Protein AF-A0A9E3WJN6-F1 (afdb_monomer_lite)

Structure (mmCIF, N/CA/C/O backbone):
data_AF-A0A9E3WJN6-F1
#
_entry.id   AF-A0A9E3WJN6-F1
#
loop_
_atom_site.group_PDB
_atom_site.id
_atom_site.type_symbol
_atom_site.label_atom_id
_atom_site.label_alt_id
_atom_site.label_comp_id
_atom_site.label_asym_id
_atom_site.label_entity_id
_atom_site.label_seq_id
_atom_site.pdbx_PDB_ins_code
_atom_site.Cartn_x
_atom_site.Cartn_y
_atom_site.Cartn_z
_atom_site.occupancy
_atom_site.B_iso_or_equiv
_atom_site.auth_seq_id
_atom_site.auth_comp_id
_atom_site.auth_asym_id
_atom_site.auth_atom_id
_atom_site.pdbx_PDB_model_num
ATOM 1 N N . MET A 1 1 ? -8.262 32.267 9.238 1.00 28.83 1 MET A N 1
ATOM 2 C CA . MET A 1 1 ? -9.270 32.144 8.159 1.00 28.83 1 MET A CA 1
ATOM 3 C C . MET A 1 1 ? -8.498 32.088 6.840 1.00 28.83 1 MET A C 1
ATOM 5 O O . MET A 1 1 ? -7.814 33.064 6.604 1.00 28.83 1 MET A O 1
ATOM 9 N N . ARG A 1 2 ? -8.548 30.940 6.118 1.00 27.88 2 ARG A N 1
ATOM 10 C CA . ARG A 1 2 ? -8.256 30.623 4.676 1.00 27.88 2 ARG A CA 1
ATOM 11 C C . ARG A 1 2 ? -7.231 31.483 3.900 1.00 27.88 2 ARG A C 1
ATOM 13 O O . ARG A 1 2 ? -7.319 32.692 3.986 1.00 27.88 2 ARG A O 1
ATOM 20 N N . ARG A 1 3 ? -6.364 31.012 2.993 1.00 27.50 3 ARG A N 1
ATOM 21 C CA . ARG A 1 3 ? -5.976 29.773 2.252 1.00 27.50 3 ARG A CA 1
ATOM 22 C C . ARG A 1 3 ? -4.571 30.118 1.661 1.00 27.50 3 ARG A C 1
ATOM 24 O O . ARG A 1 3 ? -4.234 31.295 1.659 1.00 27.50 3 ARG A O 1
ATOM 31 N N . GLU A 1 4 ? -3.673 29.205 1.295 1.00 25.97 4 GLU A N 1
ATOM 32 C CA . GLU A 1 4 ? -3.506 28.494 -0.004 1.00 25.97 4 GLU A CA 1
ATOM 33 C C . GLU A 1 4 ? -2.203 27.662 0.172 1.00 25.97 4 GLU A C 1
ATOM 35 O O . GLU A 1 4 ? -1.247 28.183 0.737 1.00 25.97 4 GLU A O 1
ATOM 40 N N . GLU A 1 5 ? -2.146 26.331 0.037 1.00 29.36 5 GLU A N 1
ATOM 41 C CA . GLU A 1 5 ? -2.110 25.483 -1.180 1.00 29.36 5 GLU A CA 1
ATOM 42 C C . GLU A 1 5 ? -1.014 25.829 -2.211 1.00 29.36 5 GLU A C 1
ATOM 44 O O . GLU A 1 5 ? -1.098 26.836 -2.905 1.00 29.36 5 GLU A O 1
ATOM 49 N N . SER A 1 6 ? -0.001 24.954 -2.305 1.00 26.31 6 SER A N 1
ATOM 50 C CA . SER A 1 6 ? 0.774 24.528 -3.498 1.00 26.31 6 SER A CA 1
ATOM 51 C C . SER A 1 6 ? 2.067 23.841 -3.016 1.00 26.31 6 SER A C 1
ATOM 53 O O . SER A 1 6 ? 2.641 24.239 -2.011 1.00 26.31 6 SER A O 1
ATOM 55 N N . ASP A 1 7 ? 2.629 22.803 -3.619 1.00 24.28 7 ASP A N 1
ATOM 56 C CA . ASP A 1 7 ? 2.143 21.793 -4.549 1.00 24.28 7 ASP A CA 1
ATOM 57 C C . ASP A 1 7 ? 3.153 20.634 -4.449 1.00 24.28 7 ASP A C 1
ATOM 59 O O . ASP A 1 7 ? 4.364 20.858 -4.395 1.00 24.28 7 ASP A O 1
ATOM 63 N N . CYS A 1 8 ? 2.669 19.394 -4.408 1.00 23.11 8 CYS A N 1
ATOM 64 C CA . CYS A 1 8 ? 3.495 18.204 -4.597 1.00 23.11 8 CYS A CA 1
ATOM 65 C C . CYS A 1 8 ? 3.641 17.949 -6.100 1.00 23.11 8 CYS A C 1
ATOM 67 O O . CYS A 1 8 ? 2.632 17.805 -6.784 1.00 23.11 8 CYS A O 1
ATOM 69 N N . SER A 1 9 ? 4.863 17.774 -6.611 1.00 24.94 9 SER A N 1
ATOM 70 C CA . SER A 1 9 ? 5.057 16.985 -7.833 1.00 24.94 9 SER A CA 1
ATOM 71 C C . SER A 1 9 ? 6.445 16.347 -7.918 1.00 24.94 9 SER A C 1
ATOM 73 O O . SER A 1 9 ? 7.459 17.017 -7.756 1.00 24.94 9 SER A O 1
ATOM 75 N N . SER A 1 10 ? 6.427 15.054 -8.269 1.00 27.92 10 SER A N 1
ATOM 76 C CA . SER A 1 10 ? 7.479 14.230 -8.897 1.00 27.92 10 SER A CA 1
ATOM 77 C C . SER A 1 10 ? 8.792 13.994 -8.125 1.00 27.92 10 SER A C 1
ATOM 79 O O . SER A 1 10 ? 9.410 14.918 -7.628 1.00 27.92 10 SER A O 1
ATOM 81 N N . GLY A 1 11 ? 9.335 12.784 -8.028 1.00 26.56 11 GLY A N 1
ATOM 82 C CA . GLY A 1 11 ? 8.965 11.509 -8.626 1.00 26.56 11 GLY A CA 1
ATOM 83 C C . GLY A 1 11 ? 9.883 10.406 -8.096 1.00 26.56 11 GLY A C 1
ATOM 84 O O . GLY A 1 11 ? 11.010 10.664 -7.672 1.00 26.56 11 GLY A O 1
ATOM 85 N N . ASP A 1 12 ? 9.349 9.192 -8.103 1.00 25.70 12 ASP A N 1
ATOM 86 C CA . ASP A 1 12 ? 10.007 7.955 -7.712 1.00 25.70 12 ASP A CA 1
ATOM 87 C C . ASP A 1 12 ? 11.274 7.679 -8.536 1.00 25.70 12 ASP A C 1
ATOM 89 O O . ASP A 1 12 ? 11.251 7.677 -9.767 1.00 25.70 12 ASP A O 1
ATOM 93 N N . PHE A 1 13 ? 12.361 7.361 -7.835 1.00 24.44 13 PHE A N 1
ATOM 94 C CA . PHE A 1 13 ? 13.458 6.540 -8.341 1.00 24.44 13 PHE A CA 1
ATOM 95 C C . PHE A 1 13 ? 13.839 5.554 -7.229 1.00 24.44 13 PHE A C 1
ATOM 97 O O . PHE A 1 13 ? 14.548 5.889 -6.280 1.00 24.44 13 PHE A O 1
ATOM 104 N N . CYS A 1 14 ? 13.300 4.339 -7.330 1.00 23.67 14 CYS A N 1
ATOM 105 C CA . CYS A 1 14 ? 13.815 3.153 -6.655 1.00 23.67 14 CYS A CA 1
ATOM 106 C C . CYS A 1 14 ? 14.997 2.596 -7.458 1.00 23.67 14 CYS A C 1
ATOM 108 O O . CYS A 1 14 ? 14.854 2.410 -8.661 1.00 23.67 14 CYS A O 1
ATOM 110 N N . GLU A 1 15 ? 16.117 2.325 -6.784 1.00 27.17 15 GLU A N 1
ATOM 111 C CA . GLU A 1 15 ? 16.987 1.132 -6.906 1.00 27.17 15 GLU A CA 1
ATOM 112 C C . GLU A 1 15 ? 18.219 1.365 -6.002 1.00 27.17 15 GLU A C 1
ATOM 114 O O . GLU A 1 15 ? 18.926 2.364 -6.108 1.00 27.17 15 GLU A O 1
ATOM 119 N N . ASP A 1 16 ? 18.309 0.636 -4.891 1.00 27.39 16 ASP A N 1
ATOM 120 C CA . ASP A 1 16 ? 19.099 -0.596 -4.739 1.00 27.39 16 ASP A CA 1
ATOM 121 C C . ASP A 1 16 ? 20.621 -0.378 -4.772 1.00 27.39 16 ASP A C 1
ATOM 123 O O . ASP A 1 16 ? 21.283 -0.454 -5.804 1.00 27.39 16 ASP A O 1
ATOM 127 N N . VAL A 1 17 ? 21.203 -0.217 -3.577 1.00 27.16 17 VAL A N 1
ATOM 128 C CA . VAL A 1 17 ? 22.611 -0.548 -3.324 1.00 27.16 17 VAL A CA 1
ATOM 129 C C . VAL A 1 17 ? 22.683 -1.431 -2.083 1.00 27.16 17 VAL A C 1
ATOM 131 O O . VAL A 1 17 ? 22.707 -0.968 -0.944 1.00 27.16 17 VAL A O 1
ATOM 134 N N . ALA A 1 18 ? 22.719 -2.737 -2.337 1.00 27.30 18 ALA A N 1
ATOM 135 C CA . ALA A 1 18 ? 23.106 -3.756 -1.380 1.00 27.30 18 ALA A CA 1
ATOM 136 C C . ALA A 1 18 ? 24.571 -3.550 -0.954 1.00 27.30 18 ALA A C 1
ATOM 138 O O . ALA A 1 18 ? 25.470 -3.521 -1.797 1.00 27.30 18 ALA A O 1
ATOM 139 N N . GLN A 1 19 ? 24.823 -3.458 0.354 1.00 30.39 19 GLN A N 1
ATOM 140 C CA . GLN A 1 19 ? 26.162 -3.608 0.921 1.00 30.39 19 GLN A CA 1
ATOM 141 C C . GLN A 1 19 ? 26.285 -4.943 1.663 1.00 30.39 19 GLN A C 1
ATOM 143 O O . GLN A 1 19 ? 25.544 -5.267 2.587 1.00 30.39 19 GLN A O 1
ATOM 148 N N . LEU A 1 20 ? 27.252 -5.698 1.155 1.00 29.41 20 LEU A N 1
ATOM 149 C CA . LEU A 1 20 ? 27.853 -6.957 1.574 1.00 29.41 20 LEU A CA 1
ATOM 150 C C . LEU A 1 20 ? 28.026 -7.114 3.098 1.00 29.41 20 LEU A C 1
ATOM 152 O O . LEU A 1 20 ? 28.672 -6.294 3.748 1.00 29.41 20 LEU A O 1
ATOM 156 N N . GLY A 1 21 ? 27.527 -8.228 3.644 1.00 26.20 21 GLY A N 1
ATOM 157 C CA . GLY A 1 21 ? 27.877 -8.723 4.981 1.00 26.20 21 GLY A CA 1
ATOM 158 C C . GLY A 1 21 ? 29.082 -9.688 4.963 1.00 26.20 21 GLY A C 1
ATOM 159 O O . GLY A 1 21 ? 29.377 -10.272 3.917 1.00 26.20 21 GLY A O 1
ATOM 160 N N . PRO A 1 22 ? 29.782 -9.883 6.100 1.00 31.00 22 PRO A N 1
ATOM 161 C CA . PRO A 1 22 ? 30.916 -10.805 6.223 1.00 31.00 22 PRO A CA 1
ATOM 162 C C . PRO A 1 22 ? 30.484 -12.243 6.600 1.00 31.00 22 PRO A C 1
ATOM 164 O O . PRO A 1 22 ? 29.351 -12.450 7.044 1.00 31.00 22 PRO A O 1
ATOM 167 N N . PRO A 1 23 ? 31.366 -13.256 6.436 1.00 30.80 23 PRO A N 1
ATOM 168 C CA . PRO A 1 23 ? 30.990 -14.659 6.554 1.00 30.80 23 PRO A CA 1
ATOM 169 C C . PRO A 1 23 ? 30.985 -15.192 7.994 1.00 30.80 23 PRO A C 1
ATOM 171 O O . PRO A 1 23 ? 31.654 -14.707 8.903 1.00 30.80 23 PRO A O 1
ATOM 174 N N . SER A 1 24 ? 30.198 -16.253 8.130 1.00 27.28 24 SER A N 1
ATOM 175 C CA . SER A 1 24 ? 29.776 -17.007 9.306 1.00 27.28 24 SER A CA 1
ATOM 176 C C . SER A 1 24 ? 30.862 -17.796 10.050 1.00 27.28 24 SER A C 1
ATOM 178 O O . SER A 1 24 ? 31.629 -18.533 9.434 1.00 27.28 24 SER A O 1
ATOM 180 N N . SER A 1 25 ? 30.750 -17.832 11.381 1.00 27.17 25 SER A N 1
ATOM 181 C CA . SER A 1 25 ? 31.087 -19.006 12.200 1.00 27.17 25 SER A CA 1
ATOM 182 C C . SER A 1 25 ? 30.158 -19.080 13.421 1.00 27.17 25 SER A C 1
ATOM 184 O O . SER A 1 25 ? 30.129 -18.172 14.249 1.00 27.17 25 SER A O 1
ATOM 186 N N . THR A 1 26 ? 29.372 -20.152 13.499 1.00 31.61 26 THR A N 1
ATOM 187 C CA . THR A 1 26 ? 28.374 -20.479 14.535 1.00 31.61 26 THR A CA 1
ATOM 188 C C . THR A 1 26 ? 28.985 -20.841 15.894 1.00 31.61 26 THR A C 1
ATOM 190 O O . THR A 1 26 ? 29.978 -21.568 15.930 1.00 31.61 26 THR A O 1
ATOM 193 N N . PRO A 1 27 ? 28.308 -20.492 17.004 1.00 26.88 27 PRO A N 1
ATOM 194 C CA . PRO A 1 27 ? 28.081 -21.453 18.092 1.00 26.88 27 PRO A CA 1
ATOM 195 C C . PRO A 1 27 ? 26.625 -21.431 18.634 1.00 26.88 27 PRO A C 1
ATOM 197 O O . PRO A 1 27 ? 25.815 -20.608 18.207 1.00 26.88 27 PRO A O 1
ATOM 200 N N . PRO A 1 28 ? 26.248 -22.372 19.526 1.00 36.66 28 PRO A N 1
ATOM 201 C CA . PRO A 1 28 ? 24.896 -22.927 19.562 1.00 36.66 28 PRO A CA 1
ATOM 202 C C . PRO A 1 28 ? 24.105 -22.525 20.808 1.00 36.66 28 PRO A C 1
ATOM 204 O O . PRO A 1 28 ? 24.537 -22.862 21.897 1.00 36.66 28 PRO A O 1
ATOM 207 N N . TRP A 1 29 ? 22.903 -21.951 20.683 1.00 25.28 29 TRP A N 1
ATOM 208 C CA . TRP A 1 29 ? 21.910 -21.986 21.770 1.00 25.28 29 TRP A CA 1
ATOM 209 C C . TRP A 1 29 ? 20.489 -22.073 21.220 1.00 25.28 29 TRP A C 1
ATOM 211 O O . TRP A 1 29 ? 20.074 -21.311 20.350 1.00 25.28 29 TRP A O 1
ATOM 221 N N . GLY A 1 30 ? 19.743 -23.042 21.748 1.00 25.80 30 GLY A N 1
ATOM 222 C CA . GLY A 1 30 ? 18.312 -23.156 21.555 1.00 25.80 30 GLY A CA 1
ATOM 223 C C . GLY A 1 30 ? 17.522 -22.243 22.493 1.00 25.80 30 GLY A C 1
ATOM 224 O O . GLY A 1 30 ? 17.978 -21.886 23.574 1.00 25.80 30 GLY A O 1
ATOM 225 N N . ARG A 1 31 ? 16.265 -22.046 22.078 1.00 26.50 31 ARG A N 1
ATOM 226 C CA . ARG A 1 31 ? 15.079 -21.541 22.794 1.00 26.50 31 ARG A CA 1
ATOM 227 C C . ARG A 1 31 ? 14.705 -20.061 22.604 1.00 26.50 31 ARG A C 1
ATOM 229 O O . ARG A 1 31 ? 15.232 -19.170 23.244 1.00 26.50 31 ARG A O 1
ATOM 236 N N . ARG A 1 32 ? 13.580 -19.958 21.881 1.00 26.36 32 ARG A N 1
ATOM 237 C CA . ARG A 1 32 ? 12.361 -19.162 22.121 1.00 26.36 32 ARG A CA 1
ATOM 238 C C . ARG A 1 32 ? 12.383 -17.677 21.740 1.00 26.36 32 ARG A C 1
ATOM 240 O O . ARG A 1 32 ? 12.973 -16.830 22.389 1.00 26.36 32 ARG A O 1
ATOM 247 N N . VAL A 1 33 ? 11.604 -17.439 20.687 1.00 26.39 33 VAL A N 1
ATOM 248 C CA . VAL A 1 33 ? 11.114 -16.183 20.121 1.00 26.39 33 VAL A CA 1
ATOM 249 C C . VAL A 1 33 ? 10.415 -15.325 21.182 1.00 26.39 33 VAL A C 1
ATOM 251 O O . VAL A 1 33 ? 9.508 -15.799 21.865 1.00 26.39 33 VAL A O 1
ATOM 254 N N . VAL A 1 34 ? 10.818 -14.056 21.257 1.00 23.72 34 VAL A N 1
ATOM 255 C CA . VAL A 1 34 ? 10.101 -12.948 21.901 1.00 23.72 34 VAL A CA 1
ATOM 256 C C . VAL A 1 34 ? 9.536 -12.077 20.778 1.00 23.72 34 VAL A C 1
ATOM 258 O O . VAL A 1 34 ? 10.293 -11.567 19.957 1.00 23.72 34 VAL A O 1
ATOM 261 N N . THR A 1 35 ? 8.215 -11.923 20.716 1.00 27.69 35 THR A N 1
ATOM 262 C CA . THR A 1 35 ? 7.536 -10.932 19.867 1.00 27.69 35 THR A CA 1
ATOM 263 C C . THR A 1 35 ? 7.154 -9.722 20.713 1.00 27.69 35 THR A C 1
ATOM 265 O O . THR A 1 35 ? 6.430 -9.866 21.697 1.00 27.69 35 THR A O 1
ATOM 268 N N . HIS A 1 36 ? 7.619 -8.536 20.315 1.00 24.31 36 HIS A N 1
ATOM 269 C CA . HIS A 1 36 ? 7.153 -7.247 20.825 1.00 24.31 36 HIS A CA 1
ATOM 270 C C . HIS A 1 36 ? 5.746 -6.944 20.289 1.00 24.31 36 HIS A C 1
ATOM 272 O O . HIS A 1 36 ? 5.551 -6.862 19.078 1.00 24.31 36 HIS A O 1
ATOM 278 N N . ALA A 1 37 ? 4.788 -6.729 21.192 1.00 25.88 37 ALA A N 1
ATOM 279 C CA . ALA A 1 37 ? 3.516 -6.073 20.912 1.00 25.88 37 ALA A CA 1
ATOM 280 C C . ALA A 1 37 ? 3.208 -5.068 22.038 1.00 25.88 37 ALA A C 1
ATOM 282 O O . ALA A 1 37 ? 3.221 -5.412 23.216 1.00 25.88 37 ALA A O 1
ATOM 283 N N . SER A 1 38 ? 3.026 -3.822 21.605 1.00 26.00 38 SER A N 1
ATOM 284 C CA . SER A 1 38 ? 2.255 -2.692 22.144 1.00 26.00 38 SER A CA 1
ATOM 285 C C . SER A 1 38 ? 1.894 -2.644 23.637 1.00 26.00 38 SER A C 1
ATOM 287 O O . SER A 1 38 ? 1.128 -3.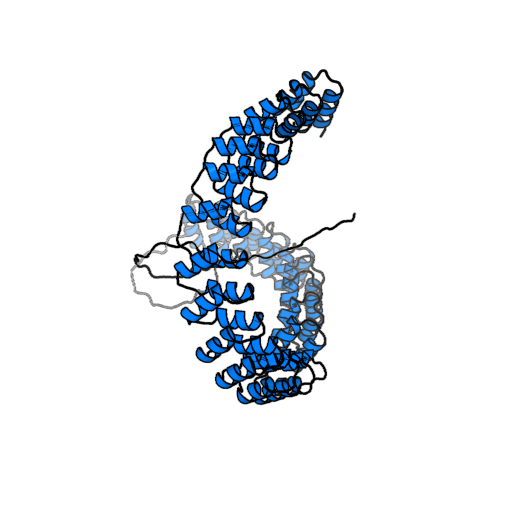444 24.165 1.00 26.00 38 SER A O 1
ATOM 289 N N . VAL A 1 39 ? 2.348 -1.562 24.269 1.00 27.11 39 VAL A N 1
ATOM 290 C CA . VAL A 1 39 ? 1.990 -1.090 25.609 1.00 27.11 39 VAL A CA 1
ATOM 291 C C . VAL A 1 39 ? 0.566 -0.515 25.618 1.00 27.11 39 VAL A C 1
ATOM 293 O O . VAL A 1 39 ? 0.321 0.534 25.028 1.00 27.11 39 VAL A O 1
ATOM 296 N N . SER A 1 40 ? -0.364 -1.170 26.318 1.00 23.72 40 SER A N 1
ATOM 297 C CA . SER A 1 40 ? -1.439 -0.522 27.092 1.00 23.72 40 SER A CA 1
ATOM 298 C C . SER A 1 40 ? -2.227 -1.535 27.929 1.00 23.72 40 SER A C 1
ATOM 300 O O . SER A 1 40 ? -2.767 -2.501 27.404 1.00 23.72 40 SER A O 1
ATOM 302 N N . ALA A 1 41 ? -2.301 -1.238 29.229 1.00 25.62 41 ALA A N 1
ATOM 303 C CA . ALA A 1 41 ? -3.261 -1.693 30.239 1.00 25.62 41 ALA A CA 1
ATOM 304 C C . ALA A 1 41 ? -3.483 -3.209 30.452 1.00 25.62 41 ALA A C 1
ATOM 306 O O . ALA A 1 41 ? -4.242 -3.856 29.737 1.00 25.62 41 ALA A O 1
ATOM 307 N N . ARG A 1 42 ? -2.984 -3.718 31.590 1.00 26.50 42 ARG A N 1
ATOM 308 C CA . ARG A 1 42 ? -3.827 -4.157 32.727 1.00 26.50 42 ARG A CA 1
ATOM 309 C C . ARG A 1 42 ? -2.956 -4.630 33.895 1.00 26.50 42 ARG A C 1
ATOM 311 O O . ARG A 1 42 ? -2.300 -5.664 33.825 1.00 26.50 42 ARG A O 1
ATOM 318 N N . MET A 1 43 ? -2.975 -3.847 34.971 1.00 23.67 43 MET A N 1
ATOM 319 C CA . MET A 1 43 ? -2.604 -4.295 36.309 1.00 23.67 43 MET A CA 1
ATOM 320 C C . MET A 1 43 ? -3.691 -5.232 36.860 1.00 23.67 43 MET A C 1
ATOM 322 O O . MET A 1 43 ? -4.879 -4.978 36.679 1.00 23.67 43 MET A O 1
ATOM 326 N N . SER A 1 44 ? -3.223 -6.253 37.577 1.00 26.28 44 SER A N 1
ATOM 327 C CA . SER A 1 44 ? -3.839 -6.831 38.777 1.00 26.28 44 SER A CA 1
ATOM 328 C C . SER A 1 44 ? -5.182 -7.558 38.646 1.00 26.28 44 SER A C 1
ATOM 330 O O . SER A 1 44 ? -6.242 -6.964 38.785 1.00 26.28 44 SER A O 1
ATOM 332 N N . VAL A 1 45 ? -5.114 -8.893 38.572 1.00 24.44 45 VAL A N 1
ATOM 333 C CA . VAL A 1 45 ? -6.032 -9.776 39.314 1.00 24.44 45 VAL A CA 1
ATOM 334 C C . VAL A 1 45 ? -5.202 -10.896 39.942 1.00 24.44 45 VAL A C 1
ATOM 336 O O . VAL A 1 45 ? -4.722 -11.797 39.257 1.00 24.44 45 VAL A O 1
ATOM 339 N N . TRP A 1 46 ? -5.015 -10.805 41.257 1.00 24.75 46 TRP A N 1
ATOM 340 C CA . TRP A 1 46 ? -4.633 -11.910 42.129 1.00 24.75 46 TRP A CA 1
ATOM 341 C C . TRP A 1 46 ? -5.905 -12.400 42.840 1.00 24.75 46 TRP A C 1
ATOM 343 O O . TRP A 1 46 ? -6.654 -11.594 43.377 1.00 24.75 46 TRP A O 1
ATOM 353 N N . ILE A 1 47 ? -6.052 -13.730 42.867 1.00 26.41 47 ILE A N 1
ATOM 354 C CA . ILE A 1 47 ? -6.772 -14.566 43.850 1.00 26.41 47 ILE A CA 1
ATOM 355 C C . ILE A 1 47 ? -8.305 -14.588 43.765 1.00 26.41 47 ILE A C 1
ATOM 357 O O . ILE A 1 47 ? -8.986 -13.690 44.237 1.00 26.41 47 ILE A O 1
ATOM 361 N N . LEU A 1 48 ? -8.837 -15.731 43.313 1.00 26.94 48 LEU A N 1
ATOM 362 C CA . LEU A 1 48 ? -9.642 -16.626 44.163 1.00 26.94 48 LEU A CA 1
ATOM 363 C C . LEU A 1 48 ? -9.959 -17.932 43.415 1.00 26.94 48 LEU A C 1
ATOM 365 O O . LEU A 1 48 ? -10.863 -17.982 42.590 1.00 26.94 48 LEU A O 1
ATOM 369 N N . ALA A 1 49 ? -9.229 -19.003 43.735 1.00 24.75 49 ALA A N 1
ATOM 370 C CA . ALA A 1 49 ? -9.728 -20.375 43.625 1.00 24.75 49 ALA A CA 1
ATOM 371 C C . ALA A 1 49 ? -8.828 -21.334 44.419 1.00 24.75 49 ALA A C 1
ATOM 373 O O . ALA A 1 49 ? -7.640 -21.448 44.125 1.00 24.75 49 ALA A O 1
ATOM 374 N N . GLY A 1 50 ? -9.415 -22.067 45.372 1.00 25.77 50 GLY A N 1
ATOM 375 C CA . GLY A 1 50 ? -8.877 -23.362 45.797 1.00 25.77 50 GLY A CA 1
ATOM 376 C C . GLY A 1 50 ? -8.633 -23.570 47.291 1.00 25.77 50 GLY A C 1
ATOM 377 O O . GLY A 1 50 ? -7.516 -23.899 47.672 1.00 25.77 50 GLY A O 1
ATOM 378 N N . LEU A 1 51 ? -9.676 -23.508 48.125 1.00 26.94 51 LEU A N 1
ATOM 379 C CA . LEU A 1 51 ? -9.770 -24.442 49.252 1.00 26.94 51 LEU A CA 1
ATOM 380 C C . LEU A 1 51 ? -10.583 -25.653 48.776 1.00 26.94 51 LEU A C 1
ATOM 382 O O . LEU A 1 51 ? -11.801 -25.574 48.643 1.00 26.94 51 LEU A O 1
ATOM 386 N N . PHE A 1 52 ? -9.905 -26.770 48.519 1.00 28.86 52 PHE A N 1
ATOM 387 C CA . PHE A 1 52 ? -10.517 -28.097 48.500 1.00 28.86 52 PHE A CA 1
ATOM 388 C C . PHE A 1 52 ? -9.884 -28.918 49.622 1.00 28.86 52 PHE A C 1
ATOM 390 O O . PHE A 1 52 ? -8.670 -29.118 49.656 1.00 28.86 52 PHE A O 1
ATOM 397 N N . LEU A 1 53 ? -10.730 -29.374 50.546 1.00 33.03 53 LEU A N 1
ATOM 398 C CA . LEU A 1 53 ? -10.414 -30.403 51.528 1.00 33.03 53 LEU A CA 1
ATOM 399 C C . LEU A 1 53 ? -9.970 -31.687 50.810 1.00 33.03 53 LEU A C 1
ATOM 401 O O . LEU A 1 53 ? -10.718 -32.227 49.995 1.00 33.03 53 LEU A O 1
ATOM 405 N N . ALA A 1 54 ? -8.826 -32.241 51.206 1.00 27.56 54 ALA A N 1
ATOM 406 C CA . ALA A 1 54 ? -8.523 -33.656 51.034 1.00 27.56 54 ALA A CA 1
ATOM 407 C C . ALA A 1 54 ? -8.042 -34.227 52.372 1.00 27.56 54 ALA A C 1
ATOM 409 O O . ALA A 1 54 ? -7.090 -33.745 52.982 1.00 27.56 54 ALA A O 1
ATOM 410 N N . ALA A 1 55 ? -8.767 -35.240 52.835 1.00 32.59 55 ALA A N 1
ATOM 411 C CA . ALA A 1 55 ? -8.549 -35.945 54.083 1.00 32.59 55 ALA A CA 1
ATOM 412 C C . ALA A 1 55 ? -7.285 -36.820 54.037 1.00 32.59 55 ALA A C 1
ATOM 414 O O . ALA A 1 55 ? -7.127 -37.642 53.137 1.00 32.59 55 ALA A O 1
ATOM 415 N N . ALA A 1 56 ? -6.457 -36.735 55.079 1.00 27.69 56 ALA A N 1
ATOM 416 C CA . ALA A 1 56 ? -5.532 -37.794 55.470 1.00 27.69 56 ALA A CA 1
ATOM 417 C C . ALA A 1 56 ? -5.526 -37.919 57.004 1.00 27.69 56 ALA A C 1
ATOM 419 O O . ALA A 1 56 ? -5.444 -36.930 57.727 1.00 27.69 56 ALA A O 1
ATOM 420 N N . ARG A 1 57 ? -5.697 -39.155 57.483 1.00 29.97 57 ARG A N 1
ATOM 421 C CA . ARG A 1 57 ? -5.797 -39.559 58.898 1.00 29.97 57 ARG A CA 1
ATOM 422 C C . ARG A 1 57 ? -4.505 -39.277 59.692 1.00 29.97 57 ARG A C 1
ATOM 424 O O . ARG A 1 57 ? -3.434 -39.236 59.092 1.00 29.97 57 ARG A O 1
ATOM 431 N N . PRO A 1 58 ? -4.581 -39.151 61.034 1.00 33.12 58 PRO A N 1
ATOM 432 C CA . PRO A 1 58 ? -3.449 -38.750 61.862 1.00 33.12 58 PRO A CA 1
ATOM 433 C C . PRO A 1 58 ? -2.509 -39.928 62.157 1.00 33.12 58 PRO A C 1
ATOM 435 O O . PRO A 1 58 ? -2.962 -41.028 62.474 1.00 33.12 58 PRO A O 1
ATOM 438 N N . SER A 1 59 ? -1.199 -39.674 62.121 1.00 28.44 59 SER A N 1
ATOM 439 C CA . SER A 1 59 ? -0.207 -40.497 62.818 1.00 28.44 59 SER A CA 1
ATOM 440 C C . SER A 1 59 ? 0.106 -39.835 64.154 1.00 28.44 59 SER A C 1
ATOM 442 O O . SER A 1 59 ? 0.440 -38.653 64.212 1.00 28.44 59 SER A O 1
ATOM 444 N N . ALA A 1 60 ? -0.043 -40.609 65.223 1.00 37.69 60 ALA A N 1
ATOM 445 C CA . ALA A 1 60 ? 0.175 -40.196 66.594 1.00 37.69 60 ALA A CA 1
ATOM 446 C C . ALA A 1 60 ? 1.628 -39.756 66.832 1.00 37.69 60 ALA A C 1
ATOM 448 O O . ALA A 1 60 ? 2.558 -40.545 66.678 1.00 37.69 60 ALA A O 1
ATOM 449 N N . ALA A 1 61 ? 1.798 -38.519 67.292 1.00 30.53 61 ALA A N 1
ATOM 450 C CA . ALA A 1 61 ? 2.978 -38.066 68.013 1.00 30.53 61 ALA A CA 1
ATOM 451 C C . ALA A 1 61 ? 2.519 -37.117 69.132 1.00 30.53 61 ALA A C 1
ATOM 453 O O . ALA A 1 61 ? 2.255 -35.942 68.922 1.00 30.53 61 ALA A O 1
ATOM 454 N N . GLN A 1 62 ? 2.302 -37.728 70.295 1.00 34.88 62 GLN A N 1
ATOM 455 C CA . GLN A 1 62 ? 2.574 -37.222 71.642 1.00 34.88 62 GLN A CA 1
ATOM 456 C C . GLN A 1 62 ? 2.532 -35.696 71.863 1.00 34.88 62 GLN A C 1
ATOM 458 O O . GLN A 1 62 ? 3.475 -34.975 71.564 1.00 34.88 62 GLN A O 1
ATOM 463 N N . GLY A 1 63 ? 1.450 -35.266 72.519 1.00 43.31 63 GLY A N 1
ATOM 464 C CA . GLY A 1 63 ? 1.461 -34.321 73.640 1.00 43.31 63 GLY A CA 1
ATOM 465 C C . GLY A 1 63 ? 2.345 -33.080 73.533 1.00 43.31 63 GLY A C 1
ATOM 466 O O . GLY A 1 63 ? 3.380 -33.009 74.188 1.00 43.31 63 GLY A O 1
ATOM 467 N N . ALA A 1 64 ? 1.844 -32.050 72.853 1.00 33.12 64 ALA A N 1
ATOM 468 C CA . ALA A 1 64 ? 2.072 -30.672 73.275 1.00 33.12 64 ALA A CA 1
ATOM 469 C C . ALA A 1 64 ? 0.765 -30.156 73.911 1.00 33.12 64 ALA A C 1
ATOM 471 O O . ALA A 1 64 ? -0.308 -30.425 73.362 1.00 33.12 64 ALA A O 1
ATOM 472 N N . PRO A 1 65 ? 0.806 -29.482 75.074 1.00 38.66 65 PRO A N 1
ATOM 473 C CA . PRO A 1 65 ? -0.397 -28.914 75.679 1.00 38.66 65 PRO A CA 1
ATOM 474 C C . PRO A 1 65 ? -1.003 -27.856 74.739 1.00 38.66 65 PRO A C 1
ATOM 476 O O . PRO A 1 65 ? -0.273 -27.301 73.912 1.00 38.66 65 PRO A O 1
ATOM 479 N N . PRO A 1 66 ? -2.309 -27.538 74.851 1.00 41.53 66 PRO A N 1
ATOM 480 C CA . PRO A 1 66 ? -2.844 -26.355 74.189 1.00 41.53 66 PRO A CA 1
ATOM 481 C C . PRO A 1 66 ? -1.976 -25.161 74.590 1.00 41.53 66 PRO A C 1
ATOM 483 O O . PRO A 1 66 ? -1.715 -24.950 75.779 1.00 41.53 66 PRO A O 1
ATOM 486 N N . SER A 1 67 ? -1.474 -24.421 73.601 1.00 44.03 67 SER A N 1
ATOM 487 C CA . SER A 1 67 ? -0.802 -23.149 73.847 1.00 44.03 67 SER A CA 1
ATOM 488 C C . SER A 1 67 ? -1.699 -22.313 74.767 1.00 44.03 67 SER A C 1
ATOM 490 O O . SER A 1 67 ? -2.921 -22.329 74.580 1.00 44.03 67 SER A O 1
ATOM 492 N N . PRO A 1 68 ? -1.142 -21.645 75.793 1.00 42.59 68 PRO A N 1
ATOM 493 C CA . PRO A 1 68 ? -1.955 -20.876 76.722 1.00 42.59 68 PRO A CA 1
ATOM 494 C C . PRO A 1 68 ? -2.791 -19.853 75.937 1.00 42.59 68 PRO A C 1
ATOM 496 O O . PRO A 1 68 ? -2.343 -19.409 74.874 1.00 42.59 68 PRO A O 1
ATOM 499 N N . PRO A 1 69 ? -3.985 -19.466 76.429 1.00 47.75 69 PRO A N 1
ATOM 500 C CA . PRO A 1 69 ? -4.713 -18.341 75.848 1.00 47.75 69 PRO A CA 1
ATOM 501 C C . PRO A 1 69 ? -3.744 -17.161 75.691 1.00 47.75 69 PRO A C 1
ATOM 503 O O . PRO A 1 69 ? -2.865 -17.008 76.553 1.00 47.75 69 PRO A O 1
ATOM 506 N N . PRO A 1 70 ? -3.839 -16.378 74.598 1.00 48.62 70 PRO A N 1
ATOM 507 C CA . PRO A 1 70 ? -2.876 -15.326 74.307 1.00 48.62 70 PRO A CA 1
ATOM 508 C C . PRO A 1 70 ? -2.709 -14.474 75.559 1.00 48.62 70 PRO A C 1
ATOM 510 O O . PRO A 1 70 ? -3.673 -13.912 76.082 1.00 48.62 70 PRO A O 1
ATOM 513 N N . GLN A 1 71 ? -1.490 -14.451 76.102 1.00 53.28 71 GLN A N 1
ATOM 514 C CA . GLN A 1 71 ? -1.213 -13.598 77.245 1.00 53.28 71 GLN A CA 1
ATOM 515 C C . GLN A 1 71 ? -1.497 -12.158 76.794 1.00 53.28 71 GLN A C 1
ATOM 517 O O . GLN A 1 71 ? -1.084 -11.802 75.688 1.00 53.28 71 GLN A O 1
ATOM 522 N N . PRO A 1 72 ? -2.145 -11.308 77.612 1.00 57.16 72 PRO A N 1
ATOM 523 C CA . PRO A 1 72 ? -2.416 -9.912 77.255 1.00 57.16 72 PRO A CA 1
ATOM 524 C C . PRO A 1 72 ? -1.174 -9.153 76.745 1.00 57.16 72 PRO A C 1
ATOM 526 O O . PRO A 1 72 ? -1.295 -8.228 75.946 1.00 57.16 72 PRO A O 1
ATOM 529 N N . ALA A 1 73 ? 0.023 -9.594 77.154 1.00 60.94 73 ALA A N 1
ATOM 530 C CA . ALA A 1 73 ? 1.314 -9.095 76.689 1.00 60.94 73 ALA A CA 1
ATOM 531 C C . ALA A 1 73 ? 1.585 -9.328 75.186 1.00 60.94 73 ALA A C 1
ATOM 533 O O . ALA A 1 73 ? 2.155 -8.455 74.543 1.00 60.94 73 ALA A O 1
ATOM 534 N N . ALA A 1 74 ? 1.147 -10.451 74.603 1.00 67.88 74 ALA A N 1
ATOM 535 C CA . ALA A 1 74 ? 1.412 -10.799 73.200 1.00 67.88 74 ALA A CA 1
ATOM 536 C C . ALA A 1 74 ? 0.601 -9.955 72.197 1.00 67.88 74 ALA A C 1
ATOM 538 O O . ALA A 1 74 ? 1.017 -9.777 71.057 1.00 67.88 74 ALA A O 1
ATOM 539 N N . LEU A 1 75 ? -0.539 -9.397 72.625 1.00 74.88 75 LEU A N 1
ATOM 540 C CA . LEU A 1 75 ? -1.345 -8.459 71.829 1.00 74.88 75 LEU A CA 1
ATOM 541 C C . LEU A 1 75 ? -0.778 -7.028 71.843 1.00 74.88 75 LEU A C 1
ATOM 543 O O . LEU A 1 75 ? -1.228 -6.190 71.072 1.00 74.88 75 LEU A O 1
ATOM 547 N N . SER A 1 76 ? 0.201 -6.749 72.711 1.00 80.81 76 SER A N 1
ATOM 548 C CA . SER A 1 76 ? 0.898 -5.454 72.816 1.00 80.81 76 SER A CA 1
ATOM 549 C C . SER A 1 76 ? 2.386 -5.564 72.454 1.00 80.81 76 SER A C 1
ATOM 551 O O . SER A 1 76 ? 3.167 -4.674 72.787 1.00 80.81 76 SER A O 1
ATOM 553 N N . ASP A 1 77 ? 2.792 -6.670 71.821 1.00 86.50 77 ASP A N 1
ATOM 554 C CA . ASP A 1 77 ? 4.185 -6.929 71.451 1.00 86.50 77 ASP A CA 1
ATOM 555 C C . ASP A 1 77 ? 4.656 -5.919 70.384 1.00 86.50 77 ASP A C 1
ATOM 557 O O . ASP A 1 77 ? 3.898 -5.647 69.449 1.00 86.50 77 ASP A O 1
ATOM 561 N N . PRO A 1 78 ? 5.867 -5.335 70.482 1.00 85.19 78 PRO A N 1
ATOM 562 C CA . PRO A 1 78 ? 6.379 -4.422 69.462 1.00 85.19 78 PRO A CA 1
ATOM 563 C C . PRO A 1 78 ? 6.521 -5.069 68.073 1.00 85.19 78 PRO A C 1
ATOM 565 O O . PRO A 1 78 ? 6.384 -4.352 67.082 1.00 85.19 78 PRO A O 1
ATOM 568 N N . ASP A 1 79 ? 6.739 -6.388 67.975 1.00 89.44 79 ASP A N 1
ATOM 569 C CA . ASP A 1 79 ? 6.818 -7.119 66.703 1.00 89.44 79 ASP A CA 1
ATOM 570 C C . ASP A 1 79 ? 5.413 -7.385 66.113 1.00 89.44 79 ASP A C 1
ATOM 572 O O . ASP A 1 79 ? 4.636 -8.160 66.687 1.00 89.44 79 ASP A O 1
ATOM 576 N N . PRO A 1 80 ? 5.067 -6.816 64.937 1.00 89.00 80 PRO A N 1
ATOM 577 C CA . PRO A 1 80 ? 3.797 -7.093 64.267 1.00 89.00 80 PRO A CA 1
ATOM 578 C C . PRO A 1 80 ? 3.571 -8.583 63.981 1.00 89.00 80 PRO A C 1
ATOM 580 O O . PRO A 1 80 ? 2.439 -9.054 64.074 1.00 89.00 80 PRO A O 1
ATOM 583 N N . ALA A 1 81 ? 4.622 -9.364 63.706 1.00 89.06 81 ALA A N 1
ATOM 584 C CA . ALA A 1 81 ? 4.479 -10.795 63.442 1.00 89.06 81 ALA A CA 1
ATOM 585 C C . ALA A 1 81 ? 4.075 -11.582 64.702 1.00 89.06 81 ALA A C 1
ATOM 587 O O . ALA A 1 81 ? 3.346 -12.574 64.612 1.00 89.06 81 ALA A O 1
ATOM 588 N N . ALA A 1 82 ? 4.524 -11.148 65.884 1.00 85.94 82 ALA A N 1
ATOM 589 C CA . ALA A 1 82 ? 4.074 -11.697 67.159 1.00 85.94 82 ALA A CA 1
ATOM 590 C C . ALA A 1 82 ? 2.604 -11.353 67.432 1.00 85.94 82 ALA A C 1
ATOM 592 O O . ALA A 1 82 ? 1.839 -12.244 67.815 1.00 85.94 82 ALA A O 1
ATOM 593 N N . ARG A 1 83 ? 2.188 -10.111 67.140 1.00 91.31 83 ARG A N 1
ATOM 594 C CA . ARG A 1 83 ? 0.783 -9.691 67.263 1.00 91.31 83 ARG A CA 1
ATOM 595 C C . ARG A 1 83 ? -0.136 -10.435 66.294 1.00 91.31 83 ARG A C 1
ATOM 597 O O . ARG A 1 83 ? -1.193 -10.885 66.720 1.00 91.31 83 ARG A O 1
ATOM 604 N N . ILE A 1 84 ? 0.282 -10.668 65.046 1.00 89.69 84 ILE A N 1
ATOM 605 C CA . ILE A 1 84 ? -0.468 -11.484 64.069 1.00 89.69 84 ILE A CA 1
ATOM 606 C C . ILE A 1 84 ? -0.731 -12.891 64.616 1.00 89.69 84 ILE A C 1
ATOM 608 O O . ILE A 1 84 ? -1.881 -13.320 64.667 1.00 89.69 84 ILE A O 1
ATOM 612 N N . ARG A 1 85 ? 0.303 -13.588 65.115 1.00 88.06 85 ARG A N 1
ATOM 613 C CA . ARG A 1 85 ? 0.134 -14.932 65.707 1.00 88.06 85 ARG A CA 1
ATOM 614 C C . ARG A 1 85 ? -0.839 -14.926 66.887 1.00 88.06 85 ARG A C 1
ATOM 616 O O . ARG A 1 85 ? -1.589 -15.882 67.071 1.00 88.06 85 ARG A O 1
ATOM 623 N N . ALA A 1 86 ? -0.823 -13.863 67.691 1.00 86.12 86 ALA A N 1
ATOM 624 C CA . ALA A 1 86 ? -1.745 -13.704 68.808 1.00 86.12 86 ALA A CA 1
ATOM 625 C C . ALA A 1 86 ? -3.188 -13.435 68.337 1.00 86.12 86 ALA A C 1
ATOM 627 O O . ALA A 1 86 ? -4.117 -14.034 68.878 1.00 86.12 86 ALA A O 1
ATOM 628 N N . VAL A 1 87 ? -3.379 -12.603 67.306 1.00 89.50 87 VAL A N 1
ATOM 629 C CA . VAL A 1 87 ? -4.678 -12.341 66.657 1.00 89.50 87 VAL A CA 1
ATOM 630 C C . VAL A 1 87 ? -5.249 -13.612 66.025 1.00 89.50 87 VAL A C 1
ATOM 632 O O . VAL A 1 87 ? -6.430 -13.907 66.200 1.00 89.50 87 VAL A O 1
ATOM 635 N N . ASP A 1 88 ? -4.414 -14.424 65.375 1.00 87.25 88 ASP A N 1
ATOM 636 C CA . ASP A 1 88 ? -4.821 -15.691 64.755 1.00 87.25 88 ASP A CA 1
ATOM 637 C C . ASP A 1 88 ? -5.318 -16.732 65.779 1.00 87.25 88 ASP A C 1
ATOM 639 O O . ASP A 1 88 ? -6.108 -17.622 65.444 1.00 87.25 88 ASP A O 1
ATOM 643 N N . ALA A 1 89 ? -4.915 -16.608 67.046 1.00 85.19 89 ALA A N 1
ATOM 644 C CA . ALA A 1 89 ? -5.391 -17.437 68.153 1.00 85.19 89 ALA A CA 1
ATOM 645 C C . ALA A 1 89 ? -6.600 -16.833 68.904 1.00 85.19 89 ALA A C 1
ATOM 647 O O . ALA A 1 89 ? -7.165 -17.484 69.784 1.00 85.19 89 ALA A O 1
ATOM 648 N N . LEU A 1 90 ? -7.012 -15.603 68.577 1.00 85.62 90 LEU A N 1
ATOM 649 C CA . LEU A 1 90 ? -7.991 -14.830 69.344 1.00 85.62 90 LEU A CA 1
ATOM 650 C C . LEU A 1 90 ? -9.433 -15.098 68.891 1.00 85.62 90 LEU A C 1
ATOM 652 O O . LEU A 1 90 ? -9.751 -14.948 67.713 1.00 85.62 90 LEU A O 1
ATOM 656 N N . LEU A 1 91 ? -10.316 -15.469 69.821 1.00 80.50 91 LEU A N 1
ATOM 657 C CA . LEU A 1 91 ? -11.730 -15.767 69.533 1.00 80.50 91 LEU A CA 1
ATOM 658 C C . LEU A 1 91 ? -12.703 -14.683 70.011 1.00 80.50 91 LEU A C 1
ATOM 660 O O . LEU A 1 91 ? -13.870 -14.728 69.641 1.00 80.50 91 LEU A O 1
ATOM 664 N N . ASP A 1 92 ? -12.247 -13.744 70.844 1.00 86.94 92 ASP A N 1
ATOM 665 C CA . ASP A 1 92 ? -13.099 -12.699 71.415 1.00 86.94 92 ASP A CA 1
ATOM 666 C C . ASP A 1 92 ? -13.414 -11.615 70.363 1.00 86.94 92 ASP A C 1
ATOM 668 O O . ASP A 1 92 ? -12.498 -10.888 69.956 1.00 86.94 92 ASP A O 1
ATOM 672 N N . PRO A 1 93 ? -14.687 -11.464 69.940 1.00 84.38 93 PRO A N 1
ATOM 673 C CA . PRO A 1 93 ? -15.073 -10.489 68.923 1.00 84.38 93 PRO A CA 1
ATOM 674 C C . PRO A 1 93 ? -14.791 -9.038 69.328 1.00 84.38 93 PRO A C 1
ATOM 676 O O . PRO A 1 93 ? -14.393 -8.238 68.487 1.00 84.38 93 PRO A O 1
ATOM 679 N N . GLN A 1 94 ? -14.929 -8.687 70.612 1.00 87.00 94 GLN A N 1
ATOM 680 C CA . GLN A 1 94 ? -14.717 -7.308 71.072 1.00 87.00 94 GLN A CA 1
ATOM 681 C C . GLN A 1 94 ? -13.238 -6.921 71.021 1.00 87.00 94 GLN A C 1
ATOM 683 O O . GLN A 1 94 ? -12.884 -5.778 70.720 1.00 87.00 94 GLN A O 1
ATOM 688 N N . VAL A 1 95 ? -12.358 -7.882 71.314 1.00 87.69 95 VAL A N 1
ATOM 689 C CA . VAL A 1 95 ? -10.910 -7.669 71.254 1.00 87.69 95 VAL A CA 1
ATOM 690 C C . VAL A 1 95 ? -10.441 -7.636 69.797 1.00 87.69 95 VAL A C 1
ATOM 692 O O . VAL A 1 95 ? -9.613 -6.789 69.461 1.00 87.69 95 VAL A O 1
ATOM 695 N N . LEU A 1 96 ? -11.011 -8.471 68.918 1.00 89.50 96 LEU A N 1
ATOM 696 C CA . LEU A 1 96 ? -10.762 -8.417 67.471 1.00 89.50 96 LEU A CA 1
ATOM 697 C C . LEU A 1 96 ? -11.156 -7.059 66.872 1.00 89.50 96 LEU A C 1
ATOM 699 O O . LEU A 1 96 ? -10.338 -6.449 66.186 1.00 89.50 96 LEU A O 1
ATOM 703 N N . ASP A 1 97 ? -12.344 -6.543 67.199 1.00 88.38 97 ASP A N 1
ATOM 704 C CA . ASP A 1 97 ? -12.810 -5.224 66.749 1.00 88.38 97 ASP A CA 1
ATOM 705 C C . ASP A 1 97 ? -11.872 -4.100 67.196 1.00 88.38 97 ASP A C 1
ATOM 707 O O . ASP A 1 97 ? -11.535 -3.200 66.423 1.00 88.38 97 ASP A O 1
ATOM 711 N N . LYS A 1 98 ? -11.415 -4.150 68.453 1.00 88.94 98 LYS A N 1
ATOM 712 C CA . LYS A 1 98 ? -10.481 -3.154 68.980 1.00 88.94 98 LYS A CA 1
ATOM 713 C C . LYS A 1 98 ? -9.152 -3.187 68.226 1.00 88.94 98 LYS A C 1
ATOM 715 O O . LYS A 1 98 ? -8.648 -2.127 67.860 1.00 88.94 98 LYS A O 1
ATOM 720 N N . ILE A 1 99 ? -8.586 -4.370 67.988 1.00 89.75 99 ILE A N 1
ATOM 721 C CA . ILE A 1 99 ? -7.315 -4.520 67.263 1.00 89.75 99 ILE A CA 1
ATOM 722 C C . ILE A 1 99 ? -7.466 -4.019 65.827 1.00 89.75 99 ILE A C 1
ATOM 724 O O . ILE A 1 99 ? -6.654 -3.212 65.379 1.00 89.75 99 ILE A O 1
ATOM 728 N N . ALA A 1 100 ? -8.546 -4.408 65.149 1.00 90.62 100 ALA A N 1
ATOM 729 C CA . ALA A 1 100 ? -8.837 -3.988 63.783 1.00 90.62 100 ALA A CA 1
ATOM 730 C C . ALA A 1 100 ? -9.032 -2.471 63.624 1.00 90.62 100 ALA A C 1
ATOM 732 O O . ALA A 1 100 ? -8.868 -1.968 62.522 1.00 90.62 100 ALA A O 1
ATOM 733 N N . LEU A 1 101 ? -9.357 -1.737 64.695 1.00 88.69 1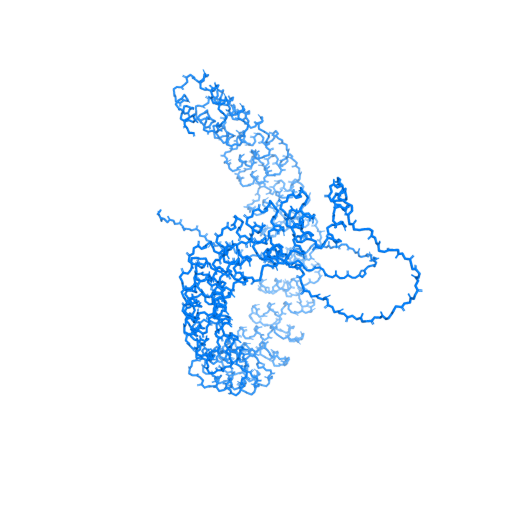01 LEU A N 1
ATOM 734 C CA . LEU A 1 101 ? -9.515 -0.277 64.671 1.00 88.69 101 LEU A CA 1
ATOM 735 C C . LEU A 1 101 ? -8.289 0.499 65.165 1.00 88.69 101 LEU A C 1
ATOM 737 O O . LEU A 1 101 ? -8.173 1.686 64.867 1.00 88.69 101 LEU A O 1
ATOM 741 N N . THR A 1 102 ? -7.422 -0.112 65.978 1.00 90.69 102 THR A N 1
ATOM 742 C CA . THR A 1 102 ? -6.416 0.644 66.750 1.00 90.69 102 THR A CA 1
ATOM 743 C C . THR A 1 102 ? -4.977 0.186 66.563 1.00 90.69 102 THR A C 1
ATOM 745 O O . THR A 1 102 ? -4.079 0.953 66.910 1.00 90.69 102 THR A O 1
ATOM 748 N N . ASP A 1 103 ? -4.719 -1.013 66.023 1.00 93.12 103 ASP A N 1
ATOM 749 C CA . ASP A 1 103 ? -3.337 -1.461 65.820 1.00 93.12 103 ASP A CA 1
ATOM 750 C C . ASP A 1 103 ? -2.620 -0.574 64.793 1.00 93.12 103 ASP A C 1
ATOM 752 O O . ASP A 1 103 ? -3.179 -0.221 63.754 1.00 93.12 103 ASP A O 1
ATOM 756 N N . ALA A 1 104 ? -1.372 -0.201 65.076 1.00 91.06 104 ALA A N 1
ATOM 757 C CA . ALA A 1 104 ? -0.591 0.663 64.197 1.00 91.06 104 ALA A CA 1
ATOM 758 C C . ALA A 1 104 ? -0.252 -0.019 62.860 1.00 91.06 104 ALA A C 1
ATOM 760 O O . ALA A 1 104 ? -0.157 0.654 61.831 1.00 91.06 104 ALA A O 1
ATOM 761 N N . ASP A 1 105 ? -0.099 -1.346 62.863 1.00 93.31 105 ASP A N 1
ATOM 762 C CA . ASP A 1 105 ? 0.326 -2.109 61.698 1.00 93.31 105 ASP A CA 1
ATOM 763 C C . ASP A 1 105 ? -0.883 -2.609 60.873 1.00 93.31 105 ASP A C 1
ATOM 765 O O . ASP A 1 105 ? -1.756 -3.307 61.401 1.00 93.31 105 ASP A O 1
ATOM 769 N N . PRO A 1 106 ? -0.967 -2.271 59.571 1.00 94.12 106 PRO A N 1
ATOM 770 C CA . PRO A 1 106 ? -2.092 -2.660 58.723 1.00 94.12 106 PRO A CA 1
ATOM 771 C C . PRO A 1 106 ? -2.174 -4.170 58.447 1.00 94.12 106 PRO A C 1
ATOM 773 O O . PRO A 1 106 ? -3.256 -4.653 58.115 1.00 94.12 106 PRO A O 1
ATOM 776 N N . GLU A 1 107 ? -1.084 -4.935 58.568 1.00 93.44 107 GLU A N 1
ATOM 777 C CA . GLU A 1 107 ? -1.123 -6.403 58.487 1.00 93.44 107 GLU A CA 1
ATOM 778 C C . GLU A 1 107 ? -1.830 -6.987 59.710 1.00 93.44 107 GLU A C 1
ATOM 780 O O . GLU A 1 107 ? -2.709 -7.837 59.574 1.00 93.44 107 GLU A O 1
ATOM 785 N N . VAL A 1 108 ? -1.522 -6.478 60.907 1.00 92.75 108 VAL A N 1
ATOM 786 C CA . VAL A 1 108 ? -2.188 -6.918 62.143 1.00 92.75 108 VAL A CA 1
ATOM 787 C C . VAL A 1 108 ? -3.683 -6.592 62.089 1.00 92.75 108 VAL A C 1
ATOM 789 O O . VAL A 1 108 ? -4.512 -7.451 62.402 1.00 92.75 108 VAL A O 1
ATOM 792 N N . ARG A 1 109 ? -4.048 -5.388 61.616 1.00 95.44 109 ARG A N 1
ATOM 793 C CA . ARG A 1 109 ? -5.459 -5.019 61.404 1.00 95.44 109 ARG A CA 1
ATOM 794 C C . ARG A 1 109 ? -6.138 -5.918 60.372 1.00 95.44 109 ARG A C 1
ATOM 796 O O . ARG A 1 109 ? -7.249 -6.373 60.621 1.00 95.44 109 ARG A O 1
ATOM 803 N N . ALA A 1 110 ? -5.474 -6.242 59.261 1.00 94.06 110 ALA A N 1
ATOM 804 C CA . ALA A 1 110 ? -6.017 -7.146 58.246 1.00 94.06 110 ALA A CA 1
ATOM 805 C C . ALA A 1 110 ? -6.298 -8.558 58.800 1.00 94.06 110 ALA A C 1
ATOM 807 O O . ALA A 1 110 ? -7.370 -9.112 58.551 1.00 94.06 110 ALA A O 1
ATOM 808 N N . HIS A 1 111 ? -5.386 -9.117 59.603 1.00 93.50 111 HIS A N 1
ATOM 809 C CA . HIS A 1 111 ? -5.597 -10.403 60.280 1.00 93.50 111 HIS A CA 1
ATOM 810 C C . HIS A 1 111 ? -6.776 -10.364 61.261 1.00 93.50 111 HIS A C 1
ATOM 812 O O . HIS A 1 111 ? -7.534 -11.332 61.357 1.00 93.50 111 HIS A O 1
ATOM 818 N N . ALA A 1 112 ? -6.975 -9.239 61.953 1.00 93.06 112 ALA A N 1
ATOM 819 C CA . ALA A 1 112 ? -8.137 -9.055 62.815 1.00 93.06 112 ALA A CA 1
ATOM 820 C C . ALA A 1 112 ? -9.436 -8.973 61.990 1.00 93.06 112 ALA A C 1
ATOM 822 O O . ALA A 1 112 ? -10.369 -9.730 62.256 1.00 93.06 112 ALA A O 1
ATOM 823 N N . VAL A 1 113 ? -9.472 -8.150 60.931 1.00 95.31 113 VAL A N 1
ATOM 824 C CA . VAL A 1 113 ? -10.614 -8.026 59.999 1.00 95.31 113 VAL A CA 1
ATOM 825 C C . VAL A 1 113 ? -11.017 -9.374 59.410 1.00 95.31 113 VAL A C 1
ATOM 827 O O . VAL A 1 113 ? -12.206 -9.682 59.353 1.00 95.31 113 VAL A O 1
ATOM 830 N N . ALA A 1 114 ? -10.049 -10.218 59.043 1.00 92.50 114 ALA A N 1
ATOM 831 C CA . ALA A 1 114 ? -10.293 -11.552 58.492 1.00 92.50 114 ALA A CA 1
ATOM 832 C C . ALA A 1 114 ? -11.105 -12.482 59.419 1.00 92.50 114 ALA A C 1
ATOM 834 O O . ALA A 1 114 ? -11.600 -13.517 58.970 1.00 92.50 114 ALA A O 1
ATOM 835 N N . ARG A 1 115 ? -11.248 -12.128 60.699 1.00 91.25 115 ARG A N 1
ATOM 836 C CA . ARG A 1 115 ? -11.929 -12.918 61.732 1.00 91.25 115 ARG A CA 1
ATOM 837 C C . ARG A 1 115 ? -13.169 -12.222 62.296 1.00 91.25 115 ARG A C 1
ATOM 839 O O . ARG A 1 115 ? -13.899 -12.831 63.071 1.00 91.25 115 ARG A O 1
ATOM 846 N N . ILE A 1 116 ? -13.427 -10.973 61.907 1.00 92.44 116 ILE A N 1
ATOM 847 C CA . ILE A 1 116 ? -14.651 -10.258 62.275 1.00 92.44 116 ILE A CA 1
ATOM 848 C C . ILE A 1 116 ? -15.807 -10.789 61.415 1.00 92.44 116 ILE A C 1
ATOM 850 O O . ILE A 1 116 ? -15.657 -11.032 60.212 1.00 92.44 116 ILE A O 1
ATOM 854 N N . HIS A 1 117 ? -16.955 -10.993 62.060 1.00 89.50 117 HIS A N 1
ATOM 855 C CA . HIS A 1 117 ? -18.208 -11.437 61.437 1.00 89.50 117 HIS A CA 1
ATOM 856 C C . HIS A 1 117 ? -19.348 -10.421 61.596 1.00 89.50 117 HIS A C 1
ATOM 858 O O . HIS A 1 117 ? -20.419 -10.624 61.039 1.00 89.50 117 HIS A O 1
ATOM 864 N N . ASP A 1 118 ? -19.139 -9.359 62.376 1.00 93.38 118 ASP A N 1
ATOM 865 C CA . ASP A 1 118 ? -20.130 -8.306 62.567 1.00 93.38 118 ASP A CA 1
ATOM 866 C C . ASP A 1 118 ? -20.019 -7.252 61.458 1.00 93.38 118 ASP A C 1
ATOM 868 O O . ASP A 1 118 ? -19.012 -6.545 61.344 1.00 93.38 118 ASP A O 1
ATOM 872 N N . ASP A 1 119 ? -21.072 -7.128 60.652 1.00 96.06 119 ASP A N 1
ATOM 873 C CA . ASP A 1 119 ? -21.108 -6.193 59.527 1.00 96.06 119 ASP A CA 1
ATOM 874 C C . ASP A 1 119 ? -21.024 -4.725 59.974 1.00 96.06 119 ASP A C 1
ATOM 876 O O . ASP A 1 119 ? -20.483 -3.890 59.246 1.00 96.06 119 ASP A O 1
ATOM 880 N N . ALA A 1 120 ? -21.501 -4.383 61.177 1.00 94.69 120 ALA A N 1
ATOM 881 C CA . ALA A 1 120 ? -21.414 -3.018 61.690 1.00 94.69 120 ALA A CA 1
ATOM 882 C C . ALA A 1 120 ? -19.966 -2.624 62.023 1.00 94.69 120 ALA A C 1
ATOM 884 O O . ALA A 1 120 ? -19.547 -1.494 61.743 1.00 94.69 120 ALA A O 1
ATOM 885 N N . SER A 1 121 ? -19.179 -3.538 62.592 1.00 93.56 121 SER A N 1
ATOM 886 C CA . SER A 1 121 ? -17.735 -3.374 62.781 1.00 93.56 121 SER A CA 1
ATOM 887 C C . SER A 1 121 ? -16.987 -3.308 61.451 1.00 93.56 121 SER A C 1
ATOM 889 O O . SER A 1 121 ? -16.221 -2.365 61.240 1.00 93.56 121 SER A O 1
ATOM 891 N N . LEU A 1 122 ? -17.269 -4.220 60.518 1.00 96.44 122 LEU A N 1
ATOM 892 C CA . LEU A 1 122 ? -16.646 -4.224 59.189 1.00 96.44 122 LEU A CA 1
ATOM 893 C C . LEU A 1 122 ? -16.960 -2.947 58.393 1.00 96.44 122 LEU A C 1
ATOM 895 O O . LEU A 1 122 ? -16.057 -2.350 57.812 1.00 96.44 122 LEU A O 1
ATOM 899 N N . SER A 1 123 ? -18.205 -2.466 58.424 1.00 96.38 123 SER A N 1
ATOM 900 C CA . SER A 1 123 ? -18.621 -1.216 57.774 1.00 96.38 123 SER A CA 1
ATOM 901 C C . SER A 1 123 ? -17.877 0.001 58.328 1.00 96.38 123 SER A C 1
ATOM 903 O O . SER A 1 123 ? -17.424 0.849 57.560 1.00 96.38 123 SER A O 1
ATOM 905 N N . ARG A 1 124 ? -17.677 0.080 59.654 1.00 94.81 124 ARG A N 1
ATOM 906 C CA . ARG A 1 124 ? -16.891 1.164 60.270 1.00 94.81 124 ARG A CA 1
ATOM 907 C C . ARG A 1 124 ? -15.447 1.155 59.780 1.00 94.81 124 ARG A C 1
ATOM 909 O O . ARG A 1 124 ? -14.954 2.208 59.382 1.00 94.81 124 ARG A O 1
ATOM 916 N N . ILE A 1 125 ? -14.812 -0.016 59.761 1.00 95.00 125 ILE A N 1
ATOM 917 C CA . ILE A 1 125 ? -13.431 -0.190 59.287 1.00 95.00 125 ILE A CA 1
ATOM 918 C C . ILE A 1 125 ? -13.329 0.197 57.806 1.00 95.00 125 ILE A C 1
ATOM 920 O O . ILE A 1 125 ? -12.477 1.001 57.443 1.00 95.00 125 ILE A O 1
ATOM 924 N N . ALA A 1 126 ? -14.263 -0.269 56.973 1.00 96.19 126 ALA A N 1
ATOM 925 C CA . ALA A 1 126 ? -14.327 0.058 55.549 1.00 96.19 126 ALA A CA 1
ATOM 926 C C . ALA A 1 126 ? -14.488 1.561 55.247 1.00 96.19 126 ALA A C 1
ATOM 928 O O . ALA A 1 126 ? -14.154 2.000 54.152 1.00 96.19 126 ALA A O 1
ATOM 929 N N . THR A 1 127 ? -15.010 2.356 56.187 1.00 95.56 127 THR A N 1
ATOM 930 C CA . THR A 1 127 ? -15.216 3.808 56.001 1.00 95.56 127 THR A CA 1
ATOM 931 C C . THR A 1 127 ? -14.165 4.694 56.668 1.00 95.56 127 THR A C 1
ATOM 933 O O . THR A 1 127 ? -14.241 5.914 56.519 1.00 95.56 127 THR A O 1
ATOM 936 N N . GLY A 1 128 ? -13.226 4.126 57.429 1.00 93.00 128 GLY A N 1
ATOM 937 C CA . GLY A 1 128 ? -12.349 4.918 58.294 1.00 93.00 128 GLY A CA 1
ATOM 938 C C . GLY A 1 128 ? -10.929 4.399 58.490 1.00 93.00 128 GLY A C 1
ATOM 939 O O . GLY A 1 128 ? -10.167 5.059 59.198 1.00 93.00 128 GLY A O 1
ATOM 940 N N . ASP A 1 129 ? -10.547 3.256 57.913 1.00 95.50 129 ASP A N 1
ATOM 941 C CA . ASP A 1 129 ? -9.180 2.752 58.052 1.00 95.50 129 ASP A CA 1
ATOM 942 C C . ASP A 1 129 ? -8.185 3.544 57.181 1.00 95.50 129 ASP A C 1
ATOM 944 O O . ASP A 1 129 ? -8.443 3.964 56.051 1.00 95.50 129 ASP A O 1
ATOM 948 N N . SER A 1 130 ? -6.979 3.752 57.705 1.00 92.69 130 SER A N 1
ATOM 949 C CA . SER A 1 130 ? -5.929 4.467 56.978 1.00 92.69 130 SER A CA 1
ATOM 950 C C . SER A 1 130 ? -5.369 3.676 55.792 1.00 92.69 130 SER A C 1
ATOM 952 O O . SER A 1 130 ? -4.813 4.283 54.876 1.00 92.69 130 SER A O 1
ATOM 954 N N . SER A 1 131 ? -5.528 2.351 55.769 1.00 94.69 131 SER A N 1
ATOM 955 C CA . SER A 1 131 ? -5.045 1.457 54.720 1.00 94.69 131 SER A CA 1
ATOM 956 C C . SER A 1 131 ? -6.179 1.012 53.798 1.00 94.69 131 SER A C 1
ATOM 958 O O . SER A 1 131 ? -7.063 0.265 54.209 1.00 94.69 131 SER A O 1
ATOM 960 N N . GLU A 1 132 ? -6.086 1.373 52.515 1.00 95.19 132 GLU A N 1
ATOM 961 C CA . GLU A 1 132 ? -7.021 0.927 51.467 1.00 95.19 132 GLU A CA 1
ATOM 962 C C . GLU A 1 132 ? -7.179 -0.601 51.444 1.00 95.19 132 GLU A C 1
ATOM 964 O O . GLU A 1 132 ? -8.277 -1.126 51.290 1.00 95.19 132 GLU A O 1
ATOM 969 N N . ARG A 1 133 ? -6.087 -1.344 51.664 1.00 94.81 133 ARG A N 1
ATOM 970 C CA . ARG A 1 133 ? -6.125 -2.809 51.684 1.00 94.81 133 ARG A CA 1
ATOM 971 C C . ARG A 1 133 ? -6.994 -3.350 52.821 1.00 94.81 133 ARG A C 1
ATOM 973 O O . ARG A 1 133 ? -7.693 -4.341 52.629 1.00 94.81 133 ARG A O 1
ATOM 980 N N . VAL A 1 134 ? -6.935 -2.723 53.997 1.00 95.69 134 VAL A N 1
ATOM 981 C CA . VAL A 1 134 ? -7.752 -3.110 55.157 1.00 95.69 134 VAL A CA 1
ATOM 982 C C . VAL A 1 134 ? -9.214 -2.737 54.913 1.00 95.69 134 VAL A C 1
ATOM 984 O O . VAL A 1 134 ? -10.092 -3.552 55.187 1.00 95.69 134 VAL A O 1
ATOM 987 N N . GLU A 1 135 ? -9.480 -1.566 54.324 1.00 97.38 135 GLU A N 1
ATOM 988 C CA . GLU A 1 135 ? -10.838 -1.167 53.934 1.00 97.38 135 GLU A CA 1
ATOM 989 C C . GLU A 1 135 ? -11.452 -2.148 52.930 1.00 97.38 135 GLU A C 1
ATOM 991 O O . GLU A 1 135 ? -12.556 -2.638 53.152 1.00 97.38 135 GLU A O 1
ATOM 996 N N . LEU A 1 136 ? -10.728 -2.495 51.860 1.00 96.62 136 LEU A N 1
ATOM 997 C CA . LEU A 1 136 ? -11.183 -3.454 50.850 1.00 96.62 136 LEU A CA 1
ATOM 998 C C . LEU A 1 136 ? -11.400 -4.851 51.438 1.00 96.62 136 LEU A C 1
ATOM 1000 O O . LEU A 1 136 ? -12.382 -5.507 51.099 1.00 96.62 136 LEU A O 1
ATOM 1004 N N . LEU A 1 137 ? -10.530 -5.302 52.350 1.00 96.12 137 LEU A N 1
ATOM 1005 C CA . LEU A 1 137 ? -10.724 -6.571 53.054 1.00 96.12 137 LEU A CA 1
ATOM 1006 C C . LEU A 1 137 ? -11.981 -6.541 53.932 1.00 96.12 137 LEU A C 1
ATOM 1008 O O . LEU A 1 137 ? -12.706 -7.534 53.995 1.00 96.12 137 LEU A O 1
ATOM 1012 N N . ALA A 1 138 ? -12.253 -5.411 54.587 1.00 96.75 138 ALA A N 1
ATOM 1013 C CA . ALA A 1 138 ? -13.467 -5.238 55.367 1.00 96.75 138 ALA A CA 1
ATOM 1014 C C . ALA A 1 138 ? -14.702 -5.283 54.458 1.00 96.75 138 ALA A C 1
ATOM 1016 O O . ALA A 1 138 ? -15.602 -6.077 54.720 1.00 96.75 138 ALA A O 1
ATOM 1017 N N . VAL A 1 139 ? -14.706 -4.551 53.335 1.00 97.62 139 VAL A N 1
ATOM 1018 C CA . VAL A 1 139 ? -15.777 -4.629 52.323 1.00 97.62 139 VAL A CA 1
ATOM 1019 C C . VAL A 1 139 ? -15.963 -6.048 51.811 1.00 97.62 139 VAL A C 1
ATOM 1021 O O . VAL A 1 139 ? -17.101 -6.488 51.690 1.00 97.62 139 VAL A O 1
ATOM 1024 N N . ALA A 1 140 ? -14.878 -6.790 51.568 1.00 96.12 140 ALA A N 1
ATOM 1025 C CA . ALA A 1 140 ? -14.894 -8.183 51.121 1.00 96.12 140 ALA A CA 1
ATOM 1026 C C . ALA A 1 140 ? -15.524 -9.155 52.139 1.00 96.12 140 ALA A C 1
ATOM 1028 O O . ALA A 1 140 ? -15.890 -10.272 51.769 1.00 96.12 140 ALA A O 1
ATOM 1029 N N . ARG A 1 141 ? -15.757 -8.731 53.383 1.00 95.94 141 ARG A N 1
ATOM 1030 C CA . ARG A 1 141 ? -16.405 -9.548 54.417 1.00 95.94 141 ARG A CA 1
ATOM 1031 C C . ARG A 1 141 ? -17.803 -9.100 54.827 1.00 95.94 141 ARG A C 1
ATOM 1033 O O . ARG A 1 141 ? -18.446 -9.846 55.550 1.00 95.94 141 ARG A O 1
ATOM 1040 N N . ILE A 1 142 ? -18.263 -7.930 54.387 1.00 97.00 142 ILE A N 1
ATOM 1041 C CA . ILE A 1 142 ? -19.620 -7.466 54.696 1.00 97.00 142 ILE A CA 1
ATOM 1042 C C . ILE A 1 142 ? -20.623 -8.258 53.860 1.00 97.00 142 ILE A C 1
ATOM 1044 O O . ILE A 1 142 ? -20.542 -8.227 52.630 1.00 97.00 142 ILE A O 1
ATOM 1048 N N . ASP A 1 143 ? -21.593 -8.899 54.504 1.00 94.56 143 ASP A N 1
ATOM 1049 C CA . ASP A 1 143 ? -22.666 -9.624 53.808 1.00 94.56 143 ASP A CA 1
ATOM 1050 C C . ASP A 1 143 ? -23.976 -8.814 53.753 1.00 94.56 143 ASP A C 1
ATOM 1052 O O . ASP A 1 143 ? -24.722 -8.871 52.768 1.00 94.56 143 ASP A O 1
ATOM 1056 N N . GLY A 1 144 ? -24.242 -8.001 54.776 1.00 95.81 144 GLY A N 1
ATOM 1057 C CA . GLY A 1 144 ? -25.435 -7.173 54.890 1.00 95.81 144 GLY A CA 1
ATOM 1058 C C . GLY A 1 144 ? -25.499 -6.037 53.865 1.00 95.81 144 GLY A C 1
ATOM 1059 O O . GLY A 1 144 ? -24.645 -5.149 53.820 1.00 95.81 144 GLY A O 1
ATOM 1060 N N . GLN A 1 145 ? -26.578 -6.019 53.077 1.00 96.19 145 GLN A N 1
ATOM 1061 C CA . GLN A 1 145 ? -26.799 -5.033 52.010 1.00 96.19 145 GLN A CA 1
ATOM 1062 C C . GLN A 1 145 ? -26.899 -3.590 52.530 1.00 96.19 145 GLN A C 1
ATOM 1064 O O . GLN A 1 145 ? -26.375 -2.681 51.895 1.00 96.19 145 GLN A O 1
ATOM 1069 N N . GLU A 1 146 ? -27.481 -3.374 53.715 1.00 96.56 146 GLU A N 1
ATOM 1070 C CA . GLU A 1 146 ? -27.535 -2.051 54.361 1.00 96.56 146 GLU A CA 1
ATOM 1071 C C . GLU A 1 146 ? -26.127 -1.491 54.631 1.00 96.56 146 GLU A C 1
ATOM 1073 O O . GLU A 1 146 ? -25.845 -0.314 54.385 1.00 96.56 146 GLU A O 1
ATOM 1078 N N . PHE A 1 147 ? -25.218 -2.347 55.103 1.00 97.31 147 PHE A N 1
ATOM 1079 C CA . PHE A 1 147 ? -23.845 -1.973 55.426 1.00 97.31 147 PHE A CA 1
ATOM 1080 C C . PHE A 1 147 ? -23.012 -1.733 54.168 1.00 97.31 147 PHE A C 1
ATOM 1082 O O . PHE A 1 147 ? -22.256 -0.762 54.127 1.00 97.31 147 PHE A O 1
ATOM 1089 N N . LEU A 1 148 ? -23.192 -2.549 53.123 1.00 97.56 148 LEU A N 1
ATOM 1090 C CA . LEU A 1 148 ? -22.595 -2.299 51.807 1.00 97.56 148 LEU A CA 1
ATOM 1091 C C . LEU A 1 148 ? -23.084 -0.971 51.218 1.00 97.56 148 LEU A C 1
ATOM 1093 O O . LEU A 1 148 ? -22.264 -0.175 50.766 1.00 97.56 148 LEU A O 1
ATOM 1097 N N . ALA A 1 149 ? -24.386 -0.679 51.295 1.00 95.62 149 ALA A N 1
ATOM 1098 C CA . ALA A 1 149 ? -24.951 0.581 50.813 1.00 95.62 149 ALA A CA 1
ATOM 1099 C C . ALA A 1 149 ? -24.397 1.783 51.593 1.00 95.62 149 ALA A C 1
ATOM 1101 O O . ALA A 1 149 ? -24.094 2.827 51.014 1.00 95.62 149 ALA A O 1
ATOM 1102 N N . ARG A 1 150 ? -24.191 1.638 52.909 1.00 96.12 150 ARG A N 1
ATOM 1103 C CA . ARG A 1 150 ? -23.525 2.661 53.723 1.00 96.12 150 ARG A CA 1
ATOM 1104 C C . ARG A 1 150 ? -22.093 2.912 53.253 1.00 96.12 150 ARG A C 1
ATOM 1106 O O . ARG A 1 150 ? -21.733 4.067 53.048 1.00 96.12 150 ARG A O 1
ATOM 1113 N N . VAL A 1 151 ? -21.292 1.862 53.059 1.00 96.50 151 VAL A N 1
ATOM 1114 C CA . VAL A 1 151 ? -19.912 2.003 52.562 1.00 96.50 151 VAL A CA 1
ATOM 1115 C C . VAL A 1 151 ? -19.905 2.655 51.177 1.00 96.50 151 VAL A C 1
ATOM 1117 O O . VAL A 1 151 ? -19.158 3.608 50.964 1.00 96.50 151 VAL A O 1
ATOM 1120 N N . ALA A 1 152 ? -20.776 2.208 50.269 1.00 95.69 152 ALA A N 1
ATOM 1121 C CA . ALA A 1 152 ? -20.928 2.770 48.929 1.00 95.69 152 ALA A CA 1
ATOM 1122 C C . ALA A 1 152 ? -21.237 4.276 48.946 1.00 95.69 152 ALA A C 1
ATOM 1124 O O . ALA A 1 152 ? -20.744 5.001 48.087 1.00 95.69 152 ALA A O 1
ATOM 1125 N N . ARG A 1 153 ? -22.001 4.760 49.935 1.00 94.06 153 ARG A N 1
ATOM 1126 C CA . ARG A 1 153 ? -22.335 6.184 50.093 1.00 94.06 153 ARG A CA 1
ATOM 1127 C C . ARG A 1 153 ? -21.235 7.012 50.754 1.00 94.06 153 ARG A C 1
ATOM 1129 O O . ARG A 1 153 ? -21.042 8.162 50.373 1.00 94.06 153 ARG A O 1
ATOM 1136 N N . SER A 1 154 ? -20.552 6.476 51.768 1.00 93.44 154 SER A N 1
ATOM 1137 C CA . SER A 1 154 ? -19.739 7.300 52.678 1.00 93.44 154 SER A CA 1
ATOM 1138 C C . SER A 1 154 ? -18.245 6.997 52.705 1.00 93.44 154 SER A C 1
ATOM 1140 O O . SER A 1 154 ? -17.514 7.750 53.346 1.00 93.44 154 SER A O 1
ATOM 1142 N N . ALA A 1 155 ? -17.765 5.917 52.078 1.00 95.19 155 ALA A N 1
ATOM 1143 C CA . ALA A 1 155 ? -16.334 5.622 52.106 1.00 95.19 155 ALA A CA 1
ATOM 1144 C C . ALA A 1 155 ? -15.531 6.722 51.379 1.00 95.19 155 ALA A C 1
ATOM 1146 O O . ALA A 1 155 ? -15.932 7.173 50.297 1.00 95.19 155 ALA A O 1
ATOM 1147 N N . PRO A 1 156 ? -14.397 7.172 51.950 1.00 93.00 156 PRO A N 1
ATOM 1148 C CA . PRO A 1 156 ? -13.634 8.288 51.398 1.00 93.00 156 PRO A CA 1
ATOM 1149 C C . PRO A 1 156 ? -12.986 7.931 50.054 1.00 93.00 156 PRO A C 1
ATOM 1151 O O . PRO A 1 156 ? -13.001 8.743 49.125 1.00 93.00 156 PRO A O 1
ATOM 1154 N N . ARG A 1 157 ? -12.466 6.704 49.931 1.00 94.44 157 ARG A N 1
ATOM 1155 C CA . ARG A 1 157 ? -11.807 6.200 48.720 1.00 94.44 157 ARG A CA 1
ATOM 1156 C C . ARG A 1 157 ? -12.827 5.704 47.700 1.00 94.44 157 ARG A C 1
ATOM 1158 O O . ARG A 1 157 ? -13.779 5.002 48.037 1.00 94.44 157 ARG A O 1
ATOM 1165 N N . GLU A 1 158 ? -12.622 6.074 46.442 1.00 94.81 158 GLU A N 1
ATOM 1166 C CA . GLU A 1 158 ? -13.529 5.727 45.347 1.00 94.81 158 GLU A CA 1
ATOM 1167 C C . GLU A 1 158 ? -13.512 4.231 45.036 1.00 94.81 158 GLU A C 1
ATOM 1169 O O . GLU A 1 158 ? -14.558 3.638 44.786 1.00 94.81 158 GLU A O 1
ATOM 1174 N N . GLU A 1 159 ? -12.343 3.609 45.129 1.00 94.69 159 GLU A N 1
ATOM 1175 C CA . GLU A 1 159 ? -12.112 2.188 44.895 1.00 94.69 159 GLU A CA 1
ATOM 1176 C C . GLU A 1 159 ? -12.905 1.329 45.887 1.00 94.69 159 GLU A C 1
ATOM 1178 O O . GLU A 1 159 ? -13.535 0.343 45.499 1.00 94.69 159 GLU A O 1
ATOM 1183 N N . VAL A 1 160 ? -12.946 1.755 47.154 1.00 96.56 160 VAL A N 1
ATOM 1184 C CA . VAL A 1 160 ? -13.700 1.098 48.231 1.00 96.56 160 VAL A CA 1
ATOM 1185 C C . VAL A 1 160 ? -15.203 1.247 48.019 1.00 96.56 160 VAL A C 1
ATOM 1187 O O . VAL A 1 160 ? -15.938 0.264 48.136 1.00 96.56 160 VAL A O 1
ATOM 1190 N N . ARG A 1 161 ? -15.673 2.446 47.636 1.00 96.69 161 ARG A N 1
ATOM 1191 C CA . ARG A 1 161 ? -17.081 2.646 47.256 1.00 96.69 161 ARG A CA 1
ATOM 1192 C C . ARG A 1 161 ? -17.460 1.755 46.072 1.00 96.69 161 ARG A C 1
ATOM 1194 O O . ARG A 1 161 ? -18.496 1.100 46.115 1.00 96.69 161 ARG A O 1
ATOM 1201 N N . ALA A 1 162 ? -16.621 1.695 45.037 1.00 96.50 162 ALA A N 1
ATOM 1202 C CA . ALA A 1 162 ? -16.871 0.887 43.847 1.00 96.50 162 ALA A CA 1
ATOM 1203 C C . ALA A 1 162 ? -16.965 -0.606 44.183 1.00 96.50 162 ALA A C 1
ATOM 1205 O O . ALA A 1 162 ? -17.837 -1.297 43.658 1.00 96.50 162 ALA A O 1
ATOM 1206 N N . GLU A 1 163 ? -16.099 -1.102 45.070 1.00 97.25 163 GLU A N 1
ATOM 1207 C CA . GLU A 1 163 ? -16.134 -2.496 45.511 1.00 97.25 163 GLU A CA 1
ATOM 1208 C C . GLU A 1 163 ? -17.397 -2.819 46.311 1.00 97.25 163 GLU A C 1
ATOM 1210 O O . GLU A 1 163 ? -18.036 -3.842 46.063 1.00 97.25 163 GLU A O 1
ATOM 1215 N N . ALA A 1 164 ? -17.825 -1.913 47.193 1.00 97.25 164 ALA A N 1
ATOM 1216 C CA . ALA A 1 164 ? -19.096 -2.064 47.893 1.00 97.25 164 ALA A CA 1
ATOM 1217 C C . ALA A 1 164 ? -20.275 -2.121 46.904 1.00 97.25 164 ALA A C 1
ATOM 1219 O O . ALA A 1 164 ? -21.125 -3.002 47.019 1.00 97.25 164 ALA A O 1
ATOM 1220 N N . VAL A 1 165 ? -20.285 -1.254 45.882 1.00 97.62 165 VAL A N 1
ATOM 1221 C CA . VAL A 1 165 ? -21.330 -1.230 44.843 1.00 97.62 165 VAL A CA 1
ATOM 1222 C C . VAL A 1 165 ? -21.377 -2.519 44.021 1.00 97.62 165 VAL A C 1
ATOM 1224 O O . VAL A 1 165 ? -22.465 -3.027 43.761 1.00 97.62 165 VAL A O 1
ATOM 1227 N N . ARG A 1 166 ? -20.234 -3.117 43.657 1.00 96.56 166 ARG A N 1
ATOM 1228 C CA . ARG A 1 166 ? -20.210 -4.404 42.924 1.00 96.56 166 ARG A CA 1
ATOM 1229 C C . ARG A 1 166 ? -20.878 -5.542 43.696 1.00 96.56 166 ARG A C 1
ATOM 1231 O O . ARG A 1 166 ? -21.336 -6.510 43.089 1.00 96.56 166 ARG A O 1
ATOM 1238 N N . ARG A 1 167 ? -20.937 -5.427 45.022 1.00 96.75 167 ARG A N 1
ATOM 1239 C CA . ARG A 1 167 ? -21.563 -6.402 45.918 1.00 96.75 167 ARG A CA 1
ATOM 1240 C C . ARG A 1 167 ? -23.013 -6.082 46.277 1.00 96.75 167 ARG A C 1
ATOM 1242 O O . ARG A 1 167 ? -23.659 -6.902 46.932 1.00 96.75 167 ARG A O 1
ATOM 1249 N N . LEU A 1 168 ? -23.531 -4.931 45.853 1.00 96.50 168 LEU A N 1
ATOM 1250 C CA . LEU A 1 168 ? -24.942 -4.615 46.011 1.00 96.50 168 LEU A CA 1
ATOM 1251 C C . LEU A 1 168 ? -25.802 -5.508 45.105 1.00 96.50 168 LEU A C 1
ATOM 1253 O O . LEU A 1 168 ? -25.407 -5.932 44.012 1.00 96.50 168 LEU A O 1
ATOM 1257 N N . SER A 1 169 ? -26.991 -5.804 45.609 1.00 94.44 169 SER A N 1
ATOM 1258 C CA . SER A 1 169 ? -28.052 -6.556 44.933 1.00 94.44 169 SER A CA 1
ATOM 1259 C C . SER A 1 169 ? -29.402 -5.842 44.990 1.00 94.44 169 SER A C 1
ATOM 1261 O O . SER A 1 169 ? -30.291 -6.174 44.214 1.00 94.44 169 SER A O 1
ATOM 1263 N N . ASP A 1 170 ? -29.540 -4.860 45.881 1.00 93.81 170 ASP A N 1
ATOM 1264 C CA . ASP A 1 170 ? -30.731 -4.033 46.009 1.00 93.81 170 ASP A CA 1
ATOM 1265 C C . ASP A 1 170 ? -30.834 -3.024 44.843 1.00 93.81 170 ASP A C 1
ATOM 1267 O O . ASP A 1 170 ? -29.906 -2.224 44.666 1.00 93.81 170 ASP A O 1
ATOM 1271 N N . PRO A 1 171 ? -31.920 -3.047 44.043 1.00 95.00 171 PRO A N 1
ATOM 1272 C CA . PRO A 1 171 ? -32.080 -2.160 42.891 1.00 95.00 171 PRO A CA 1
ATOM 1273 C C . PRO A 1 171 ? -32.047 -0.671 43.245 1.00 95.00 171 PRO A C 1
ATOM 1275 O O . PRO A 1 171 ? -31.387 0.091 42.541 1.00 95.00 171 PRO A O 1
ATOM 1278 N N . ASP A 1 172 ? -32.679 -0.266 44.351 1.00 94.81 172 ASP A N 1
ATOM 1279 C CA . ASP A 1 172 ? -32.750 1.143 44.762 1.00 94.81 172 ASP A CA 1
ATOM 1280 C C . ASP A 1 172 ? -31.354 1.677 45.123 1.00 94.81 172 ASP A C 1
ATOM 1282 O O . ASP A 1 172 ? -30.947 2.753 44.683 1.00 94.81 172 ASP A O 1
ATOM 1286 N N . SER A 1 173 ? -30.572 0.884 45.861 1.00 94.81 173 SER A N 1
ATOM 1287 C CA . SER A 1 173 ? -29.184 1.215 46.209 1.00 94.81 173 SER A CA 1
ATOM 1288 C C . SER A 1 173 ? -28.268 1.276 44.976 1.00 94.81 173 SER A C 1
ATOM 1290 O O . SER A 1 173 ? -27.341 2.088 44.920 1.00 94.81 173 SER A O 1
ATOM 1292 N N . LEU A 1 174 ? -28.506 0.418 43.976 1.00 96.25 174 LEU A N 1
ATOM 1293 C CA . LEU A 1 174 ? -27.768 0.430 42.709 1.00 96.25 174 LEU A CA 1
ATOM 1294 C C . LEU A 1 174 ? -28.114 1.659 41.860 1.00 96.25 174 LEU A C 1
ATOM 1296 O O . LEU A 1 174 ? -27.207 2.284 41.303 1.00 96.25 174 LEU A O 1
ATOM 1300 N N . GLU A 1 175 ? -29.392 2.036 41.785 1.00 96.06 175 GLU A N 1
ATOM 1301 C CA . GLU A 1 175 ? -29.805 3.266 41.110 1.00 96.06 175 GLU A CA 1
ATOM 1302 C C . GLU A 1 175 ? -29.232 4.500 41.821 1.00 96.06 175 GLU A C 1
ATOM 1304 O O . GLU A 1 175 ? -28.662 5.370 41.162 1.00 96.06 175 GLU A O 1
ATOM 1309 N N . GLU A 1 176 ? -29.283 4.561 43.154 1.00 94.81 176 GLU A N 1
ATOM 1310 C CA . GLU A 1 176 ? -28.684 5.657 43.927 1.00 94.81 176 GLU A CA 1
ATOM 1311 C C . GLU A 1 176 ? -27.190 5.830 43.595 1.00 94.81 176 GLU A C 1
ATOM 1313 O O . GLU A 1 176 ? -26.731 6.947 43.310 1.00 94.81 176 GLU A O 1
ATOM 1318 N N . ALA A 1 177 ? -26.436 4.725 43.564 1.00 94.56 177 ALA A N 1
ATOM 1319 C CA . ALA A 1 177 ? -25.022 4.724 43.200 1.00 94.56 177 ALA A CA 1
ATOM 1320 C C . ALA A 1 177 ? -24.787 5.205 41.754 1.00 94.56 177 ALA A C 1
ATOM 1322 O O . ALA A 1 177 ? -23.829 5.940 41.494 1.00 94.56 177 ALA A O 1
ATOM 1323 N N . TYR A 1 178 ? -25.667 4.841 40.817 1.00 95.62 178 TYR A N 1
ATOM 1324 C CA . TYR A 1 178 ? -25.610 5.317 39.435 1.00 95.62 178 TYR A CA 1
ATOM 1325 C C . TYR A 1 178 ? -25.895 6.826 39.316 1.00 95.62 178 TYR A C 1
ATOM 1327 O O . TYR A 1 178 ? -25.199 7.531 38.589 1.00 95.62 178 TYR A O 1
ATOM 1335 N N . ARG A 1 179 ? -26.870 7.364 40.056 1.00 94.50 179 ARG A N 1
ATOM 1336 C CA . ARG A 1 179 ? -27.271 8.783 39.957 1.00 94.50 179 ARG A CA 1
ATOM 1337 C C . ARG A 1 179 ? -26.244 9.753 40.545 1.00 94.50 179 ARG A C 1
ATOM 1339 O O . ARG A 1 179 ? -26.146 10.892 40.096 1.00 94.50 179 ARG A O 1
ATOM 1346 N N . THR A 1 180 ? -25.518 9.330 41.578 1.00 84.50 180 THR A N 1
ATOM 1347 C CA . THR A 1 180 ? -24.711 10.230 42.426 1.00 84.50 180 THR A CA 1
ATOM 1348 C C . THR A 1 180 ? -23.203 10.011 42.308 1.00 84.50 180 THR A C 1
ATOM 1350 O O . THR A 1 180 ? -22.411 10.812 42.808 1.00 84.50 180 THR A O 1
ATOM 1353 N N . GLY A 1 181 ? -22.790 8.933 41.641 1.00 80.62 181 GLY A N 1
ATOM 1354 C CA . GLY A 1 181 ? -21.404 8.498 41.577 1.00 80.62 181 GLY A CA 1
ATOM 1355 C C . GLY A 1 181 ? -20.565 9.131 40.461 1.00 80.62 181 GLY A C 1
ATOM 1356 O O . GLY A 1 181 ? -21.058 9.564 39.414 1.00 80.62 181 GLY A O 1
ATOM 1357 N N . SER A 1 182 ? -19.243 9.098 40.646 1.00 93.06 182 SER A N 1
ATOM 1358 C CA . SER A 1 182 ? -18.280 9.258 39.551 1.00 93.06 182 SER A CA 1
ATOM 1359 C C . SER A 1 182 ? -18.441 8.143 38.513 1.00 93.06 182 SER A C 1
ATOM 1361 O O . SER A 1 182 ? -19.099 7.134 38.769 1.00 93.06 182 SER A O 1
ATOM 1363 N N . TRP A 1 183 ? -17.797 8.272 37.351 1.00 95.50 183 TRP A N 1
ATOM 1364 C CA . TRP A 1 183 ? -17.898 7.256 36.297 1.00 95.50 183 TRP A CA 1
ATOM 1365 C C . TRP A 1 183 ? -17.478 5.850 36.774 1.00 95.50 183 TRP A C 1
ATOM 1367 O O . TRP A 1 183 ? -18.052 4.863 36.322 1.00 95.50 183 TRP A O 1
ATOM 1377 N N . VAL A 1 184 ? -16.547 5.740 37.733 1.00 96.31 184 VAL A N 1
ATOM 1378 C CA . VAL A 1 184 ? -16.123 4.455 38.321 1.00 96.31 184 VAL A CA 1
ATOM 1379 C C . VAL A 1 184 ? -17.266 3.803 39.099 1.00 96.31 184 VAL A C 1
ATOM 1381 O O . VAL A 1 184 ? -17.523 2.607 38.944 1.00 96.31 184 VAL A O 1
ATOM 1384 N N . ILE A 1 185 ? -17.977 4.593 39.906 1.00 96.69 185 ILE A N 1
ATOM 1385 C CA . ILE A 1 185 ? -19.123 4.135 40.696 1.00 96.69 185 ILE A CA 1
ATOM 1386 C C . ILE A 1 185 ? -20.309 3.813 39.790 1.00 96.69 185 ILE A C 1
ATOM 1388 O O . ILE A 1 185 ? -20.904 2.748 39.932 1.00 96.69 185 ILE A O 1
ATOM 1392 N N . ARG A 1 186 ? -20.605 4.673 38.806 1.00 97.31 186 ARG A N 1
ATOM 1393 C CA . ARG A 1 186 ? -21.674 4.425 37.829 1.00 97.31 186 ARG A CA 1
ATOM 1394 C C . ARG A 1 186 ? -21.424 3.151 37.040 1.00 97.31 186 ARG A C 1
ATOM 1396 O O . ARG A 1 186 ? -22.324 2.330 36.914 1.00 97.31 186 ARG A O 1
ATOM 1403 N N . LYS A 1 187 ? -20.186 2.921 36.592 1.00 97.00 187 LYS A N 1
ATOM 1404 C CA . LYS A 1 187 ? -19.800 1.670 35.932 1.00 97.00 187 LYS A CA 1
ATOM 1405 C C . LYS A 1 187 ? -19.986 0.462 36.853 1.00 97.00 187 LYS A C 1
ATOM 1407 O O . LYS A 1 187 ? -20.518 -0.557 36.420 1.00 97.00 187 LYS A O 1
ATOM 1412 N N . ALA A 1 188 ? -19.555 0.563 38.113 1.00 96.94 188 ALA A N 1
ATOM 1413 C CA . ALA A 1 188 ? -19.744 -0.503 39.093 1.00 96.94 188 ALA A CA 1
ATOM 1414 C C . ALA A 1 188 ? -21.235 -0.818 39.299 1.00 96.94 188 ALA A C 1
ATOM 1416 O O . ALA A 1 188 ? -21.607 -1.990 39.283 1.00 96.94 188 ALA A O 1
ATOM 1417 N N . ALA A 1 189 ? -22.086 0.206 39.402 1.00 97.25 189 ALA A N 1
ATOM 1418 C CA . ALA A 1 189 ? -23.532 0.044 39.513 1.00 97.25 189 ALA A CA 1
ATOM 1419 C C . ALA A 1 189 ? -24.114 -0.632 38.261 1.00 97.25 189 ALA A C 1
ATOM 1421 O O . ALA A 1 189 ? -24.761 -1.671 38.364 1.00 97.25 189 ALA A O 1
ATOM 1422 N N . VAL A 1 190 ? -23.797 -0.121 37.067 1.00 96.94 190 VAL A N 1
ATOM 1423 C CA . VAL A 1 190 ? -24.256 -0.663 35.773 1.00 96.94 190 VAL A CA 1
ATOM 1424 C C . VAL A 1 190 ? -23.860 -2.130 35.578 1.00 96.94 190 VAL A C 1
ATOM 1426 O O . VAL A 1 190 ? -24.641 -2.907 35.035 1.00 96.94 190 VAL A O 1
ATOM 1429 N N . SER A 1 191 ? -22.703 -2.556 36.096 1.00 96.50 191 SER A N 1
ATOM 1430 C CA . SER A 1 191 ? -22.284 -3.967 36.050 1.00 96.50 191 SER A CA 1
ATOM 1431 C C . SER A 1 191 ? -23.194 -4.922 36.847 1.00 96.50 191 SER A C 1
ATOM 1433 O O . SER A 1 191 ? -23.129 -6.143 36.665 1.00 96.50 191 SER A O 1
ATOM 1435 N N . ARG A 1 192 ? -24.044 -4.382 37.730 1.00 96.81 192 ARG A N 1
ATOM 1436 C CA . ARG A 1 192 ? -24.968 -5.117 38.608 1.00 96.81 192 ARG A CA 1
ATOM 1437 C C . ARG A 1 192 ? -26.443 -4.825 38.335 1.00 96.81 192 ARG A C 1
ATOM 1439 O O . ARG A 1 192 ? -27.272 -5.641 38.714 1.00 96.81 192 ARG A O 1
ATOM 1446 N N . ILE A 1 193 ? -26.765 -3.715 37.672 1.00 95.62 193 ILE A N 1
ATOM 1447 C CA . ILE A 1 193 ? -28.136 -3.360 37.285 1.00 95.62 193 ILE A CA 1
ATOM 1448 C C . ILE A 1 193 ? -28.665 -4.368 36.253 1.00 95.62 193 ILE A C 1
ATOM 1450 O O . ILE A 1 193 ? -28.034 -4.604 35.219 1.00 95.62 193 ILE A O 1
ATOM 1454 N N . ASP A 1 194 ? -29.836 -4.946 36.528 1.00 93.75 194 ASP A N 1
ATOM 1455 C CA . ASP A 1 194 ? -30.581 -5.818 35.604 1.00 93.75 194 ASP A CA 1
ATOM 1456 C C . ASP A 1 194 ? -31.779 -5.099 34.943 1.00 93.75 194 ASP A C 1
ATOM 1458 O O . ASP A 1 194 ? -32.315 -5.585 33.943 1.00 93.75 194 ASP A O 1
ATOM 1462 N N . ASP A 1 195 ? -32.181 -3.931 35.463 1.00 95.38 195 ASP A N 1
ATOM 1463 C CA . ASP A 1 195 ? -33.255 -3.112 34.895 1.00 95.38 195 ASP A CA 1
ATOM 1464 C C . ASP A 1 195 ? -32.871 -2.610 33.496 1.00 95.38 195 ASP A C 1
ATOM 1466 O O . ASP A 1 195 ? -31.967 -1.788 33.325 1.00 95.38 195 ASP A O 1
ATOM 1470 N N . GLN A 1 196 ? -33.585 -3.103 32.483 1.00 95.25 196 GLN A N 1
ATOM 1471 C CA . GLN A 1 196 ? -33.344 -2.731 31.094 1.00 95.25 196 GLN A CA 1
ATOM 1472 C C . GLN A 1 196 ? -33.602 -1.244 30.838 1.00 95.25 196 GLN A C 1
ATOM 1474 O O . GLN A 1 196 ? -32.888 -0.667 30.027 1.00 95.25 196 GLN A O 1
ATOM 1479 N N . ALA A 1 197 ? -34.547 -0.596 31.526 1.00 95.06 197 ALA A N 1
ATOM 1480 C CA . ALA A 1 197 ? -34.795 0.833 31.342 1.00 95.06 197 ALA A CA 1
ATOM 1481 C C . ALA A 1 197 ? -33.590 1.668 31.802 1.00 95.06 197 ALA A C 1
ATOM 1483 O O . ALA A 1 197 ? -33.142 2.560 31.079 1.00 95.06 197 ALA A O 1
ATOM 1484 N N . LEU A 1 198 ? -33.012 1.322 32.954 1.00 95.12 198 LEU A N 1
ATOM 1485 C CA . LEU A 1 198 ? -31.837 2.009 33.488 1.00 95.12 198 LEU A CA 1
ATOM 1486 C C . LEU A 1 198 ? -30.569 1.695 32.674 1.00 95.12 198 LEU A C 1
ATOM 1488 O O . LEU A 1 198 ? -29.746 2.579 32.445 1.00 95.12 198 LEU A O 1
ATOM 1492 N N . LEU A 1 199 ? -30.428 0.467 32.158 1.00 97.06 199 LEU A N 1
ATOM 1493 C CA . LEU A 1 199 ? -29.355 0.118 31.216 1.00 97.06 199 LEU A CA 1
ATOM 1494 C C . LEU A 1 199 ? -29.485 0.875 29.888 1.00 97.06 199 LEU A C 1
ATOM 1496 O O . LEU A 1 199 ? -28.473 1.299 29.336 1.00 97.06 199 LEU A O 1
ATOM 1500 N N . MET A 1 200 ? -30.703 1.070 29.373 1.00 96.69 200 MET A N 1
ATOM 1501 C CA . MET A 1 200 ? -30.945 1.889 28.182 1.00 96.69 200 MET A CA 1
ATOM 1502 C C . MET A 1 200 ? -30.555 3.349 28.429 1.00 96.69 200 MET A C 1
ATOM 1504 O O . MET A 1 200 ? -29.859 3.926 27.597 1.00 96.69 200 MET A O 1
ATOM 1508 N N . GLU A 1 201 ? -30.951 3.923 29.570 1.00 95.62 201 GLU A N 1
ATOM 1509 C CA . GLU A 1 201 ? -30.551 5.276 29.982 1.00 95.62 201 GLU A CA 1
ATOM 1510 C C . GLU A 1 201 ? -29.018 5.397 30.020 1.00 95.62 201 GLU A C 1
ATOM 1512 O O . GLU A 1 201 ? -28.440 6.246 29.340 1.00 95.62 201 GLU A O 1
ATOM 1517 N N . ALA A 1 202 ? -28.345 4.486 30.730 1.00 96.56 202 ALA A N 1
ATOM 1518 C CA . ALA A 1 202 ? -26.889 4.478 30.841 1.00 96.56 202 ALA A CA 1
ATOM 1519 C C . ALA A 1 202 ? -26.187 4.281 29.490 1.00 96.56 202 ALA A C 1
ATOM 1521 O O . ALA A 1 202 ? -25.154 4.893 29.241 1.00 96.56 202 ALA A O 1
ATOM 1522 N N . ALA A 1 203 ? -26.732 3.452 28.598 1.00 97.25 203 ALA A N 1
ATOM 1523 C CA . ALA A 1 203 ? -26.156 3.192 27.281 1.00 97.25 203 ALA A CA 1
ATOM 1524 C C . ALA A 1 203 ? -26.303 4.371 26.303 1.00 97.25 203 ALA A C 1
ATOM 1526 O O . ALA A 1 203 ? -25.492 4.488 25.384 1.00 97.25 203 ALA A O 1
ATOM 1527 N N . ILE A 1 204 ? -27.328 5.216 26.468 1.00 95.06 204 ILE A N 1
ATOM 1528 C CA . ILE A 1 204 ? -27.608 6.349 25.573 1.00 95.06 204 ILE A CA 1
ATOM 1529 C C . ILE A 1 204 ? -26.943 7.631 26.079 1.00 95.06 204 ILE A C 1
ATOM 1531 O O . ILE A 1 204 ? -26.289 8.320 25.294 1.00 95.06 204 ILE A O 1
ATOM 1535 N N . ASP A 1 205 ? -27.107 7.942 27.365 1.00 91.12 205 ASP A N 1
ATOM 1536 C CA . ASP A 1 205 ? -26.915 9.301 27.881 1.00 91.12 205 ASP A CA 1
ATOM 1537 C C . ASP A 1 205 ? -25.718 9.456 28.834 1.00 91.12 205 ASP A C 1
ATOM 1539 O O . ASP A 1 205 ? -25.339 10.590 29.143 1.00 91.12 205 ASP A O 1
ATOM 1543 N N . ASP A 1 206 ? -25.073 8.370 29.292 1.00 97.31 206 ASP A N 1
ATOM 1544 C CA . ASP A 1 206 ? -23.926 8.519 30.198 1.00 97.31 206 ASP A CA 1
ATOM 1545 C C . ASP A 1 206 ? -22.757 9.227 29.495 1.00 97.31 206 ASP A C 1
ATOM 1547 O O . ASP A 1 206 ? -22.324 8.847 28.402 1.00 97.31 206 ASP A O 1
ATOM 1551 N N . ALA A 1 207 ? -22.212 10.262 30.136 1.00 95.56 207 ALA A N 1
ATOM 1552 C CA . ALA A 1 207 ? -21.107 11.044 29.592 1.00 95.56 207 ALA A CA 1
ATOM 1553 C C . ALA A 1 207 ? -19.837 10.202 29.369 1.00 95.56 207 ALA A C 1
ATOM 1555 O O . ALA A 1 207 ? -19.082 10.458 28.424 1.00 95.56 207 ALA A O 1
ATOM 1556 N N . ASP A 1 208 ? -19.599 9.192 30.209 1.00 97.44 208 ASP A N 1
ATOM 1557 C CA . ASP A 1 208 ? -18.383 8.391 30.175 1.00 97.44 208 ASP A CA 1
ATOM 1558 C C . ASP A 1 208 ? -18.547 7.130 29.301 1.00 97.44 208 ASP A C 1
ATOM 1560 O O . ASP A 1 208 ? -19.437 6.304 29.532 1.00 97.44 208 ASP A O 1
ATOM 1564 N N . PRO A 1 209 ? -17.675 6.926 28.296 1.00 97.94 209 PRO A N 1
ATOM 1565 C CA . PRO A 1 209 ? -17.792 5.797 27.380 1.00 97.94 209 PRO A CA 1
ATOM 1566 C C . PRO A 1 209 ? -17.600 4.430 28.050 1.00 97.94 209 PRO A C 1
ATOM 1568 O O . PRO A 1 209 ? -18.117 3.447 27.525 1.00 97.94 209 PRO A O 1
ATOM 1571 N N . TYR A 1 210 ? -16.894 4.326 29.181 1.00 97.25 210 TYR A N 1
ATOM 1572 C CA . TYR A 1 210 ? -16.726 3.048 29.878 1.00 97.25 210 TYR A CA 1
ATOM 1573 C C . TYR A 1 210 ? -17.989 2.616 30.620 1.00 97.25 210 TYR A C 1
ATOM 1575 O O . TYR A 1 210 ? -18.187 1.415 30.807 1.00 97.25 210 TYR A O 1
ATOM 1583 N N . VAL A 1 211 ? -18.829 3.565 31.043 1.00 97.81 211 VAL A N 1
ATOM 1584 C CA . VAL A 1 211 ? -20.147 3.263 31.615 1.00 97.81 211 VAL A CA 1
ATOM 1585 C C . VAL A 1 211 ? -21.096 2.827 30.502 1.00 97.81 211 VAL A C 1
ATOM 1587 O O . VAL A 1 211 ? -21.727 1.777 30.624 1.00 97.81 211 VAL A O 1
ATOM 1590 N N . ARG A 1 212 ? -21.122 3.558 29.375 1.00 98.44 212 ARG A N 1
ATOM 1591 C CA . ARG A 1 212 ? -21.931 3.177 28.203 1.00 98.44 212 ARG A CA 1
ATOM 1592 C C . ARG A 1 212 ? -21.556 1.797 27.666 1.00 98.44 212 ARG A C 1
ATOM 1594 O O . ARG A 1 212 ? -22.438 0.998 27.379 1.00 98.44 212 ARG A O 1
ATOM 1601 N N . GLU A 1 213 ? -20.261 1.487 27.559 1.00 98.19 213 GLU A N 1
ATOM 1602 C CA . GLU A 1 213 ? -19.783 0.162 27.137 1.00 98.19 213 GLU A CA 1
ATOM 1603 C C . GLU A 1 213 ? -20.301 -0.953 28.062 1.00 98.19 213 GLU A C 1
ATOM 1605 O O . GLU A 1 213 ? -20.743 -1.998 27.577 1.00 98.19 213 GLU A O 1
ATOM 1610 N N . GLU A 1 214 ? -20.258 -0.732 29.380 1.00 97.62 214 GLU A N 1
ATOM 1611 C CA . GLU A 1 214 ? -20.743 -1.688 30.381 1.00 97.62 214 GLU A CA 1
ATOM 1612 C C . GLU A 1 214 ? -22.258 -1.899 30.262 1.00 97.62 214 GLU A C 1
ATOM 1614 O O . GLU A 1 214 ? -22.724 -3.038 30.270 1.00 97.62 214 GLU A O 1
ATOM 1619 N N . ALA A 1 215 ? -23.017 -0.817 30.070 1.00 97.88 215 ALA A N 1
ATOM 1620 C CA . ALA A 1 215 ? -24.465 -0.874 29.890 1.00 97.88 215 ALA A CA 1
ATOM 1621 C C . ALA A 1 215 ? -24.839 -1.642 28.614 1.00 97.88 215 ALA A C 1
ATOM 1623 O O . ALA A 1 215 ? -25.637 -2.579 28.641 1.00 97.88 215 ALA A O 1
ATOM 1624 N N . VAL A 1 216 ? -24.180 -1.307 27.502 1.00 98.06 216 VAL A N 1
ATOM 1625 C CA . VAL A 1 216 ? -24.339 -1.966 26.200 1.00 98.06 216 VAL A CA 1
ATOM 1626 C C . VAL A 1 216 ? -24.044 -3.463 26.272 1.00 98.06 216 VAL A C 1
ATOM 1628 O O . VAL A 1 216 ? -24.714 -4.250 25.608 1.00 98.06 216 VAL A O 1
ATOM 1631 N N . ALA A 1 217 ? -23.073 -3.885 27.086 1.00 96.50 217 ALA A N 1
ATOM 1632 C CA . ALA A 1 217 ? -22.728 -5.297 27.253 1.00 96.50 217 ALA A CA 1
ATOM 1633 C C . ALA A 1 217 ? -23.876 -6.154 27.815 1.00 96.50 217 ALA A C 1
ATOM 1635 O O . ALA A 1 217 ? -23.838 -7.377 27.680 1.00 96.50 217 ALA A O 1
ATOM 1636 N N . ARG A 1 218 ? -24.850 -5.517 28.474 1.00 95.19 218 ARG A N 1
ATOM 1637 C CA . ARG A 1 218 ? -25.959 -6.146 29.205 1.00 95.19 218 ARG A CA 1
ATOM 1638 C C . ARG A 1 218 ? -27.331 -5.805 28.606 1.00 95.19 218 ARG A C 1
ATOM 1640 O O . ARG A 1 218 ? -28.357 -6.228 29.136 1.00 95.19 218 ARG A O 1
ATOM 1647 N N . LEU A 1 219 ? -27.353 -5.048 27.512 1.00 95.56 219 LEU A N 1
ATOM 1648 C CA . LEU A 1 219 ? -28.569 -4.598 26.847 1.00 95.56 219 LEU A CA 1
ATOM 1649 C C . LEU A 1 219 ? -29.119 -5.679 25.900 1.00 95.56 219 LEU A C 1
ATOM 1651 O O . LEU A 1 219 ? -28.373 -6.238 25.097 1.00 95.56 219 LEU A O 1
ATOM 1655 N N . GLY A 1 220 ? -30.427 -5.951 25.964 1.00 93.00 220 GLY A N 1
ATOM 1656 C CA . GLY A 1 220 ? -31.098 -6.912 25.072 1.00 93.00 220 GLY A CA 1
ATOM 1657 C C . GLY A 1 220 ? -31.730 -6.312 23.806 1.00 93.00 220 GLY A C 1
ATOM 1658 O O . GLY A 1 220 ? -31.975 -7.033 22.838 1.00 93.00 220 GLY A O 1
ATOM 1659 N N . ASP A 1 221 ? -31.996 -5.003 23.797 1.00 96.94 221 ASP A N 1
ATOM 1660 C CA . ASP A 1 221 ? -32.702 -4.302 22.716 1.00 96.94 221 ASP A CA 1
ATOM 1661 C C . ASP A 1 221 ? -31.837 -4.196 21.442 1.00 96.94 221 ASP A C 1
ATOM 1663 O O . ASP A 1 221 ? -30.889 -3.409 21.369 1.00 96.94 221 ASP A O 1
ATOM 1667 N N . GLN A 1 222 ? -32.173 -4.992 20.419 1.00 97.31 222 GLN A N 1
ATOM 1668 C CA . GLN A 1 222 ? -31.432 -5.064 19.152 1.00 97.31 222 GLN A CA 1
ATOM 1669 C C . GLN A 1 222 ? -31.515 -3.762 18.331 1.00 97.31 222 GLN A C 1
ATOM 1671 O O . GLN A 1 222 ? -30.534 -3.377 17.686 1.00 97.31 222 GLN A O 1
ATOM 1676 N N . ASP A 1 223 ? -32.639 -3.039 18.392 1.00 97.94 223 ASP A N 1
ATOM 1677 C CA . ASP A 1 223 ? -32.814 -1.758 17.695 1.00 97.94 223 ASP A CA 1
ATOM 1678 C C . ASP A 1 223 ? -31.952 -0.668 18.338 1.00 97.94 223 ASP A C 1
ATOM 1680 O O . ASP A 1 223 ? -31.361 0.180 17.657 1.00 97.94 223 ASP A O 1
ATOM 1684 N N . LEU A 1 224 ? -31.868 -0.661 19.669 1.00 97.94 224 LEU A N 1
ATOM 1685 C CA . LEU A 1 224 ? -31.001 0.259 20.388 1.00 97.94 224 LEU A CA 1
ATOM 1686 C C . LEU A 1 224 ? -29.522 -0.081 20.181 1.00 97.94 224 LEU A C 1
ATOM 1688 O O . LEU A 1 224 ? -28.756 0.828 19.860 1.00 97.94 224 LEU A O 1
ATOM 1692 N N . LEU A 1 225 ? -29.125 -1.354 20.265 1.00 98.38 225 LEU A N 1
ATOM 1693 C CA . LEU A 1 225 ? -27.754 -1.780 19.956 1.00 98.38 225 LEU A CA 1
ATOM 1694 C C . LEU A 1 225 ? -27.330 -1.321 18.553 1.00 98.38 225 LEU A C 1
ATOM 1696 O O . LEU A 1 225 ? -26.270 -0.719 18.395 1.00 98.38 225 LEU A O 1
ATOM 1700 N N . THR A 1 226 ? -28.202 -1.484 17.555 1.00 98.50 226 THR A N 1
ATOM 1701 C CA . THR A 1 226 ? -27.972 -1.009 16.179 1.00 98.50 226 THR A CA 1
ATOM 1702 C C . THR A 1 226 ? -27.783 0.504 16.113 1.00 98.50 226 THR A C 1
ATOM 1704 O O . THR A 1 226 ? -26.835 1.000 15.493 1.00 98.50 226 THR A O 1
ATOM 1707 N N . ARG A 1 227 ? -28.649 1.270 16.790 1.00 97.88 227 ARG A N 1
ATOM 1708 C CA . ARG A 1 227 ? -28.527 2.735 16.861 1.00 97.88 227 ARG A CA 1
ATOM 1709 C C . ARG A 1 227 ? -27.214 3.167 17.511 1.00 97.88 227 ARG A C 1
ATOM 1711 O O . ARG A 1 227 ? -26.576 4.080 16.985 1.00 97.88 227 ARG A O 1
ATOM 1718 N N . ILE A 1 228 ? -26.803 2.515 18.598 1.00 97.94 228 ILE A N 1
ATOM 1719 C CA . ILE A 1 228 ? -25.546 2.792 19.305 1.00 97.94 228 ILE A CA 1
ATOM 1720 C C . ILE A 1 228 ? -24.350 2.466 18.404 1.00 97.94 228 ILE A C 1
ATOM 1722 O O . ILE A 1 228 ? -23.482 3.318 18.217 1.00 97.94 228 ILE A O 1
ATOM 1726 N N . THR A 1 229 ? -24.331 1.304 17.744 1.00 98.06 229 THR A N 1
ATOM 1727 C CA . THR A 1 229 ? -23.279 0.941 16.778 1.00 98.06 229 THR A CA 1
ATOM 1728 C C . THR A 1 229 ? -23.105 1.985 15.672 1.00 98.06 229 THR A C 1
ATOM 1730 O O . THR A 1 229 ? -21.979 2.277 15.257 1.00 98.06 229 THR A O 1
ATOM 1733 N N . LEU A 1 230 ? -24.201 2.577 15.194 1.00 97.75 230 LEU A N 1
ATOM 1734 C CA . LEU A 1 230 ? -24.177 3.559 14.109 1.00 97.75 230 LEU A CA 1
ATOM 1735 C C . LEU A 1 230 ? -23.837 4.988 14.555 1.00 97.75 230 LEU A C 1
ATOM 1737 O O . LEU A 1 230 ? -23.405 5.780 13.714 1.00 97.75 230 LEU A O 1
ATOM 1741 N N . LYS A 1 231 ? -24.077 5.347 15.823 1.00 96.31 231 LYS A N 1
ATOM 1742 C CA . LYS A 1 231 ? -24.085 6.755 16.258 1.00 96.31 231 LYS A CA 1
ATOM 1743 C C . LYS A 1 231 ? -23.199 7.087 17.455 1.00 96.31 231 LYS A C 1
ATOM 1745 O O . LYS A 1 231 ? -22.876 8.265 17.594 1.00 96.31 231 LYS A O 1
ATOM 1750 N N . ASP A 1 232 ? -22.831 6.127 18.305 1.00 97.12 232 ASP A N 1
ATOM 1751 C CA . ASP A 1 232 ? -22.031 6.435 19.497 1.00 97.12 232 ASP A CA 1
ATOM 1752 C C . ASP A 1 232 ? -20.666 7.023 19.094 1.00 97.12 232 ASP A C 1
ATOM 1754 O O . ASP A 1 232 ? -20.038 6.513 18.165 1.00 97.12 232 ASP A O 1
ATOM 1758 N N . PRO A 1 233 ? -20.179 8.092 19.748 1.00 95.50 233 PRO A N 1
ATOM 1759 C CA . PRO A 1 233 ? -18.892 8.695 19.403 1.00 95.50 233 PRO A CA 1
ATOM 1760 C C . PRO A 1 233 ? -17.686 7.799 19.731 1.00 95.50 233 PRO A C 1
ATOM 1762 O O . PRO A 1 233 ? -16.629 7.935 19.117 1.00 95.50 233 PRO A O 1
ATOM 1765 N N . SER A 1 234 ? -17.812 6.884 20.693 1.00 96.56 234 SER A N 1
ATOM 1766 C CA . SER A 1 234 ? -16.737 5.990 21.111 1.00 96.56 234 SER A CA 1
ATOM 1767 C C . SER A 1 234 ? -16.716 4.724 20.267 1.00 96.56 234 SER A C 1
ATOM 1769 O O . SER A 1 234 ? -17.609 3.879 20.339 1.00 96.56 234 SER A O 1
ATOM 1771 N N . ARG A 1 235 ? -15.618 4.518 19.531 1.00 96.38 235 ARG A N 1
ATOM 1772 C CA . ARG A 1 235 ? -15.381 3.285 18.766 1.00 96.38 235 ARG A CA 1
ATOM 1773 C C . ARG A 1 235 ? -15.525 2.018 19.622 1.00 96.38 235 ARG A C 1
ATOM 1775 O O . ARG A 1 235 ? -16.029 1.015 19.121 1.00 96.38 235 ARG A O 1
ATOM 1782 N N . MET A 1 236 ? -15.109 2.058 20.892 1.00 97.19 236 MET A N 1
ATOM 1783 C CA . MET A 1 236 ? -15.214 0.909 21.801 1.00 97.19 236 MET A CA 1
ATOM 1784 C C . MET A 1 236 ? -16.676 0.542 22.077 1.00 97.19 236 MET A C 1
ATOM 1786 O O . MET A 1 236 ? -17.054 -0.620 21.936 1.00 97.19 236 MET A O 1
ATOM 1790 N N . VAL A 1 237 ? -17.509 1.539 22.388 1.00 97.94 237 VAL A N 1
ATOM 1791 C CA . VAL A 1 237 ? -18.942 1.345 22.660 1.00 97.94 237 VAL A CA 1
ATOM 1792 C C . VAL A 1 237 ? -19.647 0.822 21.411 1.00 97.94 237 VAL A C 1
ATOM 1794 O O . VAL A 1 237 ? -20.373 -0.167 21.481 1.00 97.94 237 VAL A O 1
ATOM 1797 N N . ARG A 1 238 ? -19.358 1.409 20.240 1.00 97.88 238 ARG A N 1
ATOM 1798 C CA . ARG A 1 238 ? -19.900 0.949 18.950 1.00 97.88 238 ARG A CA 1
ATOM 1799 C C . ARG A 1 238 ? -19.572 -0.520 18.670 1.00 97.88 238 ARG A C 1
ATOM 1801 O O . ARG A 1 238 ? -20.456 -1.280 18.272 1.00 97.88 238 ARG A O 1
ATOM 1808 N N . TYR A 1 239 ? -18.313 -0.916 18.888 1.00 97.81 239 TYR A N 1
ATOM 1809 C CA . TYR A 1 239 ? -17.851 -2.293 18.704 1.00 97.81 239 TYR A CA 1
ATOM 1810 C C . TYR A 1 239 ? -18.542 -3.244 19.682 1.00 97.81 239 TYR A C 1
ATOM 1812 O O . TYR A 1 239 ? -19.023 -4.302 19.278 1.00 97.81 239 TYR A O 1
ATOM 1820 N N . LYS A 1 240 ? -18.629 -2.865 20.961 1.00 98.00 240 LYS A N 1
ATOM 1821 C CA . LYS A 1 240 ? -19.312 -3.664 21.981 1.00 98.00 240 LYS A CA 1
ATOM 1822 C C . LYS A 1 240 ? -20.789 -3.859 21.639 1.00 98.00 240 LYS A C 1
ATOM 1824 O O . LYS A 1 240 ? -21.262 -4.990 21.708 1.00 98.00 240 LYS A O 1
ATOM 1829 N N . ALA A 1 241 ? -21.464 -2.798 21.193 1.00 98.19 241 ALA A N 1
ATOM 1830 C CA . ALA A 1 241 ? -22.858 -2.846 20.762 1.00 98.19 241 ALA A CA 1
ATOM 1831 C C . ALA A 1 241 ? -23.044 -3.793 19.578 1.00 98.19 241 ALA A C 1
ATOM 1833 O O . ALA A 1 241 ? -23.894 -4.675 19.631 1.00 98.19 241 ALA A O 1
ATOM 1834 N N . LEU A 1 242 ? -22.171 -3.699 18.568 1.00 98.38 242 LEU A N 1
ATOM 1835 C CA . LEU A 1 242 ? -22.224 -4.566 17.391 1.00 98.38 242 LEU A CA 1
ATOM 1836 C C . LEU A 1 242 ? -22.080 -6.045 17.767 1.00 98.38 242 LEU A C 1
ATOM 1838 O O . LEU A 1 242 ? -22.754 -6.899 17.203 1.00 98.38 242 LEU A O 1
ATOM 1842 N N . ARG A 1 243 ? -21.223 -6.364 18.743 1.00 97.50 243 ARG A N 1
ATOM 1843 C CA . ARG A 1 243 ? -21.038 -7.742 19.225 1.00 97.50 243 ARG A CA 1
ATOM 1844 C C . ARG A 1 243 ? -22.246 -8.285 19.994 1.00 97.50 243 ARG A C 1
ATOM 1846 O O . ARG A 1 243 ? -22.331 -9.501 20.139 1.00 97.50 243 ARG A O 1
ATOM 1853 N N . GLY A 1 244 ? -23.136 -7.418 20.478 1.00 97.00 244 GLY A N 1
ATOM 1854 C CA . GLY A 1 244 ? -24.418 -7.793 21.078 1.00 97.00 244 GLY A CA 1
ATOM 1855 C C . GLY A 1 244 ? -25.552 -7.977 20.061 1.00 97.00 244 GLY A C 1
ATOM 1856 O O . GLY A 1 244 ? -26.607 -8.501 20.421 1.00 97.00 244 GLY A O 1
ATOM 1857 N N . ILE A 1 245 ? -25.356 -7.573 18.799 1.00 98.31 245 ILE A N 1
ATOM 1858 C CA . ILE A 1 245 ? -26.347 -7.772 17.738 1.00 98.31 245 ILE A CA 1
ATOM 1859 C C . ILE A 1 245 ? -26.310 -9.234 17.287 1.00 98.31 245 ILE A C 1
ATOM 1861 O O . ILE A 1 245 ? -25.274 -9.755 16.871 1.00 98.31 245 ILE A O 1
ATOM 1865 N N . SER A 1 246 ? -27.465 -9.884 17.359 1.00 96.38 246 SER A N 1
ATOM 1866 C CA . SER A 1 246 ? -27.673 -11.289 17.005 1.00 96.38 246 SER A CA 1
ATOM 1867 C C . SER A 1 246 ? -28.621 -11.477 15.820 1.00 96.38 246 SER A C 1
ATOM 1869 O O . SER A 1 246 ? -28.512 -12.484 15.120 1.00 96.38 246 SER A O 1
ATOM 1871 N N . ASP A 1 247 ? -29.511 -10.515 15.556 1.00 97.00 247 ASP A N 1
ATOM 1872 C CA . ASP A 1 247 ? -30.389 -10.541 14.386 1.00 97.00 247 ASP A CA 1
ATOM 1873 C C . ASP A 1 247 ? -29.600 -10.174 13.108 1.00 97.00 247 ASP A C 1
ATOM 1875 O O . ASP A 1 247 ? -29.027 -9.079 13.010 1.00 97.00 247 ASP A O 1
ATOM 1879 N N . PRO A 1 248 ? -29.572 -11.056 12.089 1.00 96.19 248 PRO A N 1
ATOM 1880 C CA . PRO A 1 248 ? -28.924 -10.774 10.812 1.00 96.19 248 PRO A CA 1
ATOM 1881 C C . PRO A 1 248 ? -29.440 -9.520 10.092 1.00 96.19 248 PRO A C 1
ATOM 1883 O O . PRO A 1 248 ? -28.688 -8.929 9.318 1.00 96.19 248 PRO A O 1
ATOM 1886 N N . ALA A 1 249 ? -30.696 -9.112 10.311 1.00 97.31 249 ALA A N 1
ATOM 1887 C CA . ALA A 1 249 ? -31.255 -7.900 9.714 1.00 97.31 249 ALA A CA 1
ATOM 1888 C C . ALA A 1 249 ? -30.594 -6.630 10.259 1.00 97.31 249 ALA A C 1
ATOM 1890 O O . ALA A 1 249 ? -30.250 -5.732 9.490 1.00 97.31 249 ALA A O 1
ATOM 1891 N N . HIS A 1 250 ? -30.342 -6.586 11.565 1.00 98.31 250 HIS A N 1
ATOM 1892 C CA . HIS A 1 250 ? -29.637 -5.483 12.212 1.00 98.31 250 HIS A CA 1
ATOM 1893 C C . HIS A 1 250 ? -28.155 -5.442 11.827 1.00 98.31 250 HIS A C 1
ATOM 1895 O O . HIS A 1 250 ? -27.616 -4.364 11.577 1.00 98.31 250 HIS A O 1
ATOM 1901 N N . LEU A 1 251 ? -27.495 -6.600 11.692 1.00 98.50 251 LEU A N 1
ATOM 1902 C CA . LEU A 1 251 ? -26.119 -6.664 11.175 1.00 98.50 251 LEU A CA 1
ATOM 1903 C C . LEU A 1 251 ? -26.019 -6.118 9.743 1.00 98.50 251 LEU A C 1
ATOM 1905 O O . LEU A 1 251 ? -25.086 -5.375 9.428 1.00 98.50 251 LEU A O 1
ATOM 1909 N N . GLU A 1 252 ? -26.982 -6.459 8.883 1.00 98.44 252 GLU A N 1
ATOM 1910 C CA . GLU A 1 252 ? -27.072 -5.915 7.527 1.00 98.44 252 GLU A CA 1
ATOM 1911 C C . GLU A 1 252 ? -27.293 -4.397 7.543 1.00 98.44 252 GLU A C 1
ATOM 1913 O O . GLU A 1 252 ? -26.612 -3.669 6.816 1.00 98.44 252 GLU A O 1
ATOM 1918 N N . GLU A 1 253 ? -28.184 -3.897 8.406 1.00 98.38 253 GLU A N 1
ATOM 1919 C CA . GLU A 1 253 ? -28.403 -2.458 8.560 1.00 98.38 253 GLU A CA 1
ATOM 1920 C C . GLU A 1 253 ? -27.113 -1.733 8.962 1.00 98.38 253 GLU A C 1
ATOM 1922 O O . GLU A 1 253 ? -26.771 -0.713 8.354 1.00 98.38 253 GLU A O 1
ATOM 1927 N N . VAL A 1 254 ? -26.368 -2.266 9.938 1.00 98.38 254 VAL A N 1
ATOM 1928 C CA . VAL A 1 254 ? -25.065 -1.710 10.328 1.00 98.38 254 VAL A CA 1
ATOM 1929 C C . VAL A 1 254 ? -24.114 -1.692 9.137 1.00 98.38 254 VAL A C 1
ATOM 1931 O O . VAL A 1 254 ? -23.507 -0.657 8.862 1.00 98.38 254 VAL A O 1
ATOM 1934 N N . ALA A 1 255 ? -24.001 -2.802 8.406 1.00 98.00 255 ALA A N 1
ATOM 1935 C CA . ALA A 1 255 ? -23.100 -2.893 7.265 1.00 98.00 255 ALA A CA 1
ATOM 1936 C C . ALA A 1 255 ? -23.428 -1.857 6.173 1.00 98.00 255 ALA A C 1
ATOM 1938 O O . ALA A 1 255 ? -22.523 -1.231 5.621 1.00 98.00 255 ALA A O 1
ATOM 1939 N N . ILE A 1 256 ? -24.710 -1.612 5.898 1.00 98.12 256 ILE A N 1
ATOM 1940 C CA . ILE A 1 256 ? -25.140 -0.637 4.886 1.00 98.12 256 ILE A CA 1
ATOM 1941 C C . ILE A 1 256 ? -24.952 0.807 5.370 1.00 98.12 256 ILE A C 1
ATOM 1943 O O . ILE A 1 256 ? -24.534 1.670 4.600 1.00 98.12 256 ILE A O 1
ATOM 1947 N N . ARG A 1 257 ? -25.302 1.100 6.628 1.00 97.62 257 ARG A N 1
ATOM 1948 C CA . ARG A 1 257 ? -25.465 2.481 7.118 1.00 97.62 257 ARG A CA 1
ATOM 1949 C C . ARG A 1 257 ? -24.268 3.027 7.880 1.00 97.62 257 ARG A C 1
ATOM 1951 O O . ARG A 1 257 ? -24.246 4.229 8.162 1.00 97.62 257 ARG A O 1
ATOM 1958 N N . ASP A 1 258 ? -23.308 2.181 8.244 1.00 96.94 258 ASP A N 1
ATOM 1959 C CA . ASP A 1 258 ? -22.108 2.628 8.936 1.00 96.94 258 ASP A CA 1
ATOM 1960 C C . ASP A 1 258 ? -21.350 3.651 8.084 1.00 96.94 258 ASP A C 1
ATOM 1962 O O . ASP A 1 258 ? -20.959 3.387 6.946 1.00 96.94 258 ASP A O 1
ATOM 1966 N N . ARG A 1 259 ? -21.150 4.837 8.661 1.00 89.56 259 ARG A N 1
ATOM 1967 C CA . ARG A 1 259 ? -20.576 5.999 7.978 1.00 89.56 259 ARG A CA 1
ATOM 1968 C C . ARG A 1 259 ? -19.064 5.908 7.839 1.00 89.56 259 ARG A C 1
ATOM 1970 O O . ARG A 1 259 ? -18.519 6.485 6.907 1.00 89.56 259 ARG A O 1
ATOM 1977 N N . THR A 1 260 ? -18.392 5.239 8.776 1.00 90.31 260 THR A N 1
ATOM 1978 C CA . THR A 1 260 ? -16.923 5.189 8.813 1.00 90.31 260 THR A CA 1
ATOM 1979 C C . THR A 1 260 ? -16.357 3.953 8.119 1.00 90.31 260 THR A C 1
ATOM 1981 O O . THR A 1 260 ? -15.160 3.907 7.864 1.00 90.31 260 THR A O 1
ATOM 1984 N N . GLY A 1 261 ? -17.190 2.945 7.839 1.00 93.62 261 GLY A N 1
ATOM 1985 C CA . GLY A 1 261 ? -16.778 1.639 7.312 1.00 93.62 261 GLY A CA 1
ATOM 1986 C C . GLY A 1 261 ? -16.172 0.706 8.372 1.00 93.62 261 GLY A C 1
ATOM 1987 O O . GLY A 1 261 ? -16.093 -0.501 8.168 1.00 93.62 261 GLY A O 1
ATOM 1988 N N . GLU A 1 262 ? -15.790 1.234 9.536 1.00 95.62 262 GLU A N 1
ATOM 1989 C CA . GLU A 1 262 ? -15.147 0.468 10.604 1.00 95.62 262 GLU A CA 1
ATOM 1990 C C . GLU A 1 262 ? -16.060 -0.601 11.216 1.00 95.62 262 GLU A C 1
ATOM 1992 O O . GLU A 1 262 ? -15.608 -1.709 11.493 1.00 95.62 262 GLU A O 1
ATOM 1997 N N . MET A 1 263 ? -17.334 -0.274 11.452 1.00 98.00 263 MET A N 1
ATOM 1998 C CA . MET A 1 263 ? -18.309 -1.229 11.986 1.00 98.00 263 MET A CA 1
ATOM 1999 C C . MET A 1 263 ? -18.842 -2.125 10.878 1.00 98.00 263 MET A C 1
ATOM 2001 O O . MET A 1 263 ? -19.128 -3.290 11.134 1.00 98.00 263 MET A O 1
ATOM 2005 N N . ARG A 1 264 ? -18.899 -1.629 9.638 1.00 97.88 264 ARG A N 1
ATOM 2006 C CA . ARG A 1 264 ? -19.209 -2.444 8.460 1.00 97.88 264 ARG A CA 1
ATOM 2007 C C . ARG A 1 264 ? -18.220 -3.594 8.283 1.00 97.88 264 ARG A C 1
ATOM 2009 O O . ARG A 1 264 ? -18.652 -4.736 8.133 1.00 97.88 264 ARG A O 1
ATOM 2016 N N . ASP A 1 265 ? -16.921 -3.313 8.372 1.00 97.38 265 ASP A N 1
ATOM 2017 C CA . ASP A 1 265 ? -15.857 -4.319 8.260 1.00 97.38 265 ASP A CA 1
ATOM 2018 C C . ASP A 1 265 ? -15.967 -5.415 9.337 1.00 97.38 265 ASP A C 1
ATOM 2020 O O . ASP A 1 265 ? -15.572 -6.558 9.108 1.00 97.38 265 ASP A O 1
ATOM 2024 N N . VAL A 1 266 ? -16.526 -5.085 10.509 1.00 98.00 266 VAL A N 1
ATOM 2025 C CA . VAL A 1 266 ? -16.771 -6.034 11.607 1.00 98.00 266 VAL A CA 1
ATOM 2026 C C . VAL A 1 266 ? -18.114 -6.754 11.454 1.00 98.00 266 VAL A C 1
ATOM 2028 O O . VAL A 1 266 ? -18.209 -7.927 11.807 1.00 98.00 266 VAL A O 1
ATOM 2031 N N . ALA A 1 267 ? -19.141 -6.087 10.923 1.00 98.19 267 ALA A N 1
ATOM 2032 C CA . ALA A 1 267 ? -20.484 -6.634 10.760 1.00 98.19 267 ALA A CA 1
ATOM 2033 C C . ALA A 1 267 ? -20.544 -7.684 9.644 1.00 98.19 267 ALA A C 1
ATOM 2035 O O . ALA A 1 267 ? -21.109 -8.755 9.848 1.00 98.19 267 ALA A O 1
ATOM 2036 N N . ILE A 1 268 ? -19.920 -7.422 8.489 1.00 98.25 268 ILE A N 1
ATOM 2037 C CA . ILE A 1 268 ? -19.974 -8.316 7.319 1.00 98.25 268 ILE A CA 1
ATOM 2038 C C . ILE A 1 268 ? -19.517 -9.750 7.650 1.00 98.25 268 ILE A C 1
ATOM 2040 O O . ILE A 1 268 ? -20.235 -10.688 7.304 1.00 98.25 268 ILE A O 1
ATOM 2044 N N . PRO A 1 269 ? -18.390 -9.979 8.357 1.00 97.38 269 PRO A N 1
ATOM 2045 C CA . PRO A 1 269 ? -17.981 -11.325 8.762 1.00 97.38 269 PRO A CA 1
ATOM 2046 C C . PRO A 1 269 ? -18.958 -12.063 9.689 1.00 97.38 269 PRO A C 1
ATOM 2048 O O . PRO A 1 269 ? -18.848 -13.282 9.810 1.00 97.38 269 PRO A O 1
ATOM 2051 N N . LEU A 1 270 ? -19.875 -11.355 10.358 1.00 97.00 270 LEU A N 1
ATOM 2052 C CA . LEU A 1 270 ? -20.891 -11.944 11.240 1.00 97.00 270 LEU A CA 1
ATOM 2053 C C . LEU A 1 270 ? -22.155 -12.373 10.476 1.00 97.00 270 LEU A C 1
ATOM 2055 O O . LEU A 1 270 ? -22.985 -13.094 11.026 1.00 97.00 270 LEU A O 1
ATOM 2059 N N . ILE A 1 271 ? -22.302 -11.969 9.211 1.00 97.25 271 ILE A N 1
ATOM 2060 C CA . ILE A 1 271 ? -23.463 -12.289 8.378 1.00 97.25 271 ILE A CA 1
ATOM 2061 C C . ILE A 1 271 ? -23.205 -13.599 7.630 1.00 97.25 271 ILE A C 1
ATOM 2063 O O . ILE A 1 271 ? -22.323 -13.689 6.779 1.00 97.25 271 ILE A O 1
ATOM 2067 N N . ALA A 1 272 ? -24.003 -14.625 7.936 1.00 94.44 272 ALA A N 1
ATOM 2068 C CA . ALA A 1 272 ? -23.903 -15.937 7.291 1.00 94.44 272 ALA A CA 1
ATOM 2069 C C . ALA A 1 272 ? -24.720 -16.053 5.989 1.00 94.44 272 ALA A C 1
ATOM 2071 O O . ALA A 1 272 ? -24.388 -16.865 5.127 1.00 94.44 272 ALA A O 1
ATOM 2072 N N . ASP A 1 273 ? -25.795 -15.272 5.849 1.00 95.19 273 ASP A N 1
ATOM 2073 C CA . ASP A 1 273 ? -26.698 -15.336 4.695 1.00 95.19 273 ASP A CA 1
ATOM 2074 C C . ASP A 1 273 ? -26.102 -14.609 3.480 1.00 95.19 273 ASP A C 1
ATOM 2076 O O . ASP A 1 273 ? -25.939 -13.385 3.473 1.00 95.19 273 ASP A O 1
ATOM 2080 N N . ALA A 1 274 ? -25.827 -15.370 2.418 1.00 95.69 274 ALA A N 1
ATOM 2081 C CA . ALA A 1 274 ? -25.267 -14.854 1.175 1.00 95.69 274 ALA A CA 1
ATOM 2082 C C . ALA A 1 274 ? -26.168 -13.819 0.479 1.00 95.69 274 ALA A C 1
ATOM 2084 O O . ALA A 1 274 ? -25.652 -12.918 -0.182 1.00 95.69 274 ALA A O 1
ATOM 2085 N N . ARG A 1 275 ? -27.496 -13.883 0.648 1.00 94.88 275 ARG A N 1
ATOM 2086 C CA . ARG A 1 275 ? -28.412 -12.895 0.053 1.00 94.88 275 ARG A CA 1
ATOM 2087 C C . ARG A 1 275 ? -28.264 -11.522 0.701 1.00 94.88 275 ARG A C 1
ATOM 2089 O O . ARG A 1 275 ? -28.283 -10.520 -0.005 1.00 94.88 275 ARG A O 1
ATOM 2096 N N . ARG A 1 276 ? -28.049 -11.474 2.018 1.00 97.12 276 ARG A N 1
ATOM 2097 C CA . ARG A 1 276 ? -27.785 -10.219 2.743 1.00 97.12 276 ARG A CA 1
ATOM 2098 C C . ARG A 1 276 ? -26.421 -9.643 2.383 1.00 97.12 276 ARG A C 1
ATOM 2100 O O . ARG A 1 276 ? -26.299 -8.446 2.149 1.00 97.12 276 ARG A O 1
ATOM 2107 N N . LEU A 1 277 ? -25.406 -10.501 2.259 1.00 98.00 277 LEU A N 1
ATOM 2108 C CA . LEU A 1 277 ? -24.086 -10.101 1.759 1.00 98.00 277 LEU A CA 1
ATOM 2109 C C . LEU A 1 277 ? -24.177 -9.482 0.354 1.00 98.00 277 LEU A C 1
ATOM 2111 O O . LEU A 1 277 ? -23.526 -8.473 0.086 1.00 98.00 277 LEU A O 1
ATOM 2115 N N . LEU A 1 278 ? -25.015 -10.042 -0.525 1.00 97.12 278 LEU A N 1
ATOM 2116 C CA . LEU A 1 278 ? -25.250 -9.499 -1.864 1.00 97.12 278 LEU A CA 1
ATOM 2117 C C . LEU A 1 278 ? -25.962 -8.144 -1.812 1.00 97.12 278 LEU A C 1
ATOM 2119 O O . LEU A 1 278 ? -25.586 -7.226 -2.538 1.00 97.12 278 LEU A O 1
ATOM 2123 N N . GLU A 1 279 ? -26.954 -7.995 -0.937 1.00 97.19 279 GLU A N 1
ATOM 2124 C CA . GLU A 1 279 ? -27.664 -6.728 -0.753 1.00 97.19 279 GLU A CA 1
ATOM 2125 C C . GLU A 1 279 ? -26.721 -5.614 -0.262 1.00 97.19 279 GLU A C 1
ATOM 2127 O O . GLU A 1 279 ? -26.757 -4.495 -0.779 1.00 97.19 279 GLU A O 1
ATOM 2132 N N . ILE A 1 280 ? -25.803 -5.932 0.659 1.00 97.75 280 ILE A N 1
ATOM 2133 C CA . ILE A 1 280 ? -24.743 -5.014 1.111 1.00 97.75 280 ILE A CA 1
ATOM 2134 C C . ILE A 1 280 ? -23.832 -4.631 -0.058 1.00 97.75 280 ILE A C 1
ATOM 2136 O O . ILE A 1 280 ? -23.591 -3.446 -0.284 1.00 97.75 280 ILE A O 1
ATOM 2140 N N . ALA A 1 281 ? -23.363 -5.617 -0.826 1.00 96.94 281 ALA A N 1
ATOM 2141 C CA . ALA A 1 281 ? -22.484 -5.406 -1.976 1.00 96.94 281 ALA A CA 1
ATOM 2142 C C . ALA A 1 281 ? -23.109 -4.526 -3.077 1.00 96.94 281 ALA A C 1
ATOM 2144 O O . ALA A 1 281 ? -22.376 -3.869 -3.820 1.00 96.94 281 ALA A O 1
ATOM 2145 N N . ARG A 1 282 ? -24.446 -4.516 -3.180 1.00 96.19 282 ARG A N 1
ATOM 2146 C CA . ARG A 1 282 ? -25.213 -3.673 -4.111 1.00 96.19 282 ARG A CA 1
ATOM 2147 C C . ARG A 1 282 ? -25.470 -2.266 -3.576 1.00 96.19 282 ARG A C 1
ATOM 2149 O O . ARG A 1 282 ? -25.433 -1.310 -4.342 1.00 96.19 282 ARG A O 1
ATOM 2156 N N . LYS A 1 283 ? -25.760 -2.125 -2.280 1.00 96.62 283 LYS A N 1
ATOM 2157 C CA . LYS A 1 283 ? -26.103 -0.826 -1.671 1.00 96.62 283 LYS A CA 1
ATOM 2158 C C . LYS A 1 283 ? -24.888 0.018 -1.304 1.00 96.62 283 LYS A C 1
ATOM 2160 O O . LYS A 1 283 ? -25.011 1.238 -1.224 1.00 96.62 283 LYS A O 1
ATOM 2165 N N . VAL A 1 284 ? -23.742 -0.611 -1.058 1.00 95.75 284 VAL A N 1
ATOM 2166 C CA . VAL A 1 284 ? -22.506 0.077 -0.680 1.00 95.75 284 VAL A CA 1
ATOM 2167 C C . VAL A 1 284 ? -21.552 0.091 -1.868 1.00 95.75 284 VAL A C 1
ATOM 2169 O O . VAL A 1 284 ? -20.911 -0.913 -2.179 1.00 95.75 284 VAL A O 1
ATOM 2172 N N . ASP A 1 285 ? -21.432 1.248 -2.519 1.00 89.94 285 ASP A N 1
ATOM 2173 C CA . ASP A 1 285 ? -20.519 1.429 -3.649 1.00 89.94 285 ASP A CA 1
ATOM 2174 C C . ASP A 1 285 ? -19.069 1.649 -3.187 1.00 89.94 285 ASP A C 1
ATOM 2176 O O . ASP A 1 285 ? -18.502 2.735 -3.275 1.00 89.94 285 ASP A O 1
ATOM 2180 N N . GLU A 1 286 ? -18.470 0.596 -2.633 1.00 93.50 286 GLU A N 1
ATOM 2181 C CA . GLU A 1 286 ? -17.064 0.579 -2.239 1.00 93.50 286 GLU A CA 1
ATOM 2182 C C . GLU A 1 286 ? -16.421 -0.763 -2.631 1.00 93.50 286 GLU A C 1
ATOM 2184 O O . GLU A 1 286 ? -16.881 -1.817 -2.175 1.00 93.50 286 GLU A O 1
ATOM 2189 N N . PRO A 1 287 ? -15.321 -0.767 -3.416 1.00 93.31 287 PRO A N 1
ATOM 2190 C CA . PRO A 1 287 ? -14.668 -2.002 -3.854 1.00 93.31 287 PRO A CA 1
ATOM 2191 C C . PRO A 1 287 ? -14.261 -2.932 -2.705 1.00 93.31 287 PRO A C 1
ATOM 2193 O O . PRO A 1 287 ? -14.450 -4.141 -2.809 1.00 93.31 287 PRO A O 1
ATOM 2196 N N . LYS A 1 288 ? -13.756 -2.372 -1.597 1.00 95.19 288 LYS A N 1
ATOM 2197 C CA . LYS A 1 288 ? -13.350 -3.130 -0.406 1.00 95.19 288 LYS A CA 1
ATOM 2198 C C . LYS A 1 288 ? -14.539 -3.823 0.267 1.00 95.19 288 LYS A C 1
ATOM 2200 O O . LYS A 1 288 ? -14.448 -4.998 0.607 1.00 95.19 288 LYS A O 1
ATOM 2205 N N . THR A 1 289 ? -15.659 -3.113 0.423 1.00 96.56 289 THR A N 1
ATOM 2206 C CA . THR A 1 289 ? -16.892 -3.676 0.996 1.00 96.56 289 THR A CA 1
ATOM 2207 C C . THR A 1 289 ? -17.416 -4.820 0.129 1.00 96.56 289 THR A C 1
ATOM 2209 O O . THR A 1 289 ? -17.763 -5.884 0.644 1.00 96.56 289 THR A O 1
ATOM 2212 N N . ARG A 1 290 ? -17.441 -4.614 -1.194 1.00 96.19 290 ARG A N 1
ATOM 2213 C CA . ARG A 1 290 ? -17.882 -5.622 -2.163 1.00 96.19 290 ARG A CA 1
ATOM 2214 C C . ARG A 1 290 ? -17.013 -6.875 -2.082 1.00 96.19 290 ARG A C 1
ATOM 2216 O O . ARG A 1 290 ? -17.547 -7.965 -1.910 1.00 96.19 290 ARG A O 1
ATOM 2223 N N . ASP A 1 291 ? -15.694 -6.720 -2.130 1.00 95.88 291 ASP A N 1
ATOM 2224 C CA . ASP A 1 291 ? -14.751 -7.834 -2.002 1.00 95.88 291 ASP A CA 1
ATOM 2225 C C . ASP A 1 291 ? -14.944 -8.604 -0.685 1.00 95.88 291 ASP A C 1
ATOM 2227 O O . ASP A 1 291 ? -15.099 -9.827 -0.690 1.00 95.88 291 ASP A O 1
ATOM 2231 N N . LEU A 1 292 ? -15.056 -7.891 0.443 1.00 97.19 292 LEU A N 1
ATOM 2232 C CA . LEU A 1 292 ? -15.280 -8.514 1.744 1.00 97.19 292 LEU A CA 1
ATOM 2233 C C . LEU A 1 292 ? -16.594 -9.307 1.782 1.00 97.19 292 LEU A C 1
ATOM 2235 O O . LEU A 1 292 ? -16.594 -10.439 2.268 1.00 97.19 292 LEU A O 1
ATOM 2239 N N . ALA A 1 293 ? -17.689 -8.765 1.246 1.00 97.75 293 ALA A N 1
ATOM 2240 C CA . ALA A 1 293 ? -18.971 -9.462 1.183 1.00 97.75 293 ALA A CA 1
ATOM 2241 C C . ALA A 1 293 ? -18.886 -10.747 0.341 1.00 97.75 293 ALA A C 1
ATOM 2243 O O . ALA A 1 293 ? -19.284 -11.817 0.805 1.00 97.75 293 ALA A O 1
ATOM 2244 N N . PHE A 1 294 ? -18.296 -10.673 -0.855 1.00 97.25 294 PHE A N 1
ATOM 2245 C CA . PHE A 1 294 ? -18.111 -11.830 -1.737 1.00 97.25 294 PHE A CA 1
ATOM 2246 C C . PHE A 1 294 ? -17.186 -12.891 -1.135 1.00 97.25 294 PHE A C 1
ATOM 2248 O O . PHE A 1 294 ? -17.489 -14.079 -1.197 1.00 97.25 294 PHE A O 1
ATOM 2255 N N . SER A 1 295 ? -16.132 -12.480 -0.429 1.00 95.94 295 SER A N 1
ATOM 2256 C CA . SER A 1 295 ? -15.225 -13.393 0.278 1.00 95.94 295 SER A CA 1
ATOM 2257 C C . SER A 1 295 ? -15.893 -14.204 1.401 1.00 95.94 295 SER A C 1
ATOM 2259 O O . SER A 1 295 ? -15.294 -15.144 1.944 1.00 95.94 295 SER A O 1
ATOM 2261 N N . ARG A 1 296 ? -17.106 -13.813 1.818 1.00 96.44 296 ARG A N 1
ATOM 2262 C CA . ARG A 1 296 ? -17.937 -14.522 2.801 1.00 96.44 296 ARG A CA 1
ATOM 2263 C C . ARG A 1 296 ? -19.039 -15.366 2.157 1.00 96.44 296 ARG A C 1
ATOM 2265 O O . ARG A 1 296 ? -19.589 -16.226 2.844 1.00 96.44 296 ARG A O 1
ATOM 2272 N N . MET A 1 297 ? -19.321 -15.197 0.865 1.00 95.69 297 MET A N 1
ATOM 2273 C CA . MET A 1 297 ? -20.264 -16.043 0.133 1.00 95.69 297 MET A CA 1
ATOM 2274 C C . MET A 1 297 ? -19.628 -17.406 -0.144 1.00 95.69 297 MET A C 1
ATOM 2276 O O . MET A 1 297 ? -18.645 -17.515 -0.870 1.00 95.69 297 MET A O 1
ATOM 2280 N N . LYS A 1 298 ? -20.179 -18.461 0.463 1.00 90.50 298 LYS A N 1
ATOM 2281 C CA . LYS A 1 298 ? -19.641 -19.830 0.362 1.00 90.50 298 LYS A CA 1
ATOM 2282 C C . LYS A 1 298 ? -20.413 -20.737 -0.590 1.00 90.50 298 LYS A C 1
ATOM 2284 O O . LYS A 1 298 ? -20.024 -21.889 -0.733 1.00 90.50 298 LYS A O 1
ATOM 2289 N N . ASP A 1 299 ? -21.503 -20.253 -1.180 1.00 92.62 299 ASP A N 1
ATOM 2290 C CA . ASP A 1 299 ? -22.332 -21.009 -2.118 1.00 92.62 299 ASP A CA 1
ATOM 2291 C C . ASP A 1 299 ? -21.772 -20.857 -3.543 1.00 92.62 299 ASP A C 1
ATOM 2293 O O . ASP A 1 299 ? -21.912 -19.778 -4.131 1.00 92.62 299 ASP A O 1
ATOM 2297 N N . PRO A 1 300 ? -21.137 -21.900 -4.113 1.00 92.62 300 PRO A N 1
ATOM 2298 C CA . PRO A 1 300 ? -20.570 -21.820 -5.453 1.00 92.62 300 PRO A CA 1
ATOM 2299 C C . PRO A 1 300 ? -21.648 -21.629 -6.522 1.00 92.62 300 PRO A C 1
ATOM 2301 O O . PRO A 1 300 ? -21.435 -20.863 -7.450 1.00 92.62 300 PRO A O 1
ATOM 2304 N N . GLY A 1 301 ? -22.831 -22.237 -6.362 1.00 94.12 301 GLY A N 1
ATOM 2305 C CA . GLY A 1 301 ? -23.906 -22.133 -7.350 1.00 94.12 301 GLY A CA 1
ATOM 2306 C C . GLY A 1 301 ? -24.489 -20.722 -7.427 1.00 94.12 301 GLY A C 1
ATOM 2307 O O . GLY A 1 301 ? -24.815 -20.240 -8.513 1.00 94.12 301 GLY A O 1
ATOM 2308 N N . LEU A 1 302 ? -24.567 -20.023 -6.290 1.00 95.12 302 LEU A N 1
ATOM 2309 C CA . LEU A 1 302 ? -24.920 -18.603 -6.279 1.00 95.12 302 LEU A CA 1
ATOM 2310 C C . LEU A 1 302 ? -23.839 -17.751 -6.958 1.00 95.12 302 LEU A C 1
ATOM 2312 O O . LEU A 1 302 ? -24.177 -16.883 -7.758 1.00 95.12 302 LEU A O 1
ATOM 2316 N N . LEU A 1 303 ? -22.556 -17.992 -6.669 1.00 96.31 303 LEU A N 1
ATOM 2317 C CA . LEU A 1 303 ? -21.453 -17.269 -7.316 1.00 96.31 303 LEU A CA 1
ATOM 2318 C C . LEU A 1 303 ? -21.448 -17.488 -8.836 1.00 96.31 303 LEU A C 1
ATOM 2320 O O . LEU A 1 303 ? -21.279 -16.521 -9.577 1.00 96.31 303 LEU A O 1
ATOM 2324 N N . ASP A 1 304 ? -21.714 -18.711 -9.298 1.00 95.94 304 ASP A N 1
ATOM 2325 C CA . ASP A 1 304 ? -21.832 -19.045 -10.719 1.00 95.94 304 ASP A CA 1
ATOM 2326 C C . ASP A 1 304 ? -22.987 -18.277 -11.381 1.00 95.94 304 ASP A C 1
ATOM 2328 O O . ASP A 1 304 ? -22.808 -17.695 -12.455 1.00 95.94 304 ASP A O 1
ATOM 2332 N N . GLN A 1 305 ? -24.163 -18.239 -10.741 1.00 96.12 305 GLN A N 1
ATOM 2333 C CA . GLN A 1 305 ? -25.322 -17.488 -11.239 1.00 96.12 305 GLN A CA 1
ATOM 2334 C C . GLN A 1 305 ? -25.050 -15.984 -11.292 1.00 96.12 305 GLN A C 1
ATOM 2336 O O . GLN A 1 305 ? -25.378 -15.337 -12.288 1.00 96.12 305 GLN A O 1
ATOM 2341 N N . LEU A 1 306 ? -24.444 -15.423 -10.242 1.00 96.94 306 LEU A N 1
ATOM 2342 C CA . LEU A 1 306 ? -24.107 -14.002 -10.191 1.00 96.94 306 LEU A CA 1
ATOM 2343 C C . LEU A 1 306 ? -23.085 -13.645 -11.268 1.00 96.94 306 LEU A C 1
ATOM 2345 O O . LEU A 1 306 ? -23.284 -12.671 -11.984 1.00 96.94 306 LEU A O 1
ATOM 2349 N N . ALA A 1 307 ? -22.035 -14.450 -11.434 1.00 97.00 307 ALA A N 1
ATOM 2350 C CA . ALA A 1 307 ? -21.001 -14.213 -12.435 1.00 97.00 307 ALA A CA 1
A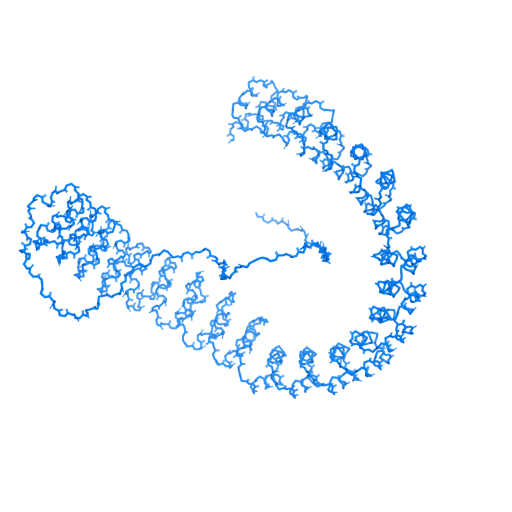TOM 2351 C C . ALA A 1 307 ? -21.544 -14.232 -13.873 1.00 97.00 307 ALA A C 1
ATOM 2353 O O . ALA A 1 307 ? -21.058 -13.471 -14.701 1.00 97.00 307 ALA A O 1
ATOM 2354 N N . GLN A 1 308 ? -22.547 -15.067 -14.169 1.00 96.69 308 GLN A N 1
ATOM 2355 C CA . GLN A 1 308 ? -23.087 -15.237 -15.524 1.00 96.69 308 GLN A CA 1
ATOM 2356 C C . GLN A 1 308 ? -24.271 -14.326 -15.857 1.00 96.69 308 GLN A C 1
ATOM 2358 O O . GLN A 1 308 ? -24.479 -13.993 -17.025 1.00 96.69 308 GLN A O 1
ATOM 2363 N N . HIS A 1 309 ? -25.091 -13.968 -14.867 1.00 96.31 309 HIS A N 1
ATOM 2364 C CA . HIS A 1 309 ? -26.422 -13.415 -15.131 1.00 96.31 309 HIS A CA 1
ATOM 2365 C C . HIS A 1 309 ? -26.750 -12.138 -14.361 1.00 96.31 309 HIS A C 1
ATOM 2367 O O . HIS A 1 309 ? -27.795 -11.543 -14.632 1.00 96.31 309 HIS A O 1
ATOM 2373 N N . ASP A 1 310 ? -25.909 -11.689 -13.420 1.00 96.94 310 ASP A N 1
ATOM 2374 C CA . ASP A 1 310 ? -26.216 -10.455 -12.698 1.00 96.94 310 ASP A CA 1
ATOM 2375 C C . ASP A 1 310 ? -26.182 -9.243 -13.653 1.00 96.94 310 ASP A C 1
ATOM 2377 O O . ASP A 1 310 ? -25.237 -9.098 -14.439 1.00 96.94 310 ASP A O 1
ATOM 2381 N N . PRO A 1 311 ? -27.203 -8.365 -13.634 1.00 95.62 311 PRO A N 1
ATOM 2382 C CA . PRO A 1 311 ? -27.234 -7.202 -14.514 1.00 95.62 311 PRO A CA 1
ATOM 2383 C C . PRO A 1 311 ? -26.102 -6.206 -14.230 1.00 95.62 311 PRO A C 1
ATOM 2385 O O . PRO A 1 311 ? -25.688 -5.505 -15.154 1.00 95.62 311 PRO A O 1
ATOM 2388 N N . ASP A 1 312 ? -25.584 -6.147 -13.000 1.00 95.06 312 ASP A N 1
ATOM 2389 C CA . ASP A 1 312 ? -24.515 -5.231 -12.607 1.00 95.06 312 ASP A CA 1
ATOM 2390 C C . ASP A 1 312 ? -23.126 -5.840 -12.905 1.00 95.06 312 ASP A C 1
ATOM 2392 O O . ASP A 1 312 ? -22.725 -6.829 -12.276 1.00 95.06 312 ASP A O 1
ATOM 2396 N N . PRO A 1 313 ? -22.334 -5.249 -13.825 1.00 95.44 313 PRO A N 1
ATOM 2397 C CA . PRO A 1 313 ? -20.989 -5.730 -14.127 1.00 95.44 313 PRO A CA 1
ATOM 2398 C C . PRO A 1 313 ? -20.042 -5.726 -12.921 1.00 95.44 313 PRO A C 1
ATOM 2400 O O . PRO A 1 313 ? -19.133 -6.554 -12.858 1.00 95.44 313 PRO A O 1
ATOM 2403 N N . ALA A 1 314 ? -20.240 -4.835 -11.943 1.00 94.94 314 ALA A N 1
ATOM 2404 C CA . ALA A 1 314 ? -19.425 -4.804 -10.732 1.00 94.94 314 ALA A CA 1
ATOM 2405 C C . ALA A 1 314 ? -19.679 -6.032 -9.843 1.00 94.94 314 ALA A C 1
ATOM 2407 O O . ALA A 1 314 ? -18.735 -6.565 -9.252 1.00 94.94 314 ALA A O 1
ATOM 2408 N N . ILE A 1 315 ? -20.929 -6.505 -9.787 1.00 96.62 315 ILE A N 1
ATOM 2409 C CA . ILE A 1 315 ? -21.324 -7.734 -9.086 1.00 96.62 315 ILE A CA 1
ATOM 2410 C C . ILE A 1 315 ? -20.803 -8.957 -9.837 1.00 96.62 315 ILE A C 1
ATOM 2412 O O . ILE A 1 315 ? -20.166 -9.810 -9.218 1.00 96.62 315 ILE A O 1
ATOM 2416 N N . ARG A 1 316 ? -20.972 -9.012 -11.167 1.00 96.88 316 ARG A N 1
ATOM 2417 C CA . ARG A 1 316 ? -20.409 -10.103 -11.981 1.00 96.88 316 ARG A CA 1
ATOM 2418 C C . ARG A 1 316 ? -18.891 -10.200 -11.822 1.00 96.88 316 ARG A C 1
ATOM 2420 O O . ARG A 1 316 ? -18.371 -11.277 -11.549 1.00 96.88 316 ARG A O 1
ATOM 2427 N N . LYS A 1 317 ? -18.172 -9.075 -11.917 1.00 96.25 317 LYS A N 1
ATOM 2428 C CA . LYS A 1 317 ? -16.714 -9.026 -11.725 1.00 96.25 317 LYS A CA 1
ATOM 2429 C C . LYS A 1 317 ? -16.307 -9.531 -10.341 1.00 96.25 317 LYS A C 1
ATOM 2431 O O . LYS A 1 317 ? -15.379 -10.326 -10.247 1.00 96.25 317 LYS A O 1
ATOM 2436 N N . ALA A 1 318 ? -16.985 -9.089 -9.280 1.00 96.06 318 ALA A N 1
ATOM 2437 C CA . ALA A 1 318 ? -16.696 -9.556 -7.926 1.00 96.06 318 ALA A CA 1
ATOM 2438 C C . ALA A 1 318 ? -16.943 -11.067 -7.785 1.00 96.06 318 ALA A C 1
ATOM 2440 O O . ALA A 1 318 ? -16.097 -11.771 -7.242 1.00 96.06 318 ALA A O 1
ATOM 2441 N N . ALA A 1 319 ? -18.036 -11.589 -8.351 1.00 97.06 319 ALA A N 1
ATOM 2442 C CA . ALA A 1 319 ? -18.304 -13.025 -8.386 1.00 97.06 319 ALA A CA 1
ATOM 2443 C C . ALA A 1 319 ? -17.193 -13.798 -9.121 1.00 97.06 319 ALA A C 1
ATOM 2445 O O . ALA A 1 319 ? -16.733 -14.832 -8.635 1.00 97.06 319 ALA A O 1
ATOM 2446 N N . VAL A 1 320 ? -16.695 -13.261 -10.241 1.00 97.25 320 VAL A N 1
ATOM 2447 C CA . VAL A 1 320 ? -15.586 -13.844 -11.012 1.00 97.25 320 VAL A CA 1
ATOM 2448 C C . VAL A 1 320 ? -14.292 -13.948 -10.216 1.00 97.25 320 VAL A C 1
ATOM 2450 O O . VAL A 1 320 ? -13.521 -14.851 -10.508 1.00 97.25 320 VAL A O 1
ATOM 2453 N N . GLU A 1 321 ? -14.030 -13.125 -9.202 1.00 95.81 321 GLU A N 1
ATOM 2454 C CA . GLU A 1 321 ? -12.826 -13.282 -8.364 1.00 95.81 321 GLU A CA 1
ATOM 2455 C C . GLU A 1 321 ? -12.910 -14.520 -7.446 1.00 95.81 321 GLU A C 1
ATOM 2457 O O . GLU A 1 321 ? -11.896 -15.163 -7.163 1.00 95.81 321 GLU A O 1
ATOM 2462 N N . TYR A 1 322 ? -14.126 -14.920 -7.056 1.00 95.25 322 TYR A N 1
ATOM 2463 C CA . TYR A 1 322 ? -14.387 -16.032 -6.128 1.00 95.25 322 TYR A CA 1
ATOM 2464 C C . TYR A 1 322 ? -14.932 -17.302 -6.804 1.00 95.25 322 TYR A C 1
ATOM 2466 O O . TYR A 1 322 ? -15.083 -18.333 -6.152 1.00 95.25 322 TYR A O 1
ATOM 2474 N N . LEU A 1 323 ? -15.175 -17.258 -8.115 1.00 94.31 323 LEU A N 1
ATOM 2475 C CA . LEU A 1 323 ? -15.717 -18.362 -8.911 1.00 94.31 323 LEU A CA 1
ATOM 2476 C C . LEU A 1 323 ? -14.827 -19.618 -8.853 1.00 94.31 323 LEU A C 1
ATOM 2478 O O . LEU A 1 323 ? -13.613 -19.511 -9.024 1.00 94.31 323 LEU A O 1
ATOM 2482 N N . ALA A 1 324 ? -15.386 -20.807 -8.637 1.00 90.94 324 ALA A N 1
ATOM 2483 C CA . ALA A 1 324 ? -14.588 -22.037 -8.538 1.00 90.94 324 ALA A CA 1
ATOM 2484 C C . ALA A 1 324 ? -14.538 -22.836 -9.850 1.00 90.94 324 ALA A C 1
ATOM 2486 O O . ALA A 1 324 ? -13.527 -23.490 -10.113 1.00 90.94 324 ALA A O 1
ATOM 2487 N N . ASP A 1 325 ? -15.603 -22.781 -10.655 1.00 94.94 325 ASP A N 1
ATOM 2488 C CA . ASP A 1 325 ? -15.760 -23.609 -11.850 1.00 94.94 325 ASP A CA 1
ATOM 2489 C C . ASP A 1 325 ? -14.890 -23.105 -13.025 1.00 94.94 325 ASP A C 1
ATOM 2491 O O . ASP A 1 325 ? -15.101 -21.996 -13.535 1.00 94.94 325 ASP A O 1
ATOM 2495 N N . PRO A 1 326 ? -13.912 -23.906 -13.498 1.00 94.94 326 PRO A N 1
ATOM 2496 C CA . PRO A 1 326 ? -13.099 -23.560 -14.659 1.00 94.94 326 PRO A CA 1
ATOM 2497 C C . PRO A 1 326 ? -13.892 -23.420 -15.965 1.00 94.94 326 PRO A C 1
ATOM 2499 O O . PRO A 1 326 ? -13.461 -22.655 -16.828 1.00 94.94 326 PRO A O 1
ATOM 2502 N N . ALA A 1 327 ? -15.008 -24.139 -16.128 1.00 95.56 327 ALA A N 1
ATOM 2503 C CA . ALA A 1 327 ? -15.839 -24.063 -17.328 1.00 95.56 327 ALA A CA 1
ATOM 2504 C C . ALA A 1 327 ? -16.534 -22.699 -17.413 1.00 95.56 327 ALA A C 1
ATOM 2506 O O . ALA A 1 327 ? -16.392 -22.001 -18.416 1.00 95.56 327 ALA A O 1
ATOM 2507 N N . VAL A 1 328 ? -17.157 -22.262 -16.313 1.00 96.75 328 VAL A N 1
ATOM 2508 C CA . VAL A 1 328 ? -17.800 -20.941 -16.226 1.00 96.75 328 VAL A CA 1
ATOM 2509 C C . VAL A 1 328 ? -16.776 -19.816 -16.414 1.00 96.75 328 VAL A C 1
ATOM 2511 O O . VAL A 1 328 ? -17.032 -18.863 -17.148 1.00 96.75 328 VAL A O 1
ATOM 2514 N N . LEU A 1 329 ? -15.576 -19.933 -15.828 1.00 96.94 329 LEU A N 1
ATOM 2515 C CA . LEU A 1 329 ? -14.479 -18.986 -16.084 1.00 96.94 329 LEU A CA 1
ATOM 2516 C C . LEU A 1 329 ? -14.117 -18.906 -17.574 1.00 96.94 329 LEU A C 1
ATOM 2518 O O . LEU A 1 329 ? -13.850 -17.819 -18.087 1.00 96.94 329 LEU A O 1
ATOM 2522 N N . GLY A 1 330 ? -14.090 -20.046 -18.262 1.00 97.12 330 GLY A N 1
ATOM 2523 C CA . GLY A 1 330 ? -13.822 -20.110 -19.693 1.00 97.12 330 GLY A CA 1
ATOM 2524 C C . GLY A 1 330 ? -14.897 -19.413 -20.524 1.00 97.12 330 GLY A C 1
ATOM 2525 O O . GLY A 1 330 ? -14.572 -18.576 -21.369 1.00 97.12 330 GLY A O 1
ATOM 2526 N N . ASP A 1 331 ? -16.166 -19.701 -20.249 1.00 96.88 331 ASP A N 1
ATOM 2527 C CA . ASP A 1 331 ? -17.297 -19.106 -20.964 1.00 96.88 331 ASP A CA 1
ATOM 2528 C C . ASP A 1 331 ? -17.334 -17.581 -20.792 1.00 96.88 331 ASP A C 1
ATOM 2530 O O . ASP A 1 331 ? -17.464 -16.843 -21.774 1.00 96.88 331 ASP A O 1
ATOM 2534 N N . LEU A 1 332 ? -17.105 -17.091 -19.569 1.00 97.56 332 LEU A N 1
ATOM 2535 C CA . LEU A 1 332 ? -17.024 -15.658 -19.279 1.00 97.56 332 LEU A CA 1
ATOM 2536 C C . LEU A 1 332 ? -15.837 -14.991 -19.983 1.00 97.56 332 LEU A C 1
ATOM 2538 O O . LEU A 1 332 ? -15.991 -13.920 -20.567 1.00 97.56 332 LEU A O 1
ATOM 2542 N N . ALA A 1 333 ? -14.661 -15.626 -19.990 1.00 97.06 333 ALA A N 1
ATOM 2543 C CA . ALA A 1 333 ? -13.492 -15.122 -20.713 1.00 97.06 333 ALA A CA 1
ATOM 2544 C C . ALA A 1 333 ? -13.745 -15.003 -22.228 1.00 97.06 333 ALA A C 1
ATOM 2546 O O . ALA A 1 333 ? -13.273 -14.059 -22.875 1.00 97.06 333 ALA A O 1
ATOM 2547 N N . LEU A 1 334 ? -14.495 -15.949 -22.799 1.00 96.00 334 LEU A N 1
ATOM 2548 C CA . LEU A 1 334 ? -14.803 -15.989 -24.226 1.00 96.00 334 LEU A CA 1
ATOM 2549 C C . LEU A 1 334 ? -15.892 -14.995 -24.634 1.00 96.00 334 LEU A C 1
ATOM 2551 O O . LEU A 1 334 ? -15.774 -14.413 -25.711 1.00 96.00 334 LEU A O 1
ATOM 2555 N N . ALA A 1 335 ? -16.937 -14.824 -23.821 1.00 94.06 335 ALA A N 1
ATOM 2556 C CA . ALA A 1 335 ? -18.197 -14.265 -24.306 1.00 94.06 335 ALA A CA 1
ATOM 2557 C C . ALA A 1 335 ? -18.855 -13.189 -23.427 1.00 94.06 335 ALA A C 1
ATOM 2559 O O . ALA A 1 335 ? -19.847 -12.618 -23.884 1.00 94.06 335 ALA A O 1
ATOM 2560 N N . ASP A 1 336 ? -18.359 -12.874 -22.218 1.00 96.88 336 ASP A N 1
ATOM 2561 C CA . ASP A 1 336 ? -18.986 -11.803 -21.421 1.00 96.88 336 ASP A CA 1
ATOM 2562 C C . ASP A 1 336 ? -18.916 -10.462 -22.186 1.00 96.88 336 ASP A C 1
ATOM 2564 O O . ASP A 1 336 ? -17.857 -10.112 -22.715 1.00 96.88 336 ASP A O 1
ATOM 2568 N N . PRO A 1 337 ? -20.018 -9.697 -22.294 1.00 94.50 337 PRO A N 1
ATOM 2569 C CA . PRO A 1 337 ? -20.022 -8.433 -23.030 1.00 94.50 337 PRO A CA 1
ATOM 2570 C C . PRO A 1 337 ? -19.106 -7.361 -22.416 1.00 94.50 337 PRO A C 1
ATOM 2572 O O . PRO A 1 337 ? -18.674 -6.447 -23.121 1.00 94.50 337 PRO A O 1
ATOM 2575 N N . ASP A 1 338 ? -18.803 -7.445 -21.120 1.00 96.56 338 ASP A N 1
ATOM 2576 C CA . ASP A 1 338 ? -17.959 -6.492 -20.414 1.00 96.56 338 ASP A CA 1
ATOM 2577 C C . ASP A 1 338 ? -16.479 -6.907 -20.458 1.00 96.56 338 ASP A C 1
ATOM 2579 O O . ASP A 1 338 ? -16.055 -7.935 -19.920 1.00 96.56 338 ASP A O 1
ATOM 2583 N N . LYS A 1 339 ? -15.647 -6.043 -21.053 1.00 96.25 339 LYS A N 1
ATOM 2584 C CA . LYS A 1 339 ? -14.194 -6.251 -21.169 1.00 96.25 339 LYS A CA 1
ATOM 2585 C C . LYS A 1 339 ? -13.531 -6.522 -19.814 1.00 96.25 339 LYS A C 1
ATOM 2587 O O . LYS A 1 339 ? -12.593 -7.313 -19.740 1.00 96.25 339 LYS A O 1
ATOM 2592 N N . THR A 1 340 ? -13.975 -5.866 -18.743 1.00 96.88 340 THR A N 1
ATOM 2593 C CA . THR A 1 340 ? -13.361 -5.991 -17.414 1.00 96.88 340 THR A CA 1
ATOM 2594 C C . THR A 1 340 ? -13.600 -7.365 -16.797 1.00 96.88 340 THR A C 1
ATOM 2596 O O . THR A 1 340 ? -12.698 -7.900 -16.151 1.00 96.88 340 THR A O 1
ATOM 2599 N N . ILE A 1 341 ? -14.764 -7.963 -17.056 1.00 97.50 341 ILE A N 1
ATOM 2600 C CA . ILE A 1 341 ? -15.114 -9.312 -16.603 1.00 97.50 341 ILE A CA 1
ATOM 2601 C C . ILE A 1 341 ? -14.311 -10.342 -17.384 1.00 97.50 341 ILE A C 1
ATOM 2603 O O . ILE A 1 341 ? -13.692 -11.216 -16.780 1.00 97.50 341 ILE A O 1
ATOM 2607 N N . ARG A 1 342 ? -14.222 -10.187 -18.710 1.00 97.94 342 ARG A N 1
ATOM 2608 C CA . ARG A 1 342 ? -13.379 -11.051 -19.546 1.00 97.94 342 ARG A CA 1
ATOM 2609 C C . ARG A 1 342 ? -11.922 -11.055 -19.077 1.00 97.94 342 ARG A C 1
ATOM 2611 O O . ARG A 1 342 ? -11.319 -12.118 -18.956 1.00 97.94 342 ARG A O 1
ATOM 2618 N N . LEU A 1 343 ? -11.364 -9.883 -18.756 1.00 97.75 343 LEU A N 1
ATOM 2619 C CA . LEU A 1 343 ? -10.011 -9.761 -18.199 1.00 97.75 343 LEU A CA 1
ATOM 2620 C C . LEU A 1 343 ? -9.882 -10.443 -16.829 1.00 97.75 343 LEU A C 1
ATOM 2622 O O . LEU A 1 343 ? -8.896 -11.140 -16.593 1.00 97.75 343 LEU A O 1
ATOM 2626 N N . ALA A 1 344 ? -10.853 -10.255 -15.930 1.00 96.88 344 ALA A N 1
ATOM 2627 C CA . ALA A 1 344 ? -10.863 -10.914 -14.622 1.00 96.88 344 ALA A CA 1
ATOM 2628 C C . ALA A 1 344 ? -10.910 -12.446 -14.765 1.00 96.88 344 ALA A C 1
ATOM 2630 O O . ALA A 1 344 ? -10.136 -13.157 -14.123 1.00 96.88 344 ALA A O 1
ATOM 2631 N N . ALA A 1 345 ? -11.730 -12.953 -15.686 1.00 98.00 345 ALA A N 1
ATOM 2632 C CA . ALA A 1 345 ? -11.822 -14.374 -15.984 1.00 98.00 345 ALA A CA 1
ATOM 2633 C C . ALA A 1 345 ? -10.508 -14.919 -16.573 1.00 98.00 345 ALA A C 1
ATOM 2635 O O . ALA A 1 345 ? -9.965 -15.900 -16.062 1.00 98.00 345 ALA A O 1
ATOM 2636 N N . LEU A 1 346 ? -9.919 -14.247 -17.572 1.00 97.88 346 LEU A N 1
ATOM 2637 C CA . LEU A 1 346 ? -8.646 -14.652 -18.193 1.00 97.88 346 LEU A CA 1
ATOM 2638 C C . LEU A 1 346 ? -7.492 -14.745 -17.191 1.00 97.88 346 LEU A C 1
ATOM 2640 O O . LEU A 1 346 ? -6.678 -15.662 -17.286 1.00 97.88 346 LEU A O 1
ATOM 2644 N N . LYS A 1 347 ? -7.450 -13.871 -16.176 1.00 96.81 347 LYS A N 1
ATOM 2645 C CA . LYS A 1 347 ? -6.467 -13.955 -15.077 1.00 96.81 347 LYS A CA 1
ATOM 2646 C C . LYS A 1 347 ? -6.559 -15.256 -14.275 1.00 96.81 347 LYS A C 1
ATOM 2648 O O . LYS A 1 347 ? -5.597 -15.620 -13.592 1.00 96.81 347 LYS A O 1
ATOM 2653 N N . ARG A 1 348 ? -7.682 -15.969 -14.344 1.00 96.19 348 ARG A N 1
ATOM 2654 C CA . ARG A 1 348 ? -7.943 -17.193 -13.574 1.00 96.19 348 ARG A CA 1
ATOM 2655 C C . ARG A 1 348 ? -8.027 -18.444 -14.454 1.00 96.19 348 ARG A C 1
ATOM 2657 O O . ARG A 1 348 ? -7.713 -19.528 -13.965 1.00 96.19 348 ARG A O 1
ATOM 2664 N N . VAL A 1 349 ? -8.340 -18.312 -15.747 1.00 97.19 349 VAL A N 1
ATOM 2665 C CA . VAL A 1 349 ? -8.368 -19.425 -16.715 1.00 97.19 349 VAL A CA 1
ATOM 2666 C C . VAL A 1 349 ? -7.018 -20.148 -16.780 1.00 97.19 349 VAL A C 1
ATOM 2668 O O . VAL A 1 349 ? -5.961 -19.525 -16.904 1.00 97.19 349 VAL A O 1
ATOM 2671 N N . ARG A 1 350 ? -7.056 -21.485 -16.725 1.00 95.75 350 ARG A N 1
ATOM 2672 C CA . ARG A 1 350 ? -5.880 -22.365 -16.885 1.00 95.75 350 ARG A CA 1
ATOM 2673 C C . ARG A 1 350 ? -5.875 -23.166 -18.190 1.00 95.75 350 ARG A C 1
ATOM 2675 O O . ARG A 1 350 ? -4.841 -23.733 -18.534 1.00 95.75 350 ARG A O 1
ATOM 2682 N N . ASP A 1 351 ? -7.001 -23.218 -18.897 1.00 97.62 351 ASP A N 1
ATOM 2683 C CA . ASP A 1 351 ? -7.140 -23.956 -20.153 1.00 97.62 351 ASP A CA 1
ATOM 2684 C C . ASP A 1 351 ? -6.308 -23.302 -21.269 1.00 97.62 351 ASP A C 1
ATOM 2686 O O . ASP A 1 351 ? -6.623 -22.213 -21.753 1.00 97.62 351 ASP A O 1
ATOM 2690 N N . GLN A 1 352 ? -5.238 -23.985 -21.683 1.00 97.56 352 GLN A N 1
ATOM 2691 C CA . GLN A 1 352 ? -4.325 -23.513 -22.725 1.00 97.56 352 GLN A CA 1
ATOM 2692 C C . GLN A 1 352 ? -4.963 -23.502 -24.121 1.00 97.56 352 GLN A C 1
ATOM 2694 O O . GLN A 1 352 ? -4.599 -22.663 -24.942 1.00 97.56 352 GLN A O 1
ATOM 2699 N N . VAL A 1 353 ? -5.940 -24.373 -24.395 1.00 97.56 353 VAL A N 1
ATOM 2700 C CA . VAL A 1 353 ? -6.667 -24.382 -25.675 1.00 97.56 353 VAL A CA 1
ATOM 2701 C C . VAL A 1 353 ? -7.558 -23.146 -25.768 1.00 97.56 353 VAL A C 1
ATOM 2703 O O . VAL A 1 353 ? -7.590 -22.479 -26.806 1.00 97.56 353 VAL A O 1
ATOM 2706 N N . LEU A 1 354 ? -8.231 -22.793 -24.671 1.00 97.81 354 LEU A N 1
ATOM 2707 C CA . LEU A 1 354 ? -9.035 -21.575 -24.595 1.00 97.81 354 LEU A CA 1
ATOM 2708 C C . LEU A 1 354 ? -8.168 -20.321 -24.727 1.00 97.81 354 LEU A C 1
ATOM 2710 O O . LEU A 1 354 ? -8.477 -19.450 -25.541 1.00 97.81 354 LEU A O 1
ATOM 2714 N N . LEU A 1 355 ? -7.064 -20.242 -23.978 1.00 98.25 355 LEU A N 1
ATOM 2715 C CA . LEU A 1 355 ? -6.128 -19.117 -24.069 1.00 98.25 355 LEU A CA 1
ATOM 2716 C C . LEU A 1 355 ? -5.583 -18.965 -25.496 1.00 98.25 355 LEU A C 1
ATOM 2718 O O . LEU A 1 355 ? -5.548 -17.853 -26.017 1.00 98.25 355 LEU A O 1
ATOM 2722 N N . ALA A 1 356 ? -5.249 -20.068 -26.173 1.00 97.88 356 ALA A N 1
ATOM 2723 C CA . ALA A 1 356 ? -4.789 -20.040 -27.560 1.00 97.88 356 ALA A CA 1
ATOM 2724 C C . ALA A 1 356 ? -5.876 -19.541 -28.522 1.00 97.88 356 ALA A C 1
ATOM 2726 O O . ALA A 1 356 ? -5.582 -18.782 -29.448 1.00 97.88 356 ALA A O 1
ATOM 2727 N N . ARG A 1 357 ? -7.137 -19.931 -28.296 1.00 97.38 357 ARG A N 1
ATOM 2728 C CA . ARG A 1 357 ? -8.283 -19.453 -29.078 1.00 97.38 357 ARG A CA 1
ATOM 2729 C C . ARG A 1 357 ? -8.472 -17.943 -28.935 1.00 97.38 357 ARG A C 1
ATOM 2731 O O . ARG A 1 357 ? -8.651 -17.276 -29.950 1.00 97.38 357 ARG A O 1
ATOM 2738 N N . VAL A 1 358 ? -8.411 -17.411 -27.712 1.00 97.50 358 VAL A N 1
ATOM 2739 C CA . VAL A 1 358 ? -8.521 -15.963 -27.455 1.00 97.50 358 VAL A CA 1
ATOM 2740 C C . VAL A 1 358 ? -7.327 -15.223 -28.055 1.00 97.50 358 VAL A C 1
ATOM 2742 O O . VAL A 1 358 ? -7.503 -14.250 -28.785 1.00 97.50 358 VAL A O 1
ATOM 2745 N N . ALA A 1 359 ? -6.111 -15.728 -27.837 1.00 97.06 359 ALA A N 1
ATOM 2746 C CA . ALA A 1 359 ? -4.888 -15.131 -28.361 1.00 97.06 359 ALA A CA 1
ATOM 2747 C C . ALA A 1 359 ? -4.896 -15.029 -29.894 1.00 97.06 359 ALA A C 1
ATOM 2749 O O . ALA A 1 359 ? -4.548 -13.979 -30.421 1.00 97.06 359 ALA A O 1
ATOM 2750 N N . LYS A 1 360 ? -5.344 -16.064 -30.621 1.00 96.00 360 LYS A N 1
ATOM 2751 C CA . LYS A 1 360 ? -5.450 -16.064 -32.098 1.00 96.00 360 LYS A CA 1
ATOM 2752 C C . LYS A 1 360 ? -6.702 -15.368 -32.645 1.00 96.00 360 LYS A C 1
ATOM 2754 O O . LYS A 1 360 ? -6.828 -15.206 -33.857 1.00 96.00 360 LYS A O 1
ATOM 2759 N N . GLY A 1 361 ? -7.654 -15.038 -31.777 1.00 93.12 361 GLY A N 1
ATOM 2760 C CA . GLY A 1 361 ? -8.945 -14.480 -32.160 1.00 93.12 361 GLY A CA 1
ATOM 2761 C C . GLY A 1 361 ? -8.869 -13.032 -32.644 1.00 93.12 361 GLY A C 1
ATOM 2762 O O . GLY A 1 361 ? -7.806 -12.423 -32.738 1.00 93.12 361 GLY A O 1
ATOM 2763 N N . SER A 1 362 ? -10.038 -12.458 -32.924 1.00 92.75 362 SER A N 1
ATOM 2764 C CA . SER A 1 362 ? -10.207 -11.051 -33.310 1.00 92.75 362 SER A CA 1
ATOM 2765 C C . SER A 1 362 ? -10.660 -10.163 -32.145 1.00 92.75 362 SER A C 1
ATOM 2767 O O . SER A 1 362 ? -11.294 -9.132 -32.364 1.00 92.75 362 SER A O 1
ATOM 2769 N N . ASP A 1 363 ? -10.398 -10.591 -30.911 1.00 94.25 363 ASP A N 1
ATOM 2770 C CA . ASP A 1 363 ? -10.731 -9.835 -29.707 1.00 94.25 363 ASP A CA 1
ATOM 2771 C C . ASP A 1 363 ? -9.931 -8.520 -29.604 1.00 94.25 363 ASP A C 1
ATOM 2773 O O . ASP A 1 363 ? -8.884 -8.380 -30.246 1.00 94.25 363 ASP A O 1
ATOM 2777 N N . PRO A 1 364 ? -10.383 -7.547 -28.786 1.00 94.81 364 PRO A N 1
ATOM 2778 C CA . PRO A 1 364 ? -9.602 -6.350 -28.483 1.00 94.81 364 PRO A CA 1
ATOM 2779 C C . PRO A 1 364 ? -8.185 -6.691 -28.009 1.00 94.81 364 PRO A C 1
ATOM 2781 O O . PRO A 1 364 ? -7.975 -7.708 -27.343 1.00 94.81 364 PRO A O 1
ATOM 2784 N N . ALA A 1 365 ? -7.214 -5.833 -28.333 1.00 95.00 365 ALA A N 1
ATOM 2785 C CA . ALA A 1 365 ? -5.800 -6.103 -28.079 1.00 95.00 365 ALA A CA 1
ATOM 2786 C C . ALA A 1 365 ? -5.529 -6.448 -26.608 1.00 95.00 365 ALA A C 1
ATOM 2788 O O . ALA A 1 365 ? -4.832 -7.416 -26.340 1.00 95.00 365 ALA A O 1
ATOM 2789 N N . GLU A 1 366 ? -6.161 -5.756 -25.661 1.00 96.31 366 GLU A N 1
ATOM 2790 C CA . GLU A 1 366 ? -5.944 -5.987 -24.229 1.00 96.31 366 GLU A CA 1
ATOM 2791 C C . GLU A 1 366 ? -6.446 -7.365 -23.766 1.00 96.31 366 GLU A C 1
ATOM 2793 O O . GLU A 1 366 ? -5.867 -7.980 -22.873 1.00 96.31 366 GLU A O 1
ATOM 2798 N N . ILE A 1 367 ? -7.513 -7.881 -24.387 1.00 97.75 367 ILE A N 1
ATOM 2799 C CA . ILE A 1 367 ? -8.029 -9.229 -24.116 1.00 97.75 367 ILE A CA 1
ATOM 2800 C C . ILE A 1 367 ? -7.067 -10.285 -24.659 1.00 97.75 367 ILE A C 1
ATOM 2802 O O . ILE A 1 367 ? -6.744 -11.259 -23.977 1.00 97.75 367 ILE A O 1
ATOM 2806 N N . ARG A 1 368 ? -6.591 -10.078 -25.889 1.00 97.69 368 ARG A N 1
ATOM 2807 C CA . ARG A 1 368 ? -5.639 -10.981 -26.538 1.00 97.69 368 ARG A CA 1
ATOM 2808 C C . ARG A 1 368 ? -4.309 -10.999 -25.797 1.00 97.69 368 ARG A C 1
ATOM 2810 O O . ARG A 1 368 ? -3.777 -12.075 -25.561 1.00 97.69 368 ARG A O 1
ATOM 2817 N N . GLU A 1 369 ? -3.814 -9.839 -25.378 1.00 97.62 369 GLU A N 1
ATOM 2818 C CA . GLU A 1 369 ? -2.614 -9.691 -24.555 1.00 97.62 369 GLU A CA 1
ATOM 2819 C C . GLU A 1 369 ? -2.736 -10.485 -23.253 1.00 97.62 369 GLU A C 1
ATOM 2821 O O . GLU A 1 369 ? -1.882 -11.322 -22.972 1.00 97.62 369 GLU A O 1
ATOM 2826 N N . ALA A 1 370 ? -3.839 -10.317 -22.512 1.00 97.56 370 ALA A N 1
ATOM 2827 C CA . ALA A 1 370 ? -4.075 -11.057 -21.272 1.00 97.56 370 ALA A CA 1
ATOM 2828 C C . ALA A 1 370 ? -4.061 -12.584 -21.471 1.00 97.56 370 ALA A C 1
ATOM 2830 O O . ALA A 1 370 ? -3.621 -13.318 -20.581 1.00 97.56 370 ALA A O 1
ATOM 2831 N N . ALA A 1 371 ? -4.522 -13.067 -22.630 1.00 98.12 371 ALA A N 1
ATOM 2832 C CA . ALA A 1 371 ? -4.422 -14.476 -22.991 1.00 98.12 371 ALA A CA 1
ATOM 2833 C C . ALA A 1 371 ? -2.983 -14.882 -23.357 1.00 98.12 371 ALA A C 1
ATOM 2835 O O . ALA A 1 371 ? -2.493 -15.894 -22.853 1.00 98.12 371 ALA A O 1
ATOM 2836 N N . ILE A 1 372 ? -2.291 -14.084 -24.182 1.00 98.44 372 ILE A N 1
ATOM 2837 C CA . ILE A 1 372 ? -0.904 -14.317 -24.615 1.00 98.44 372 ILE A CA 1
ATOM 2838 C C . ILE A 1 372 ? 0.034 -14.427 -23.416 1.00 98.44 372 ILE A C 1
ATOM 2840 O O . ILE A 1 372 ? 0.791 -15.390 -23.334 1.00 98.44 372 ILE A O 1
ATOM 2844 N N . SER A 1 373 ? -0.070 -13.519 -22.443 1.00 97.38 373 SER A N 1
ATOM 2845 C CA . SER A 1 373 ? 0.771 -13.510 -21.239 1.00 97.38 373 SER A CA 1
ATOM 2846 C C . SER A 1 373 ? 0.610 -14.751 -20.347 1.00 97.38 373 SER A C 1
ATOM 2848 O O . SER A 1 373 ? 1.342 -14.909 -19.372 1.00 97.38 373 SER A O 1
ATOM 2850 N N . ARG A 1 374 ? -0.355 -15.632 -20.640 1.00 97.25 374 ARG A N 1
ATOM 2851 C CA . ARG A 1 374 ? -0.615 -16.881 -19.906 1.00 97.25 374 ARG A CA 1
ATOM 2852 C C . ARG A 1 374 ? -0.423 -18.142 -20.747 1.00 97.25 374 ARG A C 1
ATOM 2854 O O . ARG A 1 374 ? -0.635 -19.246 -20.234 1.00 97.25 374 ARG A O 1
ATOM 2861 N N . LEU A 1 375 ? -0.062 -17.994 -22.020 1.00 97.88 375 LEU A N 1
ATOM 2862 C CA . LEU A 1 375 ? 0.250 -19.124 -22.883 1.00 97.88 375 LEU A CA 1
ATOM 2863 C C . LEU A 1 375 ? 1.571 -19.769 -22.472 1.00 97.88 375 LEU A C 1
ATOM 2865 O O . LEU A 1 375 ? 2.529 -19.089 -22.111 1.00 97.88 375 LEU A O 1
ATOM 2869 N N . THR A 1 376 ? 1.628 -21.094 -22.578 1.00 97.06 376 THR A N 1
ATOM 2870 C CA . THR A 1 376 ? 2.855 -21.877 -22.358 1.00 97.06 376 THR A CA 1
ATOM 2871 C C . THR A 1 376 ? 3.349 -22.595 -23.614 1.00 97.06 376 THR A C 1
ATOM 2873 O O . THR A 1 376 ? 4.475 -23.094 -23.633 1.00 97.06 376 THR A O 1
ATOM 2876 N N . ASP A 1 377 ? 2.540 -22.637 -24.677 1.00 97.38 377 ASP A N 1
ATOM 2877 C CA . ASP A 1 377 ? 2.923 -23.223 -25.962 1.00 97.38 377 ASP A CA 1
ATOM 2878 C C . ASP A 1 377 ? 3.977 -22.347 -26.656 1.00 97.38 377 ASP A C 1
ATOM 2880 O O . ASP A 1 377 ? 3.681 -21.283 -27.205 1.00 97.38 377 ASP A O 1
ATOM 2884 N N . ARG A 1 378 ? 5.226 -22.823 -26.631 1.00 96.81 378 ARG A N 1
ATOM 2885 C CA . ARG A 1 378 ? 6.389 -22.144 -27.214 1.00 96.81 378 ARG A CA 1
ATOM 2886 C C . ARG A 1 378 ? 6.254 -21.930 -28.720 1.00 96.81 378 ARG A C 1
ATOM 2888 O O . ARG A 1 378 ? 6.614 -20.859 -29.201 1.00 96.81 378 ARG A O 1
ATOM 2895 N N . ALA A 1 379 ? 5.727 -22.914 -29.451 1.00 96.69 379 ALA A N 1
ATOM 2896 C CA . ALA A 1 379 ? 5.595 -22.827 -30.903 1.00 96.69 379 ALA A CA 1
ATOM 2897 C C . ALA A 1 379 ? 4.543 -21.781 -31.283 1.00 96.69 379 ALA A C 1
ATOM 2899 O O . ALA A 1 379 ? 4.760 -20.977 -32.189 1.00 96.69 379 ALA A O 1
ATOM 2900 N N . LEU A 1 380 ? 3.434 -21.743 -30.540 1.00 97.81 380 LEU A N 1
ATOM 2901 C CA . LEU A 1 380 ? 2.424 -20.707 -30.705 1.00 97.81 380 LEU A CA 1
ATOM 2902 C C . LEU A 1 380 ? 2.956 -19.314 -30.344 1.00 97.81 380 LEU A C 1
ATOM 2904 O O . LEU A 1 380 ? 2.738 -18.362 -31.087 1.00 97.81 380 LEU A O 1
ATOM 2908 N N . LEU A 1 381 ? 3.654 -19.172 -29.218 1.00 98.19 381 LEU A N 1
ATOM 2909 C CA . LEU A 1 381 ? 4.231 -17.888 -28.823 1.00 98.19 381 LEU A CA 1
ATOM 2910 C C . LEU A 1 381 ? 5.239 -17.373 -29.859 1.00 98.19 381 LEU A C 1
ATOM 2912 O O . LEU A 1 381 ? 5.228 -16.184 -30.166 1.00 98.19 381 LEU A O 1
ATOM 2916 N N . ALA A 1 382 ? 6.061 -18.253 -30.437 1.00 97.44 382 ALA A N 1
ATOM 2917 C CA . ALA A 1 382 ? 6.980 -17.896 -31.515 1.00 97.44 382 ALA A CA 1
ATOM 2918 C C . ALA A 1 382 ? 6.235 -17.443 -32.785 1.00 97.44 382 ALA A C 1
ATOM 2920 O O . ALA A 1 382 ? 6.596 -16.427 -33.376 1.00 97.44 382 ALA A O 1
ATOM 2921 N N . ASP A 1 383 ? 5.171 -18.153 -33.173 1.00 97.12 383 ASP A N 1
ATOM 2922 C CA . ASP A 1 383 ? 4.319 -17.777 -34.308 1.00 97.12 383 ASP A CA 1
ATOM 2923 C C . ASP A 1 383 ? 3.654 -16.411 -34.089 1.00 97.12 383 ASP A C 1
ATOM 2925 O O . ASP A 1 383 ? 3.743 -15.536 -34.951 1.00 97.12 383 ASP A O 1
ATOM 2929 N N . LEU A 1 384 ? 3.059 -16.172 -32.916 1.00 97.50 384 LEU A N 1
ATOM 2930 C CA . LEU A 1 384 ? 2.439 -14.887 -32.569 1.00 97.50 384 LEU A CA 1
ATOM 2931 C C . LEU A 1 384 ? 3.468 -13.753 -32.524 1.00 97.50 384 LEU A C 1
ATOM 2933 O O . LEU A 1 384 ? 3.199 -12.662 -33.021 1.00 97.50 384 LEU A O 1
ATOM 2937 N N . ALA A 1 385 ? 4.662 -14.009 -31.986 1.00 97.25 385 ALA A N 1
ATOM 2938 C CA . ALA A 1 385 ? 5.737 -13.025 -31.906 1.00 97.25 385 ALA A CA 1
ATOM 2939 C C . ALA A 1 385 ? 6.249 -12.554 -33.277 1.00 97.25 385 ALA A C 1
ATOM 2941 O O . ALA A 1 385 ? 6.881 -11.503 -33.343 1.00 97.25 385 ALA A O 1
ATOM 2942 N N . VAL A 1 386 ? 5.975 -13.294 -34.358 1.00 95.25 386 VAL A N 1
ATOM 2943 C CA . VAL A 1 386 ? 6.392 -12.955 -35.729 1.00 95.25 386 VAL A CA 1
ATOM 2944 C C . VAL A 1 386 ? 5.208 -12.516 -36.597 1.00 95.25 386 VAL A C 1
ATOM 2946 O O . VAL A 1 386 ? 5.323 -11.560 -37.366 1.00 95.25 386 VAL A O 1
ATOM 2949 N N . SER A 1 387 ? 4.071 -13.205 -36.500 1.00 93.25 387 SER A N 1
ATOM 2950 C CA . SER A 1 387 ? 2.932 -13.033 -37.410 1.00 93.25 387 SER A CA 1
ATOM 2951 C C . SER A 1 387 ? 1.936 -11.955 -36.974 1.00 93.25 387 SER A C 1
ATOM 2953 O O . SER A 1 387 ? 1.210 -11.422 -37.823 1.00 93.25 387 SER A O 1
ATOM 2955 N N . GLU A 1 388 ? 1.899 -11.587 -35.686 1.00 95.31 388 GLU A N 1
ATOM 2956 C CA . GLU A 1 388 ? 0.918 -10.621 -35.193 1.00 95.31 388 GLU A CA 1
ATOM 2957 C C . GLU A 1 388 ? 1.094 -9.234 -35.805 1.00 95.31 388 GLU A C 1
ATOM 2959 O O . GLU A 1 388 ? 2.195 -8.692 -35.931 1.00 95.31 388 GLU A O 1
ATOM 2964 N N . ARG A 1 389 ? -0.032 -8.599 -36.139 1.00 92.81 389 ARG A N 1
ATOM 2965 C CA . ARG A 1 389 ? -0.022 -7.261 -36.747 1.00 92.81 389 ARG A CA 1
ATOM 2966 C C . ARG A 1 389 ? 0.360 -6.188 -35.731 1.00 92.81 389 ARG A C 1
ATOM 2968 O O . ARG A 1 389 ? 1.152 -5.299 -36.050 1.00 92.81 389 ARG A O 1
ATOM 2975 N N . SER A 1 390 ? -0.185 -6.286 -34.520 1.00 95.62 390 SER A N 1
ATOM 2976 C CA . SER A 1 390 ? 0.090 -5.343 -33.435 1.00 95.62 390 SER A CA 1
ATOM 2977 C C . SER A 1 390 ? 1.478 -5.586 -32.845 1.00 95.62 390 SER A C 1
ATOM 2979 O O . SER A 1 390 ? 1.802 -6.709 -32.461 1.00 95.62 390 SER A O 1
ATOM 2981 N N . ALA A 1 391 ? 2.289 -4.528 -32.757 1.00 96.69 391 ALA A N 1
ATOM 2982 C CA . ALA A 1 391 ? 3.592 -4.592 -32.102 1.00 96.69 391 ALA A CA 1
ATOM 2983 C C . ALA A 1 391 ? 3.465 -4.884 -30.599 1.00 96.69 391 ALA A C 1
ATOM 2985 O O . ALA A 1 391 ? 4.302 -5.603 -30.066 1.00 96.69 391 ALA A O 1
ATOM 2986 N N . ASP A 1 392 ? 2.399 -4.411 -29.943 1.00 96.94 392 ASP A N 1
ATOM 2987 C CA . ASP A 1 392 ? 2.145 -4.690 -28.524 1.00 96.94 392 ASP A CA 1
ATOM 2988 C C . ASP A 1 392 ? 1.874 -6.181 -28.280 1.00 96.94 392 ASP A C 1
ATOM 2990 O O . ASP A 1 392 ? 2.402 -6.760 -27.336 1.00 96.94 392 ASP A O 1
ATOM 2994 N N . LEU A 1 393 ? 1.139 -6.845 -29.181 1.00 97.81 393 LEU A N 1
ATOM 2995 C CA . LEU A 1 393 ? 0.887 -8.288 -29.075 1.00 97.81 393 LEU A CA 1
ATOM 2996 C C . LEU A 1 393 ? 2.128 -9.122 -29.414 1.00 97.81 393 LEU A C 1
ATOM 2998 O O . LEU A 1 393 ? 2.389 -10.114 -28.735 1.00 97.81 393 LEU A O 1
ATOM 3002 N N . ARG A 1 394 ? 2.932 -8.701 -30.407 1.00 98.06 394 ARG A N 1
ATOM 3003 C CA . ARG A 1 394 ? 4.252 -9.316 -30.653 1.00 98.06 394 ARG A CA 1
ATOM 3004 C C . ARG A 1 394 ? 5.152 -9.164 -29.429 1.00 98.06 394 ARG A C 1
ATOM 3006 O O . ARG A 1 394 ? 5.781 -10.132 -29.014 1.00 98.06 394 ARG A O 1
ATOM 3013 N N . TRP A 1 395 ? 5.176 -7.978 -28.816 1.00 98.12 395 TRP A N 1
ATOM 3014 C CA . TRP A 1 395 ? 5.925 -7.719 -27.588 1.00 98.12 395 TRP A CA 1
ATOM 3015 C C . TRP A 1 395 ? 5.470 -8.640 -26.453 1.00 98.12 395 TRP A C 1
ATOM 3017 O O . TRP A 1 395 ? 6.312 -9.297 -25.848 1.00 98.12 395 TRP A O 1
ATOM 3027 N N . ALA A 1 396 ? 4.159 -8.748 -26.213 1.00 97.94 396 ALA A N 1
ATOM 3028 C CA . ALA A 1 396 ? 3.596 -9.612 -25.177 1.00 97.94 396 ALA A CA 1
ATOM 3029 C C . ALA A 1 396 ? 3.953 -11.089 -25.397 1.00 97.94 396 ALA A C 1
ATOM 3031 O O . ALA A 1 396 ? 4.271 -11.796 -24.445 1.00 97.94 396 ALA A O 1
ATOM 3032 N N . ALA A 1 397 ? 3.969 -11.550 -26.652 1.00 98.25 397 ALA A N 1
ATOM 3033 C CA . ALA A 1 397 ? 4.393 -12.907 -26.978 1.00 98.25 397 ALA A CA 1
ATOM 3034 C C . ALA A 1 397 ? 5.883 -13.122 -26.668 1.00 98.25 397 ALA A C 1
ATOM 3036 O O . ALA A 1 397 ? 6.233 -14.089 -25.994 1.00 98.25 397 ALA A O 1
ATOM 3037 N N . VAL A 1 398 ? 6.759 -12.193 -27.074 1.00 98.31 398 VAL A N 1
ATOM 3038 C CA . VAL A 1 398 ? 8.198 -12.224 -26.740 1.00 98.31 398 VAL A CA 1
ATOM 3039 C C . VAL A 1 398 ? 8.431 -12.178 -25.226 1.00 98.31 398 VAL A C 1
ATOM 3041 O O . VAL A 1 398 ? 9.366 -12.803 -24.724 1.00 98.31 398 VAL A O 1
ATOM 3044 N N . ASP A 1 399 ? 7.580 -11.465 -24.488 1.00 97.88 399 ASP A N 1
ATOM 3045 C CA . ASP A 1 399 ? 7.679 -11.295 -23.038 1.00 97.88 399 ASP A CA 1
ATOM 3046 C C . ASP A 1 399 ? 7.489 -12.596 -22.247 1.00 97.88 399 ASP A C 1
ATOM 3048 O O . ASP A 1 399 ? 8.043 -12.746 -21.159 1.00 97.88 399 ASP A O 1
ATOM 3052 N N . VAL A 1 400 ? 6.785 -13.578 -22.803 1.00 97.38 400 VAL A N 1
ATOM 3053 C CA . VAL A 1 400 ? 6.624 -14.903 -22.179 1.00 97.38 400 VAL A CA 1
ATOM 3054 C C . VAL A 1 400 ? 7.295 -16.029 -22.968 1.00 97.38 400 VAL A C 1
ATOM 3056 O O . VAL A 1 400 ? 7.396 -17.149 -22.472 1.00 97.38 400 VAL A O 1
ATOM 3059 N N . LEU A 1 401 ? 7.836 -15.738 -24.154 1.00 97.56 401 LEU A N 1
ATOM 3060 C CA . LEU A 1 401 ? 8.515 -16.707 -25.012 1.00 97.56 401 LEU A CA 1
ATOM 3061 C C . LEU A 1 401 ? 9.787 -17.269 -24.360 1.00 97.56 401 LEU A C 1
ATOM 3063 O O . LEU A 1 401 ? 10.724 -16.533 -24.035 1.00 97.56 401 LEU A O 1
ATOM 3067 N N . ASP A 1 402 ? 9.837 -18.592 -24.228 1.00 95.19 402 ASP A N 1
ATOM 3068 C CA . ASP A 1 402 ? 10.995 -19.359 -23.754 1.00 95.19 402 ASP A CA 1
ATOM 3069 C C . ASP A 1 402 ? 11.494 -20.312 -24.853 1.00 95.19 402 ASP A C 1
ATOM 3071 O O . ASP A 1 402 ? 11.450 -21.535 -24.728 1.00 95.19 402 ASP A O 1
ATOM 3075 N N . ASP A 1 403 ? 11.919 -19.726 -25.973 1.00 96.31 403 ASP A N 1
ATOM 3076 C CA . ASP A 1 403 ? 12.528 -20.421 -27.108 1.00 96.31 403 ASP A CA 1
ATOM 3077 C C . ASP A 1 403 ? 13.770 -19.632 -27.575 1.00 96.31 403 ASP A C 1
ATOM 3079 O O . ASP A 1 403 ? 13.631 -18.538 -28.136 1.00 96.31 403 ASP A O 1
ATOM 3083 N N . PRO A 1 404 ? 14.993 -20.139 -27.318 1.00 95.31 404 PRO A N 1
ATOM 3084 C CA . PRO A 1 404 ? 16.229 -19.451 -27.681 1.00 95.31 404 PRO A CA 1
ATOM 3085 C C . PRO A 1 404 ? 16.392 -19.181 -29.182 1.00 95.31 404 PRO A C 1
ATOM 3087 O O . PRO A 1 404 ? 16.920 -18.126 -29.542 1.00 95.31 404 PRO A O 1
ATOM 3090 N N . ASP A 1 405 ? 15.945 -20.094 -30.047 1.00 95.94 405 ASP A N 1
ATOM 3091 C CA . ASP A 1 405 ? 16.108 -19.967 -31.498 1.00 95.94 405 ASP A CA 1
ATOM 3092 C C . ASP A 1 405 ? 15.121 -18.939 -32.060 1.00 95.94 405 ASP A C 1
ATOM 3094 O O . ASP A 1 405 ? 15.501 -18.076 -32.860 1.00 95.94 405 ASP A O 1
ATOM 3098 N N . ALA A 1 406 ? 13.879 -18.953 -31.569 1.00 97.06 406 ALA A N 1
ATOM 3099 C CA . ALA A 1 406 ? 12.894 -17.933 -31.913 1.00 97.06 406 ALA A CA 1
ATOM 3100 C C . ALA A 1 406 ? 13.333 -16.539 -31.429 1.00 97.06 406 ALA A C 1
ATOM 3102 O O . ALA A 1 406 ? 13.317 -15.584 -32.208 1.00 97.06 406 ALA A O 1
ATOM 3103 N N . LEU A 1 407 ? 13.814 -16.415 -30.184 1.00 97.81 407 LEU A N 1
ATOM 3104 C CA . LEU A 1 407 ? 14.353 -15.155 -29.652 1.00 97.81 407 LEU A CA 1
ATOM 3105 C C . LEU A 1 407 ? 15.544 -14.644 -30.476 1.00 97.81 407 LEU A C 1
ATOM 3107 O O . LEU A 1 407 ? 15.629 -13.444 -30.745 1.00 97.81 407 LEU A O 1
ATOM 3111 N N . ARG A 1 408 ? 16.440 -15.540 -30.916 1.00 97.62 408 ARG A N 1
ATOM 3112 C CA . ARG A 1 408 ? 17.570 -15.208 -31.799 1.00 97.62 408 ARG A CA 1
ATOM 3113 C C . ARG A 1 408 ? 17.088 -14.634 -33.133 1.00 97.62 408 ARG A C 1
ATOM 3115 O O . ARG A 1 408 ? 17.635 -13.627 -33.584 1.00 97.62 408 ARG A O 1
ATOM 3122 N N . GLY A 1 409 ? 16.077 -15.249 -33.750 1.00 96.56 409 GLY A N 1
ATOM 3123 C CA . GLY A 1 409 ? 15.466 -14.756 -34.986 1.00 96.56 409 GLY A CA 1
ATOM 3124 C C . GLY A 1 409 ? 14.841 -13.372 -34.804 1.00 96.56 409 GLY A C 1
ATOM 3125 O O . GLY A 1 409 ? 15.202 -12.433 -35.510 1.00 96.56 409 GLY A O 1
ATOM 3126 N N . ILE A 1 410 ? 13.984 -13.219 -33.793 1.00 97.62 410 ILE A N 1
ATOM 3127 C CA . ILE A 1 410 ? 13.254 -11.974 -33.512 1.00 97.62 410 ILE A CA 1
ATOM 3128 C C . ILE A 1 410 ? 14.224 -10.825 -33.215 1.00 97.62 410 ILE A C 1
ATOM 3130 O O . ILE A 1 410 ? 14.119 -9.763 -33.826 1.00 97.62 410 ILE A O 1
ATOM 3134 N N . ALA A 1 411 ? 15.219 -11.040 -32.349 1.00 97.31 411 ALA A N 1
ATOM 3135 C CA . ALA A 1 411 ? 16.223 -10.023 -32.033 1.00 97.31 411 ALA A CA 1
ATOM 3136 C C . ALA A 1 411 ? 17.034 -9.578 -33.265 1.00 97.31 411 ALA A C 1
ATOM 3138 O O . ALA A 1 411 ? 17.521 -8.452 -33.303 1.00 97.31 411 ALA A O 1
ATOM 3139 N N . ALA A 1 412 ? 17.184 -10.445 -34.273 1.00 94.94 412 ALA A N 1
ATOM 3140 C CA . ALA A 1 412 ? 17.941 -10.147 -35.483 1.00 94.94 412 ALA A CA 1
ATOM 3141 C C . ALA A 1 412 ? 17.114 -9.487 -36.600 1.00 94.94 412 ALA A C 1
ATOM 3143 O O . ALA A 1 412 ? 17.693 -8.743 -37.390 1.00 94.94 412 ALA A O 1
ATOM 3144 N N . THR A 1 413 ? 15.812 -9.780 -36.714 1.00 94.06 413 THR A N 1
ATOM 3145 C CA . THR A 1 413 ? 15.021 -9.414 -37.908 1.00 94.06 413 THR A CA 1
ATOM 3146 C C . THR A 1 413 ? 13.746 -8.623 -37.637 1.00 94.06 413 THR A C 1
ATOM 3148 O O . THR A 1 413 ? 13.148 -8.129 -38.591 1.00 94.06 413 THR A O 1
ATOM 3151 N N . GLU A 1 414 ? 13.284 -8.511 -36.390 1.00 97.12 414 GLU A N 1
ATOM 3152 C CA . GLU A 1 414 ? 12.022 -7.824 -36.103 1.00 97.12 414 GLU A CA 1
ATOM 3153 C C . GLU A 1 414 ? 12.093 -6.330 -36.467 1.00 97.12 414 GLU A C 1
ATOM 3155 O O . GLU A 1 414 ? 13.072 -5.625 -36.219 1.00 97.12 414 GLU A O 1
ATOM 3160 N N . LYS A 1 415 ? 11.035 -5.826 -37.102 1.00 95.44 415 LYS A N 1
ATOM 3161 C CA . LYS A 1 415 ? 11.000 -4.449 -37.615 1.00 95.44 415 LYS A CA 1
ATOM 3162 C C . LYS A 1 415 ? 10.836 -3.419 -36.501 1.00 95.44 415 LYS A C 1
ATOM 3164 O O . LYS A 1 415 ? 11.419 -2.340 -36.581 1.00 95.44 415 LYS A O 1
ATOM 3169 N N . ASP A 1 416 ? 10.058 -3.751 -35.473 1.00 97.75 416 ASP A N 1
ATOM 3170 C CA . ASP A 1 416 ? 9.782 -2.842 -34.370 1.00 97.75 416 ASP A CA 1
ATOM 3171 C C . ASP A 1 416 ? 10.937 -2.863 -33.349 1.00 97.75 416 ASP A C 1
ATOM 3173 O O . ASP A 1 416 ? 11.234 -3.922 -32.781 1.00 97.75 416 ASP A O 1
ATOM 3177 N N . PRO A 1 417 ? 11.607 -1.722 -33.092 1.00 97.94 417 PRO A N 1
ATOM 3178 C CA . PRO A 1 417 ? 12.734 -1.673 -32.167 1.00 97.94 417 PRO A CA 1
ATOM 3179 C C . PRO A 1 417 ? 12.342 -2.045 -30.733 1.00 97.94 417 PRO A C 1
ATOM 3181 O O . PRO A 1 417 ? 13.143 -2.661 -30.039 1.00 97.94 417 PRO A O 1
ATOM 3184 N N . ARG A 1 418 ? 11.111 -1.766 -30.281 1.00 98.00 418 ARG A N 1
ATOM 3185 C CA . ARG A 1 418 ? 10.669 -2.127 -28.923 1.00 98.00 418 ARG A CA 1
ATOM 3186 C C . ARG A 1 418 ? 10.576 -3.644 -28.762 1.00 98.00 418 ARG A C 1
ATOM 3188 O O . ARG A 1 418 ? 10.976 -4.184 -27.730 1.00 98.00 418 ARG A O 1
ATOM 3195 N N . VAL A 1 419 ? 10.086 -4.344 -29.785 1.00 98.31 419 VAL A N 1
ATOM 3196 C CA . VAL A 1 419 ? 10.007 -5.814 -29.789 1.00 98.31 419 VAL A CA 1
ATOM 3197 C C . VAL A 1 419 ? 11.406 -6.429 -29.925 1.00 98.31 419 VAL A C 1
ATOM 3199 O O . VAL A 1 419 ? 11.743 -7.336 -29.161 1.00 98.31 419 VAL A O 1
ATOM 3202 N N . ARG A 1 420 ? 12.266 -5.888 -30.808 1.00 97.94 420 ARG A N 1
ATOM 3203 C CA . ARG A 1 420 ? 13.682 -6.304 -30.903 1.00 97.94 420 ARG A CA 1
ATOM 3204 C C . ARG A 1 420 ? 14.422 -6.146 -29.581 1.00 97.94 420 ARG A C 1
ATOM 3206 O O . ARG A 1 420 ? 15.112 -7.071 -29.164 1.00 97.94 420 ARG A O 1
ATOM 3213 N N . ALA A 1 421 ? 14.269 -5.003 -28.917 1.00 98.12 421 ALA A N 1
ATOM 3214 C CA . ALA A 1 421 ? 14.905 -4.711 -27.636 1.00 98.12 421 ALA A CA 1
ATOM 3215 C C . ALA A 1 421 ? 14.458 -5.711 -26.559 1.00 98.12 421 ALA A C 1
ATOM 3217 O O . ALA A 1 421 ? 15.282 -6.243 -25.809 1.00 98.12 421 ALA A O 1
ATOM 3218 N N . ARG A 1 422 ? 13.162 -6.058 -26.530 1.00 98.12 422 ARG A N 1
ATOM 3219 C CA . ARG A 1 422 ? 12.657 -7.083 -25.610 1.00 98.12 422 ARG A CA 1
ATOM 3220 C C . ARG A 1 422 ? 13.241 -8.465 -25.898 1.00 98.12 422 ARG A C 1
ATOM 3222 O O . ARG A 1 422 ? 13.612 -9.163 -24.958 1.00 98.12 422 ARG A O 1
ATOM 3229 N N . ALA A 1 423 ? 13.377 -8.843 -27.167 1.00 98.19 423 ALA A N 1
ATOM 3230 C CA . ALA A 1 423 ? 14.026 -10.098 -27.537 1.00 98.19 423 ALA A CA 1
ATOM 3231 C C . ALA A 1 423 ? 15.521 -10.097 -27.162 1.00 98.19 423 ALA A C 1
ATOM 3233 O O . ALA A 1 423 ? 16.006 -11.066 -26.578 1.00 98.19 423 ALA A O 1
ATOM 3234 N N . ALA A 1 424 ? 16.235 -8.993 -27.414 1.00 98.00 424 ALA A N 1
ATOM 3235 C CA . ALA A 1 424 ? 17.644 -8.829 -27.060 1.00 98.00 424 ALA A CA 1
ATOM 3236 C C . ALA A 1 424 ? 17.884 -8.935 -25.543 1.00 98.00 424 ALA A C 1
ATOM 3238 O O . ALA A 1 424 ? 18.798 -9.644 -25.128 1.00 98.00 424 ALA A O 1
ATOM 3239 N N . SER A 1 425 ? 17.036 -8.332 -24.700 1.00 97.25 425 SER A N 1
ATOM 3240 C CA . SER A 1 425 ? 17.185 -8.424 -23.233 1.00 97.25 425 SER A CA 1
ATOM 3241 C C . SER A 1 425 ? 17.034 -9.858 -22.694 1.00 97.25 425 SER A C 1
ATOM 3243 O O . SER A 1 425 ? 17.645 -10.221 -21.683 1.00 97.25 425 SER A O 1
ATOM 3245 N N . ARG A 1 426 ? 16.280 -10.714 -23.397 1.00 96.44 426 ARG A N 1
ATOM 3246 C CA . ARG A 1 426 ? 16.075 -12.136 -23.056 1.00 96.44 426 ARG A CA 1
ATOM 3247 C C . ARG A 1 426 ? 17.084 -13.084 -23.705 1.00 96.44 426 ARG A C 1
ATOM 3249 O O . ARG A 1 426 ? 17.155 -14.255 -23.329 1.00 96.44 426 ARG A O 1
ATOM 3256 N N . LEU A 1 427 ? 17.870 -12.605 -24.663 1.00 96.12 427 LEU A N 1
ATOM 3257 C CA . LEU A 1 427 ? 18.798 -13.426 -25.429 1.00 96.12 427 LEU A CA 1
ATOM 3258 C C . LEU A 1 427 ? 19.979 -13.900 -24.558 1.00 96.12 427 LEU A C 1
ATOM 3260 O O . LEU A 1 427 ? 20.465 -13.183 -23.682 1.00 96.12 427 LEU A O 1
ATOM 3264 N N . LYS A 1 428 ? 20.449 -15.131 -24.800 1.00 94.69 428 LYS A N 1
ATOM 3265 C CA . LYS A 1 428 ? 21.645 -15.711 -24.147 1.00 94.69 428 LYS A CA 1
ATOM 3266 C C . LYS A 1 428 ? 22.856 -15.814 -25.081 1.00 94.69 428 LYS A C 1
ATOM 3268 O O . LYS A 1 428 ? 23.971 -16.038 -24.620 1.00 94.69 428 LYS A O 1
ATOM 3273 N N . ASP A 1 429 ? 22.639 -15.646 -26.380 1.00 96.81 429 ASP A N 1
ATOM 3274 C CA . ASP A 1 429 ? 23.661 -15.742 -27.417 1.00 96.81 429 ASP A CA 1
ATOM 3275 C C . ASP A 1 429 ? 24.595 -14.524 -27.400 1.00 96.81 429 ASP A C 1
ATOM 3277 O O . ASP A 1 429 ? 24.249 -13.443 -27.878 1.00 96.81 429 ASP A O 1
ATOM 3281 N N . GLN A 1 430 ? 25.793 -14.708 -26.842 1.00 97.00 430 GLN A N 1
ATOM 3282 C CA . GLN A 1 430 ? 26.774 -13.633 -26.671 1.00 97.00 430 GLN A CA 1
ATOM 3283 C C . GLN A 1 430 ? 27.295 -13.075 -28.002 1.00 97.00 430 GLN A C 1
ATOM 3285 O O . GLN A 1 430 ? 27.523 -11.870 -28.108 1.00 97.00 430 GLN A O 1
ATOM 3290 N N . ALA A 1 431 ? 27.439 -13.913 -29.033 1.00 97.12 431 ALA A N 1
ATOM 3291 C CA . ALA A 1 431 ? 27.927 -13.467 -30.336 1.00 97.12 431 ALA A CA 1
ATOM 3292 C C . ALA A 1 431 ? 26.896 -12.569 -31.035 1.00 97.12 431 ALA A C 1
ATOM 3294 O O . ALA A 1 431 ? 27.247 -11.533 -31.605 1.00 97.12 431 ALA A O 1
ATOM 3295 N N . LEU A 1 432 ? 25.610 -12.932 -30.963 1.00 98.00 432 LEU A N 1
ATOM 3296 C CA . LEU A 1 432 ? 24.545 -12.088 -31.495 1.00 98.00 432 LEU A CA 1
ATOM 3297 C C . LEU A 1 432 ? 24.349 -10.819 -30.658 1.00 98.00 432 LEU A C 1
ATOM 3299 O O . LEU A 1 432 ? 24.216 -9.749 -31.246 1.00 98.00 432 LEU A O 1
ATOM 3303 N N . LEU A 1 433 ? 24.387 -10.900 -29.324 1.00 98.19 433 LEU A N 1
ATOM 3304 C CA . LEU A 1 433 ? 24.314 -9.717 -28.457 1.00 98.19 433 LEU A CA 1
ATOM 3305 C C . LEU A 1 433 ? 25.415 -8.703 -28.786 1.00 98.19 433 LEU A C 1
ATOM 3307 O O . LEU A 1 433 ? 25.117 -7.523 -28.950 1.00 98.19 433 LEU A O 1
ATOM 3311 N N . ALA A 1 434 ? 26.659 -9.157 -28.968 1.00 97.88 434 ALA A N 1
ATOM 3312 C CA . ALA A 1 434 ? 27.772 -8.291 -29.354 1.00 97.88 434 ALA A CA 1
ATOM 3313 C C . ALA A 1 434 ? 27.547 -7.617 -30.717 1.00 97.88 434 ALA A C 1
ATOM 3315 O O . ALA A 1 434 ? 27.821 -6.425 -30.886 1.00 97.88 434 ALA A O 1
ATOM 3316 N N . ARG A 1 435 ? 27.002 -8.359 -31.691 1.00 97.94 435 ARG A N 1
ATOM 3317 C CA . ARG A 1 435 ? 26.639 -7.803 -32.999 1.00 97.94 435 ARG A CA 1
ATOM 3318 C C . ARG A 1 435 ? 25.531 -6.760 -32.871 1.00 97.94 435 ARG A C 1
ATOM 3320 O O . ARG A 1 435 ? 25.681 -5.664 -33.399 1.00 97.94 435 ARG A O 1
ATOM 3327 N N . ILE A 1 436 ? 24.442 -7.069 -32.167 1.00 98.25 436 ILE A N 1
ATOM 3328 C CA . ILE A 1 436 ? 23.312 -6.146 -31.974 1.00 98.25 436 ILE A CA 1
ATOM 3329 C C . ILE A 1 436 ? 23.794 -4.875 -31.270 1.00 98.25 436 ILE A C 1
ATOM 3331 O O . ILE A 1 436 ? 23.571 -3.784 -31.784 1.00 98.25 436 ILE A O 1
ATOM 3335 N N . ALA A 1 437 ? 24.542 -5.012 -30.172 1.00 97.69 437 ALA A N 1
ATOM 3336 C CA . ALA A 1 437 ? 25.075 -3.898 -29.389 1.00 97.69 437 ALA A CA 1
ATOM 3337 C C . ALA A 1 437 ? 25.949 -2.923 -30.197 1.00 97.69 437 ALA A C 1
ATOM 3339 O O . ALA A 1 437 ? 26.065 -1.766 -29.817 1.00 97.69 437 ALA A O 1
ATOM 3340 N N . THR A 1 438 ? 26.559 -3.370 -31.299 1.00 97.31 438 THR A N 1
ATOM 3341 C CA . THR A 1 438 ? 27.472 -2.553 -32.119 1.00 97.31 438 THR A CA 1
ATOM 3342 C C . THR A 1 438 ? 26.879 -2.104 -33.454 1.00 97.31 438 THR A C 1
ATOM 3344 O O . THR A 1 438 ? 27.411 -1.183 -34.069 1.00 97.31 438 THR A O 1
ATOM 3347 N N . THR A 1 439 ? 25.796 -2.731 -33.926 1.00 96.88 439 THR A N 1
ATOM 3348 C CA . THR A 1 439 ? 25.299 -2.524 -35.301 1.00 96.88 439 THR A CA 1
ATOM 3349 C C . THR A 1 439 ? 23.809 -2.224 -35.419 1.00 96.88 439 THR A C 1
ATOM 3351 O O . THR A 1 439 ? 23.402 -1.744 -36.477 1.00 96.88 439 THR A O 1
ATOM 3354 N N . ASP A 1 440 ? 22.987 -2.469 -34.388 1.00 98.19 440 ASP A N 1
ATOM 3355 C CA . ASP A 1 440 ? 21.546 -2.203 -34.493 1.00 98.19 440 ASP A CA 1
ATOM 3356 C C . ASP A 1 440 ? 21.291 -0.698 -34.706 1.00 98.19 440 ASP A C 1
ATOM 3358 O O . ASP A 1 440 ? 21.893 0.131 -34.014 1.00 98.19 440 ASP A O 1
ATOM 3362 N N . PRO A 1 441 ? 20.430 -0.300 -35.660 1.00 97.19 441 PRO A N 1
ATOM 3363 C CA . PRO A 1 441 ? 20.167 1.112 -35.928 1.00 97.19 441 PRO A CA 1
ATOM 3364 C C . PRO A 1 441 ? 19.543 1.845 -34.731 1.00 97.19 441 PRO A C 1
ATOM 3366 O O . PRO A 1 441 ? 19.787 3.041 -34.553 1.00 97.19 441 PRO A O 1
ATOM 3369 N N . ASP A 1 442 ? 18.775 1.148 -33.895 1.00 98.19 442 ASP A N 1
ATOM 3370 C CA . ASP A 1 442 ? 18.053 1.738 -32.775 1.00 98.19 442 ASP A CA 1
ATOM 3371 C C . ASP A 1 442 ? 18.881 1.719 -31.482 1.00 98.19 442 ASP A C 1
ATOM 3373 O O . ASP A 1 442 ? 19.419 0.692 -31.065 1.00 98.19 442 ASP A O 1
ATOM 3377 N N . ALA A 1 443 ? 18.984 2.874 -30.821 1.00 98.00 443 ALA A N 1
ATOM 3378 C CA . ALA A 1 443 ? 19.777 3.007 -29.602 1.00 98.00 443 ALA A CA 1
ATOM 3379 C C . ALA A 1 443 ? 19.186 2.229 -28.414 1.00 98.00 443 ALA A C 1
ATOM 3381 O O . ALA A 1 443 ? 19.944 1.723 -27.591 1.00 98.00 443 ALA A O 1
ATOM 3382 N N . GLY A 1 444 ? 17.859 2.096 -28.326 1.00 97.75 444 GLY A N 1
ATOM 3383 C CA . GLY A 1 444 ? 17.202 1.311 -27.282 1.00 97.75 444 GLY A CA 1
ATOM 3384 C C . GLY A 1 444 ? 17.543 -0.172 -27.400 1.00 97.75 444 GLY A C 1
ATOM 3385 O O . GLY A 1 444 ? 17.900 -0.807 -26.410 1.00 97.75 444 GLY A O 1
ATOM 3386 N N . VAL A 1 445 ? 17.551 -0.708 -28.622 1.00 98.50 445 VAL A N 1
ATOM 3387 C CA . VAL A 1 445 ? 17.965 -2.098 -28.868 1.00 98.50 445 VAL A CA 1
ATOM 3388 C C . VAL A 1 445 ? 19.441 -2.311 -28.524 1.00 98.50 445 VAL A C 1
ATOM 3390 O O . VAL A 1 445 ? 19.776 -3.288 -27.849 1.00 98.50 445 VAL A O 1
ATOM 3393 N N . ARG A 1 446 ? 20.331 -1.391 -28.926 1.00 98.38 446 ARG A N 1
ATOM 3394 C CA . ARG A 1 446 ? 21.758 -1.474 -28.562 1.00 98.38 446 ARG A CA 1
ATOM 3395 C C . ARG A 1 446 ? 21.973 -1.403 -27.051 1.00 98.38 446 ARG A C 1
ATOM 3397 O O . ARG A 1 446 ? 22.793 -2.160 -26.533 1.00 98.38 446 ARG A O 1
ATOM 3404 N N . LYS A 1 447 ? 21.214 -0.554 -26.346 1.00 97.81 447 LYS A N 1
ATOM 3405 C CA . LYS A 1 447 ? 21.234 -0.433 -24.879 1.00 97.81 447 LYS A CA 1
ATOM 3406 C C . LYS A 1 447 ? 20.877 -1.761 -24.202 1.00 97.81 447 LYS A C 1
ATOM 3408 O O . LYS A 1 447 ? 21.640 -2.231 -23.360 1.00 97.81 447 LYS A O 1
ATOM 3413 N N . GLU A 1 448 ? 19.767 -2.385 -24.597 1.00 97.69 448 GLU A N 1
ATOM 3414 C CA . GLU A 1 448 ? 19.355 -3.686 -24.047 1.00 97.69 448 GLU A CA 1
ATOM 3415 C C . GLU A 1 448 ? 20.371 -4.789 -24.362 1.00 97.69 448 GLU A C 1
ATOM 3417 O O . GLU A 1 448 ? 20.709 -5.605 -23.502 1.00 97.69 448 GLU A O 1
ATOM 3422 N N . ALA A 1 449 ? 20.913 -4.798 -25.582 1.00 98.06 449 ALA A N 1
ATOM 3423 C CA . ALA A 1 449 ? 21.911 -5.781 -25.976 1.00 98.06 449 ALA A CA 1
ATOM 3424 C C . ALA A 1 449 ? 23.211 -5.632 -25.172 1.00 98.06 449 ALA A C 1
ATOM 3426 O O . ALA A 1 449 ? 23.688 -6.615 -24.602 1.00 98.06 449 ALA A O 1
ATOM 3427 N N . VAL A 1 450 ? 23.773 -4.419 -25.069 1.00 98.00 450 VAL A N 1
ATOM 3428 C CA . VAL A 1 450 ? 25.046 -4.199 -24.363 1.00 98.00 450 VAL A CA 1
ATOM 3429 C C . VAL A 1 450 ? 24.936 -4.476 -22.866 1.00 98.00 450 VAL A C 1
ATOM 3431 O O . VAL A 1 450 ? 25.891 -4.977 -22.275 1.00 98.00 450 VAL A O 1
ATOM 3434 N N . ALA A 1 451 ? 23.763 -4.261 -22.261 1.00 96.19 451 ALA A N 1
ATOM 3435 C CA . ALA A 1 451 ? 23.511 -4.634 -20.871 1.00 96.19 451 ALA A CA 1
ATOM 3436 C C . ALA A 1 451 ? 23.715 -6.143 -20.623 1.00 96.19 451 ALA A C 1
ATOM 3438 O O . ALA A 1 451 ? 24.131 -6.537 -19.533 1.00 96.19 451 ALA A O 1
ATOM 3439 N N . ARG A 1 452 ? 23.496 -6.986 -21.643 1.00 96.00 452 ARG A N 1
ATOM 3440 C CA . ARG A 1 452 ? 23.617 -8.454 -21.584 1.00 96.00 452 ARG A CA 1
ATOM 3441 C C . ARG A 1 452 ? 24.927 -8.999 -22.165 1.00 96.00 452 ARG A C 1
ATOM 3443 O O . ARG A 1 452 ? 25.201 -10.190 -22.006 1.00 96.00 452 ARG A O 1
ATOM 3450 N N . VAL A 1 453 ? 25.739 -8.155 -22.806 1.00 97.25 453 VAL A N 1
ATOM 3451 C CA . VAL A 1 453 ? 27.079 -8.523 -23.288 1.00 97.25 453 VAL A CA 1
ATOM 3452 C C . VAL A 1 453 ? 27.999 -8.776 -22.093 1.00 97.25 453 VAL A C 1
ATOM 3454 O O . VAL A 1 453 ? 28.107 -7.939 -21.195 1.00 97.25 453 VAL A O 1
ATOM 3457 N N . SER A 1 454 ? 28.677 -9.921 -22.081 1.00 94.44 454 SER A N 1
ATOM 3458 C CA . SER A 1 454 ? 29.678 -10.270 -21.061 1.00 94.44 454 SER A CA 1
ATOM 3459 C C . SER A 1 454 ? 31.112 -9.940 -21.478 1.00 94.44 454 SER A C 1
ATOM 3461 O O . SER A 1 454 ? 31.973 -9.834 -20.614 1.00 94.44 454 SER A O 1
ATOM 3463 N N . ASP A 1 455 ? 31.367 -9.774 -22.777 1.00 94.69 455 ASP A N 1
ATOM 3464 C CA . ASP A 1 455 ? 32.694 -9.472 -23.319 1.00 94.69 455 ASP A CA 1
ATOM 3465 C C . ASP A 1 455 ? 33.118 -8.018 -22.989 1.00 94.69 455 ASP A C 1
ATOM 3467 O O . ASP A 1 455 ? 32.484 -7.068 -23.477 1.00 94.69 455 ASP A O 1
ATOM 3471 N N . PRO A 1 456 ? 34.181 -7.817 -22.181 1.00 92.81 456 PRO A N 1
ATOM 3472 C CA . PRO A 1 456 ? 34.664 -6.487 -21.816 1.00 92.81 456 PRO A CA 1
ATOM 3473 C C . PRO A 1 456 ? 35.174 -5.671 -23.008 1.00 92.81 456 PRO A C 1
ATOM 3475 O O . PRO A 1 456 ? 35.011 -4.450 -23.011 1.00 92.81 456 PRO A O 1
ATOM 3478 N N . ASP A 1 457 ? 35.745 -6.310 -24.032 1.00 93.19 457 ASP A N 1
ATOM 3479 C CA . ASP A 1 457 ? 36.286 -5.616 -25.204 1.00 93.19 457 ASP A CA 1
ATOM 3480 C C . ASP A 1 457 ? 35.162 -5.066 -26.080 1.00 93.19 457 ASP A C 1
ATOM 3482 O O . ASP A 1 457 ? 35.246 -3.945 -26.592 1.00 93.19 457 ASP A O 1
ATOM 3486 N N . VAL A 1 458 ? 34.064 -5.817 -26.205 1.00 96.12 458 VAL A N 1
ATOM 3487 C CA . VAL A 1 458 ? 32.853 -5.338 -26.882 1.00 96.12 458 VAL A CA 1
ATOM 3488 C C . VAL A 1 458 ? 32.250 -4.165 -26.118 1.00 96.12 458 VAL A C 1
ATOM 3490 O O . VAL A 1 458 ? 31.942 -3.144 -26.730 1.00 96.12 458 VAL A O 1
ATOM 3493 N N . ARG A 1 459 ? 32.123 -4.260 -24.787 1.00 96.12 459 ARG A N 1
ATOM 3494 C CA . ARG A 1 459 ? 31.635 -3.136 -23.970 1.00 96.12 459 ARG A CA 1
ATOM 3495 C C . ARG A 1 459 ? 32.523 -1.908 -24.127 1.00 96.12 459 ARG A C 1
ATOM 3497 O O . ARG A 1 459 ? 32.007 -0.824 -24.375 1.00 96.12 459 ARG A O 1
ATOM 3504 N N . ARG A 1 460 ? 33.847 -2.074 -24.060 1.00 94.75 460 ARG A N 1
ATOM 3505 C CA . ARG A 1 460 ? 34.815 -0.988 -24.259 1.00 94.75 460 ARG A CA 1
ATOM 3506 C C . ARG A 1 460 ? 34.671 -0.348 -25.638 1.00 94.75 460 ARG A C 1
ATOM 3508 O O . ARG A 1 460 ? 34.686 0.874 -25.738 1.00 94.75 460 ARG A O 1
ATOM 3515 N N . ARG A 1 461 ? 34.477 -1.145 -26.691 1.00 95.44 461 ARG A N 1
ATOM 3516 C CA . ARG A 1 461 ? 34.191 -0.626 -28.035 1.00 95.44 461 ARG A CA 1
ATOM 3517 C C . ARG A 1 461 ? 32.923 0.225 -28.045 1.00 95.44 461 ARG A C 1
ATOM 3519 O O . ARG A 1 461 ? 32.962 1.349 -28.528 1.00 95.44 461 ARG A O 1
ATOM 3526 N N . VAL A 1 462 ? 31.830 -0.272 -27.462 1.00 97.25 462 VAL A N 1
ATOM 3527 C CA . VAL A 1 462 ? 30.557 0.465 -27.378 1.00 97.25 462 VAL A CA 1
ATOM 3528 C C . VAL A 1 462 ? 30.724 1.778 -26.604 1.00 97.25 462 VAL A C 1
ATOM 3530 O O . VAL A 1 462 ? 30.237 2.810 -27.054 1.00 97.25 462 VAL A O 1
ATOM 3533 N N . VAL A 1 463 ? 31.472 1.780 -25.496 1.00 96.62 463 VAL A N 1
ATOM 3534 C CA . VAL A 1 463 ? 31.802 3.007 -24.748 1.00 96.62 463 VAL A CA 1
ATOM 3535 C C . VAL A 1 463 ? 32.524 4.035 -25.619 1.00 96.62 463 VAL A C 1
ATOM 3537 O O . VAL A 1 463 ? 32.269 5.223 -25.485 1.00 96.62 463 VAL A O 1
ATOM 3540 N N . LEU A 1 464 ? 33.437 3.616 -26.493 1.00 93.75 464 LEU A N 1
ATOM 3541 C CA . LEU A 1 464 ? 34.256 4.549 -27.273 1.00 93.75 464 LEU A CA 1
ATOM 3542 C C . LEU A 1 464 ? 33.594 4.997 -28.583 1.00 93.75 464 LEU A C 1
ATOM 3544 O O . LEU A 1 464 ? 33.878 6.094 -29.059 1.00 93.75 464 LEU A O 1
ATOM 3548 N N . GLU A 1 465 ? 32.750 4.154 -29.176 1.00 95.25 465 GLU A N 1
ATOM 3549 C CA . GLU A 1 465 ? 32.278 4.323 -30.555 1.00 95.25 465 GLU A CA 1
ATOM 3550 C C . GLU A 1 465 ? 30.769 4.590 -30.671 1.00 95.25 465 GLU A C 1
ATOM 3552 O O . GLU A 1 465 ? 30.335 5.132 -31.692 1.00 95.25 465 GLU A O 1
ATOM 3557 N N . ASP A 1 466 ? 29.947 4.233 -29.671 1.00 97.88 466 ASP A N 1
ATOM 3558 C CA . ASP A 1 466 ? 28.498 4.423 -29.787 1.00 97.88 466 ASP A CA 1
ATOM 3559 C C . ASP A 1 466 ? 28.128 5.906 -29.799 1.00 97.88 466 ASP A C 1
ATOM 3561 O O . ASP A 1 466 ? 28.646 6.724 -29.035 1.00 97.88 466 ASP A O 1
ATOM 3565 N N . LYS A 1 467 ? 27.181 6.254 -30.667 1.00 96.12 467 LYS A N 1
ATOM 3566 C CA . LYS A 1 467 ? 26.710 7.627 -30.858 1.00 96.12 467 LYS A CA 1
ATOM 3567 C C . LYS A 1 467 ? 25.824 8.103 -29.706 1.00 96.12 467 LYS A C 1
ATOM 3569 O O . LYS A 1 467 ? 25.821 9.294 -29.408 1.00 96.12 467 LYS A O 1
ATOM 3574 N N . ALA A 1 468 ? 25.073 7.202 -29.075 1.00 97.50 468 ALA A N 1
ATOM 3575 C CA . ALA A 1 468 ? 24.102 7.526 -28.039 1.00 97.50 468 ALA A CA 1
ATOM 3576 C C . ALA A 1 468 ? 24.712 7.376 -26.638 1.00 97.50 468 ALA A C 1
ATOM 3578 O O . ALA A 1 468 ? 25.154 6.291 -26.257 1.00 97.50 468 ALA A O 1
ATOM 3579 N N . GLY A 1 469 ? 24.673 8.448 -25.840 1.00 96.00 469 GLY A N 1
ATOM 3580 C CA . GLY A 1 469 ? 25.217 8.453 -24.479 1.00 96.00 469 GLY A CA 1
ATOM 3581 C C . GLY A 1 469 ? 24.597 7.391 -23.575 1.00 96.00 469 GLY A C 1
ATOM 3582 O O . GLY A 1 469 ? 25.329 6.649 -22.932 1.00 96.00 469 GLY A O 1
ATOM 3583 N N . ALA A 1 470 ? 23.276 7.195 -23.629 1.00 96.00 470 ALA A N 1
ATOM 3584 C CA . ALA A 1 470 ? 22.592 6.154 -22.853 1.00 96.00 470 ALA A CA 1
ATOM 3585 C C . ALA A 1 470 ? 23.116 4.726 -23.126 1.00 96.00 470 ALA A C 1
ATOM 3587 O O . ALA A 1 470 ? 23.129 3.886 -22.225 1.00 96.00 470 ALA A O 1
ATOM 3588 N N . VAL A 1 471 ? 23.571 4.439 -24.354 1.00 97.75 471 VAL A N 1
ATOM 3589 C CA . VAL A 1 471 ? 24.185 3.145 -24.700 1.00 97.75 471 VAL A CA 1
ATOM 3590 C C . VAL A 1 471 ? 25.606 3.068 -24.141 1.00 97.75 471 VAL A C 1
ATOM 3592 O O . VAL A 1 471 ? 25.972 2.053 -23.547 1.00 97.75 471 VAL A O 1
ATOM 3595 N N . ARG A 1 472 ? 26.384 4.156 -24.255 1.00 97.00 472 ARG A N 1
ATOM 3596 C CA . ARG A 1 472 ? 27.718 4.259 -23.638 1.00 97.00 472 ARG A CA 1
ATOM 3597 C C . ARG A 1 472 ? 27.648 4.058 -22.119 1.00 97.00 472 ARG A C 1
ATOM 3599 O O . ARG A 1 472 ? 28.421 3.272 -21.580 1.00 97.00 472 ARG A O 1
ATOM 3606 N N . VAL A 1 473 ? 26.684 4.683 -21.439 1.00 95.38 473 VAL A N 1
ATOM 3607 C CA . VAL A 1 473 ? 26.439 4.511 -19.994 1.00 95.38 473 VAL A CA 1
ATOM 3608 C C . VAL A 1 473 ? 26.108 3.057 -19.651 1.00 95.38 473 VAL A C 1
ATOM 3610 O O . VAL A 1 473 ? 26.719 2.491 -18.747 1.00 95.38 473 VAL A O 1
ATOM 3613 N N . ALA A 1 474 ? 25.202 2.412 -20.391 1.00 95.19 474 ALA A N 1
ATOM 3614 C CA . ALA A 1 474 ? 24.867 1.003 -20.157 1.00 95.19 474 ALA A CA 1
ATOM 3615 C C . ALA A 1 474 ? 26.076 0.064 -20.341 1.00 95.19 474 ALA A C 1
ATOM 3617 O O . ALA A 1 474 ? 26.224 -0.931 -19.622 1.00 95.19 474 ALA A O 1
ATOM 3618 N N . ALA A 1 475 ? 26.965 0.389 -21.282 1.00 96.31 475 ALA A N 1
ATOM 3619 C CA . ALA A 1 475 ? 28.195 -0.357 -21.497 1.00 96.31 475 ALA A CA 1
ATOM 3620 C C . ALA A 1 475 ? 29.165 -0.210 -20.312 1.00 96.31 475 ALA A C 1
ATOM 3622 O O . ALA A 1 475 ? 29.700 -1.225 -19.851 1.00 96.31 475 ALA A O 1
ATOM 3623 N N . LEU A 1 476 ? 29.320 1.012 -19.780 1.00 93.50 476 LEU A N 1
ATOM 3624 C CA . LEU A 1 476 ? 30.238 1.355 -18.685 1.00 93.50 476 LEU A CA 1
ATOM 3625 C C . LEU A 1 476 ? 30.025 0.524 -17.412 1.00 93.50 476 LEU A C 1
ATOM 3627 O O . LEU A 1 476 ? 31.010 0.170 -16.771 1.00 93.50 476 LEU A O 1
ATOM 3631 N N . SER A 1 477 ? 28.787 0.132 -17.086 1.00 85.00 477 SER A N 1
ATOM 3632 C CA . SER A 1 477 ? 28.475 -0.694 -15.903 1.00 85.00 477 SER A CA 1
ATOM 3633 C C . SER A 1 477 ? 29.209 -2.035 -15.825 1.00 85.00 477 SER A C 1
ATOM 3635 O O . SER A 1 477 ? 29.299 -2.606 -14.744 1.00 85.00 477 SER A O 1
ATOM 3637 N N . GLY A 1 478 ? 29.725 -2.545 -16.946 1.00 82.38 478 GLY A N 1
ATOM 3638 C CA . GLY A 1 478 ? 30.456 -3.814 -17.002 1.00 82.38 478 GLY A CA 1
ATOM 3639 C C . GLY A 1 478 ? 31.884 -3.697 -17.530 1.00 82.38 478 GLY A C 1
ATOM 3640 O O . GLY A 1 478 ? 32.463 -4.718 -17.893 1.00 82.38 478 GLY A O 1
ATOM 3641 N N . VAL A 1 479 ? 32.438 -2.484 -17.639 1.00 88.44 479 VAL A N 1
ATOM 3642 C CA . VAL A 1 479 ? 33.841 -2.285 -18.036 1.00 88.44 479 VAL A CA 1
ATOM 3643 C C . VAL A 1 479 ? 34.711 -2.236 -16.781 1.00 88.44 479 VAL A C 1
ATOM 3645 O O . VAL A 1 479 ? 34.343 -1.606 -15.793 1.00 88.44 479 VAL A O 1
ATOM 3648 N N . ALA A 1 480 ? 35.856 -2.921 -16.814 1.00 85.38 480 ALA A N 1
ATOM 3649 C CA . ALA A 1 480 ? 36.840 -2.867 -15.735 1.00 85.38 480 ALA A CA 1
ATOM 3650 C C . ALA A 1 480 ? 37.385 -1.442 -15.546 1.00 85.38 480 ALA A C 1
ATOM 3652 O O . ALA A 1 480 ? 37.354 -0.630 -16.474 1.00 85.38 480 ALA A O 1
ATOM 3653 N N . ASP A 1 481 ? 37.920 -1.147 -14.360 1.00 83.00 481 ASP A N 1
ATOM 3654 C CA . ASP A 1 481 ? 38.477 0.175 -14.092 1.00 83.00 481 ASP A CA 1
ATOM 3655 C C . ASP A 1 481 ? 39.685 0.466 -15.000 1.00 83.00 481 ASP A C 1
ATOM 3657 O O . ASP A 1 481 ? 40.755 -0.126 -14.858 1.00 83.00 481 ASP A O 1
ATOM 3661 N N . ASP A 1 482 ? 39.508 1.408 -15.930 1.00 89.50 482 ASP A N 1
ATOM 3662 C CA . ASP A 1 482 ? 40.544 1.923 -16.829 1.00 89.50 482 ASP A CA 1
ATOM 3663 C C . ASP A 1 482 ? 40.711 3.433 -16.569 1.00 89.50 482 ASP A C 1
ATOM 3665 O O . ASP A 1 482 ? 39.947 4.253 -17.099 1.00 89.50 482 ASP A O 1
ATOM 3669 N N . PRO A 1 483 ? 41.705 3.832 -15.748 1.00 90.62 483 PRO A N 1
ATOM 3670 C CA . PRO A 1 483 ? 41.922 5.233 -15.396 1.00 90.62 483 PRO A CA 1
ATOM 3671 C C . PRO A 1 483 ? 42.165 6.141 -16.607 1.00 90.62 483 PRO A C 1
ATOM 3673 O O . PRO A 1 483 ? 41.757 7.304 -16.595 1.00 90.62 483 PRO A O 1
ATOM 3676 N N . ALA A 1 484 ? 42.812 5.635 -17.662 1.00 91.94 484 ALA A N 1
ATOM 3677 C CA . ALA A 1 484 ? 43.097 6.421 -18.859 1.00 91.94 484 ALA A CA 1
ATOM 3678 C C . ALA A 1 484 ? 41.818 6.671 -19.669 1.00 91.94 484 ALA A C 1
ATOM 3680 O O . ALA A 1 484 ? 41.580 7.796 -20.124 1.00 91.94 484 ALA A O 1
ATOM 3681 N N . MET A 1 485 ? 40.967 5.649 -19.798 1.00 93.38 485 MET A N 1
ATOM 3682 C CA . MET A 1 485 ? 39.665 5.778 -20.447 1.00 93.38 485 MET A CA 1
ATOM 3683 C C . MET A 1 485 ? 38.747 6.726 -19.670 1.00 93.38 485 MET A C 1
ATOM 3685 O O . MET A 1 485 ? 38.238 7.678 -20.262 1.00 93.38 485 MET A O 1
ATOM 3689 N N . PHE A 1 486 ? 38.579 6.540 -18.355 1.00 93.94 486 PHE A N 1
ATOM 3690 C CA . PHE A 1 486 ? 37.718 7.418 -17.553 1.00 93.94 486 PHE A CA 1
ATOM 3691 C C . PHE A 1 486 ? 38.208 8.864 -17.544 1.00 93.94 486 PHE A C 1
ATOM 3693 O O . PHE A 1 486 ? 37.394 9.776 -17.663 1.00 93.94 486 PHE A O 1
ATOM 3700 N N . ARG A 1 487 ? 39.527 9.100 -17.512 1.00 95.19 487 ARG A N 1
ATOM 3701 C CA . ARG A 1 487 ? 40.090 10.448 -17.684 1.00 95.19 487 ARG A CA 1
ATOM 3702 C C . ARG A 1 487 ? 39.642 11.084 -19.002 1.00 95.19 487 ARG A C 1
ATOM 3704 O O . ARG A 1 487 ? 39.242 12.249 -19.020 1.00 95.19 487 ARG A O 1
ATOM 3711 N N . SER A 1 488 ? 39.730 10.333 -20.102 1.00 94.50 488 SER A N 1
ATOM 3712 C CA . SER A 1 488 ? 39.333 10.821 -21.425 1.00 94.50 488 SER A CA 1
ATOM 3713 C C . SER A 1 488 ? 37.833 11.108 -21.489 1.00 94.50 488 SER A C 1
ATOM 3715 O O . SER A 1 488 ? 37.450 12.190 -21.928 1.00 94.50 488 SER A O 1
ATOM 3717 N N . LEU A 1 489 ? 36.995 10.181 -21.012 1.00 95.81 489 LEU A N 1
ATOM 3718 C CA . LEU A 1 489 ? 35.538 10.330 -21.004 1.00 95.81 489 LEU A CA 1
ATOM 3719 C C . LEU A 1 489 ? 35.103 11.529 -20.159 1.00 95.81 489 LEU A C 1
ATOM 3721 O O . LEU A 1 489 ? 34.393 12.393 -20.660 1.00 95.81 489 LEU A O 1
ATOM 3725 N N . ALA A 1 490 ? 35.615 11.645 -18.932 1.00 95.94 490 ALA A N 1
ATOM 3726 C CA . ALA A 1 490 ? 35.306 12.742 -18.016 1.00 95.94 490 ALA A CA 1
ATOM 3727 C C . ALA A 1 490 ? 35.612 14.132 -18.599 1.00 95.94 490 ALA A C 1
ATOM 3729 O O . ALA A 1 490 ? 34.960 15.097 -18.227 1.00 95.94 490 ALA A O 1
ATOM 3730 N N . SER A 1 491 ? 36.588 14.242 -19.508 1.00 93.31 491 SER A N 1
ATOM 3731 C CA . SER A 1 491 ? 36.999 15.532 -20.084 1.00 93.31 491 SER A CA 1
ATOM 3732 C C . SER A 1 491 ? 36.408 15.822 -21.465 1.00 93.31 491 SER A C 1
ATOM 3734 O O . SER A 1 491 ? 36.349 16.981 -21.864 1.00 93.31 491 SER A O 1
ATOM 3736 N N . LYS A 1 492 ? 36.082 14.786 -22.248 1.00 93.81 492 LYS A N 1
ATOM 3737 C CA . LYS A 1 492 ? 35.820 14.924 -23.692 1.00 93.81 492 LYS A CA 1
ATOM 3738 C C . LYS A 1 492 ? 34.479 14.367 -24.143 1.00 93.81 492 LYS A C 1
ATOM 3740 O O . LYS A 1 492 ? 34.077 14.673 -25.263 1.00 93.81 492 LYS A O 1
ATOM 3745 N N . ASP A 1 493 ? 33.821 13.526 -23.344 1.00 96.75 493 ASP A N 1
ATOM 3746 C CA . ASP A 1 493 ? 32.572 12.912 -23.784 1.00 96.75 493 ASP A CA 1
ATOM 3747 C C . ASP A 1 493 ? 31.473 13.984 -23.913 1.00 96.75 493 ASP A C 1
ATOM 3749 O O . ASP A 1 493 ? 31.282 14.781 -22.985 1.00 96.75 493 ASP A O 1
ATOM 3753 N N . PRO A 1 494 ? 30.757 14.053 -25.050 1.00 95.62 494 PRO A N 1
ATOM 3754 C CA . PRO A 1 494 ? 29.722 15.063 -25.246 1.00 95.62 494 PRO A CA 1
ATOM 3755 C C . PRO A 1 494 ? 28.523 14.866 -24.309 1.00 95.62 494 PRO A C 1
ATOM 3757 O O . PRO A 1 494 ? 27.851 15.840 -23.966 1.00 95.62 494 PRO A O 1
ATOM 3760 N N . ASP A 1 495 ? 28.262 13.634 -23.870 1.00 96.56 495 ASP A N 1
ATOM 3761 C CA . ASP A 1 495 ? 27.121 13.298 -23.032 1.00 96.56 495 ASP A CA 1
ATOM 3762 C C . ASP A 1 495 ? 27.451 13.492 -21.538 1.00 96.56 495 ASP A C 1
ATOM 3764 O O . ASP A 1 495 ? 28.417 12.915 -21.025 1.00 96.56 495 ASP A O 1
ATOM 3768 N N . PRO A 1 496 ? 26.675 14.315 -20.810 1.00 97.12 496 PRO A N 1
ATOM 3769 C CA . PRO A 1 496 ? 26.949 14.597 -19.409 1.00 97.12 496 PRO A CA 1
ATOM 3770 C C . PRO A 1 496 ? 26.785 13.374 -18.501 1.00 97.12 496 PRO A C 1
ATOM 3772 O O . PRO A 1 496 ? 27.503 13.297 -17.510 1.00 97.12 496 PRO A O 1
ATOM 3775 N N . GLU A 1 497 ? 25.907 12.413 -18.802 1.00 96.44 497 GLU A N 1
ATOM 3776 C CA . GLU A 1 497 ? 25.745 11.212 -17.969 1.00 96.44 497 GLU A CA 1
ATOM 3777 C C . GLU A 1 497 ? 26.975 10.307 -18.063 1.00 96.44 497 GLU A C 1
ATOM 3779 O O . GLU A 1 497 ? 27.453 9.787 -17.051 1.00 96.44 497 GLU A O 1
ATOM 3784 N N . VAL A 1 498 ? 27.558 10.189 -19.260 1.00 96.75 498 VAL A N 1
ATOM 3785 C CA . VAL A 1 498 ? 28.836 9.488 -19.450 1.00 96.75 498 VAL A CA 1
ATOM 3786 C C . VAL A 1 498 ? 29.949 10.175 -18.659 1.00 96.75 498 VAL A C 1
ATOM 3788 O O . VAL A 1 498 ? 30.727 9.502 -17.974 1.00 96.75 498 VAL A O 1
ATOM 3791 N N . ARG A 1 499 ? 30.008 11.515 -18.695 1.00 97.50 499 ARG A N 1
ATOM 3792 C CA . ARG A 1 499 ? 30.974 12.276 -17.889 1.00 97.50 499 ARG A CA 1
ATOM 3793 C C . ARG A 1 499 ? 30.752 12.073 -16.394 1.00 97.50 499 ARG A C 1
ATOM 3795 O O . ARG A 1 499 ? 31.726 11.811 -15.698 1.00 97.50 499 ARG A O 1
ATOM 3802 N N . VAL A 1 500 ? 29.509 12.113 -15.899 1.00 96.94 500 VAL A N 1
ATOM 3803 C CA . VAL A 1 500 ? 29.182 11.817 -14.488 1.00 96.94 500 VAL A CA 1
ATOM 3804 C C . VAL A 1 500 ? 29.731 10.447 -14.092 1.00 96.94 500 VAL A C 1
ATOM 3806 O O . VAL A 1 500 ? 30.444 10.334 -13.093 1.00 96.94 500 VAL A O 1
ATOM 3809 N N . TYR A 1 501 ? 29.453 9.416 -14.894 1.00 94.69 501 TYR A N 1
ATOM 3810 C CA . TYR A 1 501 ? 29.907 8.057 -14.608 1.00 94.69 501 TYR A CA 1
ATOM 3811 C C . TYR A 1 501 ? 31.437 7.964 -14.527 1.00 94.69 501 TYR A C 1
ATOM 3813 O O . TYR A 1 501 ? 31.982 7.338 -13.611 1.00 94.69 501 TYR A O 1
ATOM 3821 N N . ALA A 1 502 ? 32.133 8.596 -15.475 1.00 95.38 502 ALA A N 1
ATOM 3822 C CA . ALA A 1 502 ? 33.589 8.611 -15.534 1.00 95.38 502 ALA A CA 1
ATOM 3823 C C . ALA A 1 502 ? 34.213 9.408 -14.374 1.00 95.38 502 ALA A C 1
ATOM 3825 O O . ALA A 1 502 ? 35.166 8.945 -13.747 1.00 95.38 502 ALA A O 1
ATOM 3826 N N . VAL A 1 503 ? 33.650 10.573 -14.041 1.00 96.69 503 VAL A N 1
ATOM 3827 C CA . VAL A 1 503 ? 34.094 11.430 -12.931 1.00 96.69 503 VAL A CA 1
ATOM 3828 C C . VAL A 1 503 ? 33.964 10.718 -11.588 1.00 96.69 503 VAL A C 1
ATOM 3830 O O . VAL A 1 503 ? 34.865 10.820 -10.758 1.00 96.69 503 VAL A O 1
ATOM 3833 N N . ALA A 1 504 ? 32.900 9.938 -11.382 1.00 94.06 504 ALA A N 1
ATOM 3834 C CA . ALA A 1 504 ? 32.712 9.170 -10.152 1.00 94.06 504 ALA A CA 1
ATOM 3835 C C . ALA A 1 504 ? 33.862 8.177 -9.870 1.00 94.06 504 ALA A C 1
ATOM 3837 O O . ALA A 1 504 ? 34.129 7.867 -8.709 1.00 94.06 504 ALA A O 1
ATOM 3838 N N . ARG A 1 505 ? 34.566 7.715 -10.913 1.00 91.50 505 ARG A N 1
ATOM 3839 C CA . ARG A 1 505 ? 35.709 6.780 -10.839 1.00 91.50 505 ARG A CA 1
ATOM 3840 C C . ARG A 1 505 ? 37.066 7.456 -11.026 1.00 91.50 505 ARG A C 1
ATOM 3842 O O . ARG A 1 505 ? 38.097 6.789 -11.055 1.00 91.50 505 ARG A O 1
ATOM 3849 N N . LEU A 1 506 ? 37.089 8.780 -11.147 1.00 91.69 506 LEU A N 1
ATOM 3850 C CA . LEU A 1 506 ? 38.319 9.527 -11.345 1.00 91.69 506 LEU A CA 1
ATOM 3851 C C . LEU A 1 506 ? 39.087 9.687 -10.022 1.00 91.69 506 LEU A C 1
ATOM 3853 O O . LEU A 1 506 ? 38.504 9.942 -8.964 1.00 91.69 506 LEU A O 1
ATOM 3857 N N . THR A 1 507 ? 40.411 9.551 -10.095 1.00 87.62 507 THR A N 1
ATOM 3858 C CA . THR A 1 507 ? 41.345 9.740 -8.968 1.00 87.62 507 THR A CA 1
ATOM 3859 C C . THR A 1 507 ? 42.288 10.930 -9.156 1.00 87.62 507 THR A C 1
ATOM 3861 O O . THR A 1 507 ? 42.986 11.311 -8.221 1.00 87.62 507 THR A O 1
ATOM 3864 N N . ASP A 1 508 ? 42.315 11.541 -10.344 1.00 91.44 508 ASP A N 1
ATOM 3865 C CA . ASP A 1 508 ? 43.160 12.702 -10.619 1.00 91.44 508 ASP A CA 1
ATOM 3866 C C . ASP A 1 508 ? 42.565 13.971 -9.994 1.00 91.44 508 ASP A C 1
ATOM 3868 O O . ASP A 1 508 ? 41.586 14.530 -10.494 1.00 91.44 508 ASP A O 1
ATOM 3872 N N . ALA A 1 509 ? 43.191 14.432 -8.910 1.00 91.50 509 ALA A N 1
ATOM 3873 C CA . ALA A 1 509 ? 42.766 15.610 -8.162 1.00 91.50 509 ALA A CA 1
ATOM 3874 C C . ALA A 1 509 ? 42.777 16.904 -8.996 1.00 91.50 509 ALA A C 1
ATOM 3876 O O . ALA A 1 509 ? 41.871 17.724 -8.861 1.00 91.50 509 ALA A O 1
ATOM 3877 N N . GLY A 1 510 ? 43.763 17.084 -9.881 1.00 92.19 510 GLY A N 1
ATOM 3878 C CA . GLY A 1 510 ? 43.869 18.286 -10.710 1.00 92.19 510 GLY A CA 1
ATOM 3879 C C . GLY A 1 510 ? 42.789 18.342 -11.790 1.00 92.19 510 GLY A C 1
ATOM 3880 O O . GLY A 1 510 ? 42.253 19.409 -12.089 1.00 92.19 510 GLY A O 1
ATOM 3881 N N . LEU A 1 511 ? 42.431 17.189 -12.359 1.00 95.19 511 LEU A N 1
ATOM 3882 C CA . LEU A 1 511 ? 41.316 17.105 -13.296 1.00 95.19 511 LEU A CA 1
ATOM 3883 C C . LEU A 1 511 ? 39.966 17.273 -12.585 1.00 95.19 511 LEU A C 1
ATOM 3885 O O . LEU A 1 511 ? 39.097 17.946 -13.129 1.00 95.19 511 LEU A O 1
ATOM 3889 N N . LEU A 1 512 ? 39.793 16.726 -11.378 1.00 95.69 512 LEU A N 1
ATOM 3890 C CA . LEU A 1 512 ? 38.581 16.943 -10.583 1.00 95.69 512 LEU A CA 1
ATOM 3891 C C . LEU A 1 512 ? 38.348 18.432 -10.282 1.00 95.69 512 LEU A C 1
ATOM 3893 O O . LEU A 1 512 ? 37.242 18.912 -10.514 1.00 95.69 512 LEU A O 1
ATOM 3897 N N . ASP A 1 513 ? 39.375 19.177 -9.851 1.00 92.88 513 ASP A N 1
ATOM 3898 C CA . ASP A 1 513 ? 39.255 20.630 -9.626 1.00 92.88 513 ASP A CA 1
ATOM 3899 C C . ASP A 1 513 ? 38.890 21.382 -10.917 1.00 92.88 513 ASP A C 1
ATOM 3901 O O . ASP A 1 513 ? 37.989 22.221 -10.910 1.00 92.88 513 ASP A O 1
ATOM 3905 N N . ARG A 1 514 ? 39.507 21.027 -12.053 1.00 94.06 514 ARG A N 1
ATOM 3906 C CA . ARG A 1 514 ? 39.152 21.624 -13.348 1.00 94.06 514 ARG A CA 1
ATOM 3907 C C . ARG A 1 514 ? 37.693 21.360 -13.720 1.00 94.06 514 ARG A C 1
ATOM 3909 O O . ARG A 1 514 ? 36.986 22.290 -14.092 1.00 94.06 514 ARG A O 1
ATOM 3916 N N . ILE A 1 515 ? 37.232 20.114 -13.599 1.00 96.62 515 ILE A N 1
ATOM 3917 C CA . ILE A 1 515 ? 35.847 19.733 -13.914 1.00 96.62 515 ILE A CA 1
ATOM 3918 C C . ILE A 1 515 ? 34.870 20.481 -13.007 1.00 96.62 515 ILE A C 1
ATOM 3920 O O . ILE A 1 515 ? 33.870 20.991 -13.504 1.00 96.62 515 ILE A O 1
ATOM 3924 N N . CYS A 1 516 ? 35.178 20.616 -11.712 1.00 95.19 516 CYS A N 1
ATOM 3925 C CA . CYS A 1 516 ? 34.380 21.429 -10.798 1.00 95.19 516 CYS A CA 1
ATOM 3926 C C . CYS A 1 516 ? 34.198 22.859 -11.306 1.00 95.19 516 CYS A C 1
ATOM 3928 O O . CYS A 1 516 ? 33.107 23.382 -11.155 1.00 95.19 516 CYS A O 1
ATOM 3930 N N . ARG A 1 517 ? 35.230 23.483 -11.890 1.00 91.81 517 ARG A N 1
ATOM 3931 C CA . ARG A 1 517 ? 35.208 24.896 -12.308 1.00 91.81 517 ARG A CA 1
ATOM 3932 C C . ARG A 1 517 ? 34.637 25.126 -13.704 1.00 91.81 517 ARG A C 1
ATOM 3934 O O . ARG A 1 517 ? 34.047 26.174 -13.948 1.00 91.81 517 ARG A O 1
ATOM 3941 N N . GLU A 1 518 ? 34.868 24.190 -14.619 1.00 93.81 518 GLU A N 1
ATOM 3942 C CA . GLU A 1 518 ? 34.721 24.429 -16.060 1.00 93.81 518 GLU A CA 1
ATOM 3943 C C . GLU A 1 518 ? 33.633 23.574 -16.728 1.00 93.81 518 GLU A C 1
ATOM 3945 O O . GLU A 1 518 ? 33.183 23.944 -17.813 1.00 93.81 518 GLU A O 1
ATOM 3950 N N . ASP A 1 519 ? 33.189 22.450 -16.137 1.00 97.00 519 ASP A N 1
ATOM 3951 C CA . ASP A 1 519 ? 32.223 21.582 -16.830 1.00 97.00 519 ASP A CA 1
ATOM 3952 C C . ASP A 1 519 ? 30.869 22.291 -17.005 1.00 97.00 519 ASP A C 1
ATOM 3954 O O . ASP A 1 519 ? 30.312 22.823 -16.033 1.00 97.00 519 ASP A O 1
ATOM 3958 N N . PRO A 1 520 ? 30.289 22.285 -18.220 1.00 95.12 520 PRO A N 1
ATOM 3959 C CA . PRO A 1 520 ? 29.020 22.956 -18.476 1.00 95.12 520 PRO A CA 1
ATOM 3960 C C . PRO A 1 520 ? 27.850 22.348 -17.690 1.00 95.12 520 PRO A C 1
ATOM 3962 O O . PRO A 1 520 ? 26.905 23.063 -17.355 1.00 95.12 520 PRO A O 1
ATOM 3965 N N . SER A 1 521 ? 27.897 21.052 -17.366 1.00 96.44 521 SER A N 1
ATOM 3966 C CA . SER A 1 521 ? 26.814 20.349 -16.678 1.00 96.44 521 SER A CA 1
ATOM 3967 C C . SER A 1 521 ? 26.939 20.466 -15.155 1.00 96.44 521 SER A C 1
ATOM 3969 O O . SER A 1 521 ? 27.921 19.978 -14.587 1.00 96.44 521 SER A O 1
ATOM 3971 N N . PRO A 1 522 ? 25.925 21.018 -14.455 1.00 95.56 522 PRO A N 1
ATOM 3972 C CA . PRO A 1 522 ? 25.918 21.071 -12.994 1.00 95.56 522 PRO A CA 1
ATOM 3973 C C . PRO A 1 522 ? 26.099 19.694 -12.350 1.00 95.56 522 PRO A C 1
ATOM 3975 O O . PRO A 1 522 ? 26.901 19.547 -11.433 1.00 95.56 522 PRO A O 1
ATOM 3978 N N . SER A 1 523 ? 25.432 18.659 -12.869 1.00 96.19 523 SER A N 1
ATOM 3979 C CA . SER A 1 523 ? 25.516 17.297 -12.325 1.00 96.19 523 SER A CA 1
ATOM 3980 C C . SER A 1 523 ? 26.937 16.728 -12.377 1.00 96.19 523 SER A C 1
ATOM 3982 O O . SER A 1 523 ? 27.367 16.034 -11.452 1.00 96.19 523 SER A O 1
ATOM 3984 N N . VAL A 1 524 ? 27.695 17.051 -13.432 1.00 97.62 524 VAL A N 1
ATOM 3985 C CA . VAL A 1 524 ? 29.099 16.637 -13.562 1.00 97.62 524 VAL A CA 1
ATOM 3986 C C . VAL A 1 524 ? 29.967 17.399 -12.562 1.00 97.62 524 VAL A C 1
ATOM 3988 O O . VAL A 1 524 ? 30.748 16.766 -11.849 1.00 97.62 524 VAL A O 1
ATOM 3991 N N . ARG A 1 525 ? 29.770 18.720 -12.424 1.00 97.19 525 ARG A N 1
ATOM 3992 C CA . ARG A 1 525 ? 30.470 19.540 -11.419 1.00 97.19 525 ARG A CA 1
ATOM 3993 C C . ARG A 1 525 ? 30.232 19.030 -9.996 1.00 97.19 525 ARG A C 1
ATOM 3995 O O . ARG A 1 525 ? 31.192 18.835 -9.258 1.00 97.19 525 ARG A O 1
ATOM 4002 N N . PHE A 1 526 ? 28.985 18.727 -9.626 1.00 96.25 526 PHE A N 1
ATOM 4003 C CA . PHE A 1 526 ? 28.661 18.174 -8.304 1.00 96.25 526 PHE A CA 1
ATOM 4004 C C . PHE A 1 526 ? 29.303 16.815 -8.062 1.00 96.25 526 PHE A C 1
ATOM 4006 O O . PHE A 1 526 ? 29.814 16.549 -6.974 1.00 96.25 526 PHE A O 1
ATOM 4013 N N . THR A 1 527 ? 29.291 15.946 -9.072 1.00 96.94 527 THR A N 1
ATOM 4014 C CA . THR A 1 527 ? 29.929 14.631 -8.966 1.00 96.94 527 THR A CA 1
ATOM 4015 C C . THR A 1 527 ? 31.437 14.780 -8.783 1.00 96.94 527 THR A C 1
ATOM 4017 O O . THR A 1 527 ? 32.011 14.106 -7.929 1.00 96.94 527 THR A O 1
ATOM 4020 N N . ALA A 1 528 ? 32.071 15.704 -9.510 1.00 97.19 528 ALA A N 1
ATOM 4021 C CA . ALA A 1 528 ? 33.488 16.009 -9.343 1.00 97.19 528 ALA A CA 1
ATOM 4022 C C . ALA A 1 528 ? 33.773 16.556 -7.946 1.00 97.19 528 ALA A C 1
ATOM 4024 O O . ALA A 1 528 ? 34.664 16.046 -7.270 1.00 97.19 528 ALA A O 1
ATOM 4025 N N . LEU A 1 529 ? 32.960 17.504 -7.469 1.00 96.44 529 LEU A N 1
ATOM 4026 C CA . LEU A 1 529 ? 33.113 18.095 -6.147 1.00 96.44 529 LEU A CA 1
ATOM 4027 C C . LEU A 1 529 ? 33.085 17.013 -5.078 1.00 96.44 529 LEU A C 1
ATOM 4029 O O . LEU A 1 529 ? 34.023 16.948 -4.290 1.00 96.44 529 LEU A O 1
ATOM 4033 N N . LYS A 1 530 ? 32.107 16.095 -5.110 1.00 95.19 530 LYS A N 1
ATOM 4034 C CA . LYS A 1 530 ? 32.015 14.939 -4.193 1.00 95.19 530 LYS A CA 1
ATOM 4035 C C . LYS A 1 530 ? 33.286 14.081 -4.154 1.00 95.19 530 LYS A C 1
ATOM 4037 O O . LYS A 1 530 ? 33.558 13.450 -3.137 1.00 95.19 530 LYS A O 1
ATOM 4042 N N . ARG A 1 531 ? 34.068 14.054 -5.236 1.00 95.38 531 ARG A N 1
ATOM 4043 C CA . ARG A 1 531 ? 35.339 13.321 -5.331 1.00 95.38 531 ARG A CA 1
ATOM 4044 C C . ARG A 1 531 ? 36.563 14.147 -4.921 1.00 95.38 531 ARG A C 1
ATOM 4046 O O . ARG A 1 531 ? 37.588 13.548 -4.610 1.00 95.38 531 ARG A O 1
ATOM 4053 N N . VAL A 1 532 ? 36.478 15.478 -4.876 1.00 94.50 532 VAL A N 1
ATOM 4054 C CA . VAL A 1 532 ? 37.558 16.339 -4.362 1.00 94.50 532 VAL A CA 1
ATOM 4055 C C . VAL A 1 532 ? 37.756 16.074 -2.870 1.00 94.50 532 VAL A C 1
ATOM 4057 O O . VAL A 1 532 ? 36.807 16.156 -2.090 1.00 94.50 532 VAL A O 1
ATOM 4060 N N . THR A 1 533 ? 38.991 15.765 -2.474 1.00 91.19 533 THR A N 1
ATOM 4061 C CA . THR A 1 533 ? 39.385 15.546 -1.070 1.00 91.19 533 THR A CA 1
ATOM 4062 C C . THR A 1 533 ? 40.432 16.539 -0.573 1.00 91.19 533 THR A C 1
ATOM 4064 O O . THR A 1 533 ? 40.682 16.584 0.625 1.00 91.19 533 THR A O 1
ATOM 4067 N N . ASP A 1 534 ? 41.066 17.306 -1.466 1.00 91.56 534 ASP A N 1
ATOM 4068 C CA . ASP A 1 534 ? 42.068 18.307 -1.095 1.00 91.56 534 ASP A CA 1
ATOM 4069 C C . ASP A 1 534 ? 41.394 19.518 -0.417 1.00 91.56 534 ASP A C 1
ATOM 4071 O O . ASP A 1 534 ? 40.584 20.197 -1.063 1.00 91.56 534 ASP A O 1
ATOM 4075 N N . PRO A 1 535 ? 41.723 19.823 0.855 1.00 92.81 535 PRO A N 1
ATOM 4076 C CA . PRO A 1 535 ? 41.159 20.967 1.566 1.00 92.81 535 PRO A CA 1
ATOM 4077 C C . PRO A 1 535 ? 41.421 22.308 0.871 1.00 92.81 535 PRO A C 1
ATOM 4079 O O . PRO A 1 535 ? 40.566 23.191 0.919 1.00 92.81 535 PRO A O 1
ATOM 4082 N N . LEU A 1 536 ? 42.567 22.470 0.196 1.00 92.62 536 LEU A N 1
ATOM 4083 C CA . LEU A 1 536 ? 42.884 23.716 -0.510 1.00 92.62 536 LEU A CA 1
ATOM 4084 C C . LEU A 1 536 ? 41.999 23.903 -1.746 1.00 92.62 536 LEU A C 1
ATOM 4086 O O . LEU A 1 536 ? 41.503 25.008 -1.980 1.00 92.62 536 LEU A O 1
ATOM 4090 N N . ALA A 1 537 ? 41.749 22.830 -2.499 1.00 93.31 537 ALA A N 1
ATOM 4091 C CA . ALA A 1 537 ? 40.821 22.844 -3.625 1.00 93.31 537 ALA A CA 1
ATOM 4092 C C . ALA A 1 537 ? 39.381 23.149 -3.174 1.00 93.31 537 ALA A C 1
ATOM 4094 O O . ALA A 1 537 ? 38.746 24.042 -3.739 1.00 93.31 537 ALA A O 1
ATOM 4095 N N . LEU A 1 538 ? 38.890 22.489 -2.113 1.00 94.88 538 LEU A N 1
ATOM 4096 C CA . LEU A 1 538 ? 37.566 22.768 -1.530 1.00 94.88 538 LEU A CA 1
ATOM 4097 C C . LEU A 1 538 ? 37.439 24.234 -1.103 1.00 94.88 538 LEU A C 1
ATOM 4099 O O . LEU A 1 538 ? 36.478 24.904 -1.478 1.00 94.88 538 LEU A O 1
ATOM 4103 N N . ALA A 1 539 ? 38.445 24.759 -0.402 1.00 95.00 539 ALA A N 1
ATOM 4104 C CA . ALA A 1 539 ? 38.488 26.157 0.011 1.00 95.00 539 ALA A CA 1
ATOM 4105 C C . ALA A 1 539 ? 38.510 27.120 -1.190 1.00 95.00 539 ALA A C 1
ATOM 4107 O O . ALA A 1 539 ? 37.870 28.169 -1.169 1.00 95.00 539 ALA A O 1
ATOM 4108 N N . GLY A 1 540 ? 39.227 26.778 -2.262 1.00 94.19 540 GLY A N 1
ATOM 4109 C CA . GLY A 1 540 ? 39.220 27.552 -3.502 1.00 94.19 540 GLY A CA 1
ATOM 4110 C C . GLY A 1 540 ? 37.840 27.584 -4.166 1.00 94.19 540 GLY A C 1
ATOM 4111 O O . GLY A 1 540 ? 37.405 28.646 -4.615 1.00 94.19 540 GLY A O 1
ATOM 4112 N N . ILE A 1 541 ? 37.143 26.445 -4.215 1.00 95.38 541 ILE A N 1
ATOM 4113 C CA . ILE A 1 541 ? 35.787 26.334 -4.777 1.00 95.38 541 ILE A CA 1
ATOM 4114 C C . ILE A 1 541 ? 34.799 27.139 -3.926 1.00 95.38 541 ILE A C 1
ATOM 4116 O O . ILE A 1 541 ? 34.113 27.999 -4.472 1.00 95.38 541 ILE A O 1
ATOM 4120 N N . ALA A 1 542 ? 34.792 26.948 -2.605 1.00 95.81 542 ALA A N 1
ATOM 4121 C CA . ALA A 1 542 ? 33.895 27.656 -1.689 1.00 95.81 542 ALA A CA 1
ATOM 4122 C C . ALA A 1 542 ? 34.036 29.183 -1.759 1.00 95.81 542 ALA A C 1
ATOM 4124 O O . ALA A 1 542 ? 33.046 29.888 -1.631 1.00 95.81 542 ALA A O 1
ATOM 4125 N N . ARG A 1 543 ? 35.243 29.706 -2.012 1.00 94.56 543 ARG A N 1
ATOM 4126 C CA . ARG A 1 543 ? 35.484 31.157 -2.094 1.00 94.56 543 ARG A CA 1
ATOM 4127 C C . ARG A 1 543 ? 35.139 31.788 -3.440 1.00 94.56 543 ARG A C 1
ATOM 4129 O O . ARG A 1 543 ? 34.767 32.954 -3.485 1.00 94.56 543 ARG A O 1
ATOM 4136 N N . THR A 1 544 ? 35.379 31.081 -4.545 1.00 93.69 544 THR A N 1
ATOM 4137 C CA . THR A 1 544 ? 35.497 31.732 -5.869 1.00 93.69 544 THR A CA 1
ATOM 4138 C C . THR A 1 544 ? 34.627 31.128 -6.958 1.00 93.69 544 THR A C 1
ATOM 4140 O O . THR A 1 544 ? 34.570 31.679 -8.057 1.00 93.69 544 THR A O 1
ATOM 4143 N N . HIS A 1 545 ? 33.955 30.004 -6.697 1.00 95.81 545 HIS A N 1
ATOM 4144 C CA . HIS A 1 545 ? 33.178 29.349 -7.738 1.00 95.81 545 HIS A CA 1
ATOM 4145 C C . HIS A 1 545 ? 31.991 30.232 -8.180 1.00 95.81 545 HIS A C 1
ATOM 4147 O O . HIS A 1 545 ? 31.265 30.744 -7.325 1.00 95.81 545 HIS A O 1
ATOM 4153 N N . PRO A 1 546 ? 31.753 30.419 -9.494 1.00 92.25 546 PRO A N 1
ATOM 4154 C CA . PRO A 1 546 ? 30.696 31.313 -9.978 1.00 92.25 546 PRO A CA 1
ATOM 4155 C C . PRO A 1 546 ? 29.286 30.846 -9.580 1.00 92.25 546 PRO A C 1
ATOM 4157 O O . PRO A 1 546 ? 28.438 31.656 -9.216 1.00 92.25 546 PRO A O 1
ATOM 4160 N N . ASP A 1 547 ? 29.048 29.535 -9.606 1.00 94.38 547 ASP A N 1
ATOM 4161 C CA . ASP A 1 547 ? 27.803 28.902 -9.154 1.00 94.38 547 ASP A CA 1
ATOM 4162 C C . ASP A 1 547 ? 27.758 28.827 -7.619 1.00 94.38 547 ASP A C 1
ATOM 4164 O O . ASP A 1 547 ? 28.629 28.199 -7.008 1.00 94.38 547 ASP A O 1
ATOM 4168 N N . TRP A 1 548 ? 26.754 29.456 -7.005 1.00 95.00 548 TRP A N 1
ATOM 4169 C CA . TRP A 1 548 ? 26.588 29.497 -5.550 1.00 95.00 548 TRP A CA 1
ATOM 4170 C C . TRP A 1 548 ? 26.287 28.118 -4.960 1.00 95.00 548 TRP A C 1
ATOM 4172 O O . TRP A 1 548 ? 26.736 27.824 -3.854 1.00 95.00 548 TRP A O 1
ATOM 4182 N N . VAL A 1 549 ? 25.619 27.232 -5.708 1.00 95.69 549 VAL A N 1
ATOM 4183 C CA . VAL A 1 549 ? 25.287 25.887 -5.219 1.00 95.69 549 VAL A CA 1
ATOM 4184 C C . VAL A 1 549 ? 26.568 25.061 -5.047 1.00 95.69 549 VAL A C 1
ATOM 4186 O O . VAL A 1 549 ? 26.712 24.307 -4.087 1.00 95.69 549 VAL A O 1
ATOM 4189 N N . MET A 1 550 ? 27.552 25.260 -5.930 1.00 96.75 550 MET A N 1
ATOM 4190 C CA . MET A 1 550 ? 28.886 24.662 -5.797 1.00 96.75 550 MET A CA 1
ATOM 4191 C C . MET A 1 550 ? 29.675 25.259 -4.627 1.00 96.75 550 MET A C 1
ATOM 4193 O O . MET A 1 550 ? 30.399 24.522 -3.959 1.00 96.75 550 MET A O 1
ATOM 4197 N N . ARG A 1 551 ? 29.537 26.568 -4.356 1.00 96.94 551 ARG A N 1
ATOM 4198 C CA . ARG A 1 551 ? 30.165 27.193 -3.178 1.00 96.94 551 ARG A CA 1
ATOM 4199 C C . ARG A 1 551 ? 29.594 26.628 -1.883 1.00 96.94 551 ARG A C 1
ATOM 4201 O O . ARG A 1 551 ? 30.367 26.224 -1.020 1.00 96.94 551 ARG A O 1
ATOM 4208 N N . LYS A 1 552 ? 28.266 26.510 -1.796 1.00 96.56 552 LYS A N 1
ATOM 4209 C CA . LYS A 1 552 ? 27.570 25.902 -0.658 1.00 96.56 552 LYS A CA 1
ATOM 4210 C C . LYS A 1 552 ? 28.025 24.458 -0.429 1.00 96.56 552 LYS A C 1
ATOM 4212 O O . LYS A 1 552 ? 28.520 24.140 0.643 1.00 96.56 552 LYS A O 1
ATOM 4217 N N . ALA A 1 553 ? 27.948 23.610 -1.455 1.00 95.88 553 ALA A N 1
ATOM 4218 C CA . ALA A 1 553 ? 28.335 22.202 -1.340 1.00 95.88 553 ALA A CA 1
ATOM 4219 C C . ALA A 1 553 ? 29.833 22.000 -1.029 1.00 95.88 553 ALA A C 1
ATOM 4221 O O . ALA A 1 553 ? 30.237 20.950 -0.525 1.00 95.88 553 ALA A O 1
ATOM 4222 N N . ALA A 1 554 ? 30.686 22.977 -1.356 1.00 96.44 554 ALA A N 1
ATOM 4223 C CA . ALA A 1 554 ? 32.079 22.975 -0.928 1.00 96.44 554 ALA A CA 1
ATOM 4224 C C . ALA A 1 554 ? 32.210 23.392 0.546 1.00 96.44 554 ALA A C 1
ATOM 4226 O O . ALA A 1 554 ? 32.955 22.740 1.274 1.00 96.44 554 ALA A O 1
ATOM 4227 N N . ALA A 1 555 ? 31.471 24.418 0.988 1.00 95.94 555 ALA A N 1
ATOM 4228 C CA . ALA A 1 555 ? 31.417 24.863 2.383 1.00 95.94 555 ALA A CA 1
ATOM 4229 C C . ALA A 1 555 ? 30.957 23.748 3.336 1.00 95.94 555 ALA A C 1
ATOM 4231 O O . ALA A 1 555 ? 31.626 23.530 4.341 1.00 95.94 555 ALA A O 1
ATOM 4232 N N . GLU A 1 556 ? 29.946 22.959 2.946 1.00 95.44 556 GLU A N 1
ATOM 4233 C CA . GLU A 1 556 ? 29.461 21.754 3.660 1.00 95.44 556 GLU A CA 1
ATOM 4234 C C . GLU A 1 556 ? 30.576 20.753 4.023 1.00 95.44 556 GLU A C 1
ATOM 4236 O O . G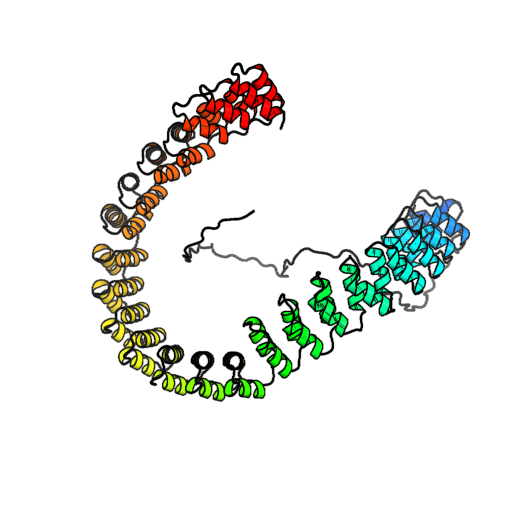LU A 1 556 ? 30.415 19.899 4.891 1.00 95.44 556 GLU A O 1
ATOM 4241 N N . ARG A 1 557 ? 31.706 20.786 3.308 1.00 94.56 557 ARG A N 1
ATOM 4242 C CA . ARG A 1 557 ? 32.780 19.787 3.415 1.00 94.56 557 ARG A CA 1
ATOM 4243 C C . ARG A 1 557 ? 34.102 20.364 3.901 1.00 94.56 557 ARG A C 1
ATOM 4245 O O . ARG A 1 557 ? 35.104 19.645 3.929 1.00 94.56 557 ARG A O 1
ATOM 4252 N N . ILE A 1 558 ? 34.132 21.644 4.254 1.00 95.56 558 ILE A N 1
ATOM 4253 C CA . ILE A 1 558 ? 35.313 22.307 4.800 1.00 95.56 558 ILE A CA 1
ATOM 4254 C C . ILE A 1 558 ? 35.296 22.165 6.318 1.00 95.56 558 ILE A C 1
ATOM 4256 O O . ILE A 1 558 ? 34.314 22.486 6.968 1.00 95.56 558 ILE A O 1
ATOM 4260 N N . THR A 1 559 ? 36.421 21.738 6.887 1.00 92.06 559 THR A N 1
ATOM 4261 C CA . THR A 1 559 ? 36.585 21.612 8.343 1.00 92.06 559 THR A CA 1
ATOM 4262 C C . THR A 1 559 ? 37.445 22.718 8.952 1.00 92.06 559 THR A C 1
ATOM 4264 O O . THR A 1 559 ? 37.598 22.755 10.166 1.00 92.06 559 THR A O 1
ATOM 4267 N N . ASP A 1 560 ? 38.082 23.570 8.139 1.00 95.38 560 ASP A N 1
ATOM 4268 C CA . ASP A 1 560 ? 38.929 24.665 8.627 1.00 95.38 560 ASP A CA 1
ATOM 4269 C C . ASP A 1 560 ? 38.061 25.885 8.991 1.00 95.38 560 ASP A C 1
ATOM 4271 O O . ASP A 1 560 ? 37.531 26.543 8.084 1.00 95.38 560 ASP A O 1
ATOM 4275 N N . PRO A 1 561 ? 37.955 26.248 10.287 1.00 94.38 561 PRO A N 1
ATOM 4276 C CA . PRO A 1 561 ? 37.122 27.364 10.727 1.00 94.38 561 PRO A CA 1
ATOM 4277 C C . PRO A 1 561 ? 37.558 28.708 10.142 1.00 94.38 561 PRO A C 1
ATOM 4279 O O . PRO A 1 561 ? 36.735 29.603 9.990 1.00 94.38 561 PRO A O 1
ATOM 4282 N N . LYS A 1 562 ? 38.837 28.879 9.773 1.00 94.75 562 LYS A N 1
ATOM 4283 C CA . LYS A 1 562 ? 39.299 30.131 9.151 1.00 94.75 562 LYS A CA 1
ATOM 4284 C C . LYS A 1 562 ? 38.703 30.308 7.762 1.00 94.75 562 LYS A C 1
ATOM 4286 O O . LYS A 1 562 ? 38.274 31.402 7.413 1.00 94.75 562 LYS A O 1
ATOM 4291 N N . VAL A 1 563 ? 38.648 29.226 6.989 1.00 95.94 563 VAL A N 1
ATOM 4292 C CA . VAL A 1 563 ? 38.063 29.237 5.645 1.00 95.94 563 VAL A CA 1
ATOM 4293 C C . VAL A 1 563 ? 36.554 29.453 5.728 1.00 95.94 563 VAL A C 1
ATOM 4295 O O . VAL A 1 563 ? 36.020 30.280 4.993 1.00 95.94 563 VAL A O 1
ATOM 4298 N N . LEU A 1 564 ? 35.875 28.761 6.647 1.00 96.31 564 LEU A N 1
ATOM 4299 C CA . LEU A 1 564 ? 34.442 28.957 6.881 1.00 96.31 564 LEU A CA 1
ATOM 4300 C C . LEU A 1 564 ? 34.139 30.392 7.326 1.00 96.31 564 LEU A C 1
ATOM 4302 O O . LEU A 1 564 ? 33.212 31.002 6.804 1.00 96.31 564 LEU A O 1
ATOM 4306 N N . ALA A 1 565 ? 34.957 30.978 8.205 1.00 95.19 565 ALA A N 1
ATOM 4307 C CA . ALA A 1 565 ? 34.807 32.371 8.620 1.00 95.19 565 ALA A CA 1
ATOM 4308 C C . ALA A 1 565 ? 34.974 33.346 7.445 1.00 95.19 565 ALA A C 1
ATOM 4310 O O . ALA A 1 565 ? 34.187 34.281 7.312 1.00 95.19 565 ALA A O 1
ATOM 4311 N N . GLU A 1 566 ? 35.947 33.123 6.556 1.00 94.94 566 GLU A N 1
ATOM 4312 C CA . GLU A 1 566 ? 36.107 33.919 5.332 1.00 94.94 566 GLU A CA 1
ATOM 4313 C C . GLU A 1 566 ? 34.859 33.841 4.438 1.00 94.94 566 GLU A C 1
ATOM 4315 O O . GLU A 1 566 ? 34.333 34.884 4.039 1.00 94.94 566 GLU A O 1
ATOM 4320 N N . VAL A 1 567 ? 34.343 32.633 4.181 1.00 95.88 567 VAL A N 1
ATOM 4321 C CA . VAL A 1 567 ? 33.134 32.411 3.365 1.00 95.88 567 VAL A CA 1
ATOM 4322 C C . VAL A 1 567 ? 31.911 33.065 4.017 1.00 95.88 567 VAL A C 1
ATOM 4324 O O . VAL A 1 567 ? 31.244 33.888 3.390 1.00 95.88 567 VAL A O 1
ATOM 4327 N N . ALA A 1 568 ? 31.663 32.800 5.300 1.00 95.62 568 ALA A N 1
ATOM 4328 C CA . ALA A 1 568 ? 30.560 33.386 6.061 1.00 95.62 568 ALA A CA 1
ATOM 4329 C C . ALA A 1 568 ? 30.611 34.922 6.082 1.00 95.62 568 ALA A C 1
ATOM 4331 O O . ALA A 1 568 ? 29.583 35.593 6.018 1.00 95.62 568 ALA A O 1
ATOM 4332 N N . SER A 1 569 ? 31.816 35.493 6.143 1.00 93.75 569 SER A N 1
ATOM 4333 C CA . SER A 1 569 ? 32.018 36.937 6.262 1.00 93.75 569 SER A CA 1
ATOM 4334 C C . SER A 1 569 ? 31.839 37.718 4.955 1.00 93.75 569 SER A C 1
ATOM 4336 O O . SER A 1 569 ? 31.663 38.940 5.021 1.00 93.75 569 SER A O 1
ATOM 4338 N N . SER A 1 570 ? 31.902 37.056 3.791 1.00 91.38 570 SER A N 1
ATOM 4339 C CA . SER A 1 570 ? 32.060 37.737 2.497 1.00 91.38 570 SER A CA 1
ATOM 4340 C C . SER A 1 570 ? 31.256 37.170 1.322 1.00 91.38 570 SER A C 1
ATOM 4342 O O . SER A 1 570 ? 31.111 37.888 0.331 1.00 91.38 570 SER A O 1
ATOM 4344 N N . ASP A 1 571 ? 30.706 35.950 1.401 1.00 95.88 571 ASP A N 1
ATOM 4345 C CA . ASP A 1 571 ? 29.949 35.380 0.278 1.00 95.88 571 ASP A CA 1
ATOM 4346 C C . ASP A 1 571 ? 28.700 36.217 -0.033 1.00 95.88 571 ASP A C 1
ATOM 4348 O O . ASP A 1 571 ? 28.016 36.713 0.868 1.00 95.88 571 ASP A O 1
ATOM 4352 N N . ALA A 1 572 ? 28.397 36.385 -1.319 1.00 93.56 572 ALA A N 1
ATOM 4353 C CA . ALA A 1 572 ? 27.238 37.145 -1.774 1.00 93.56 572 ALA A CA 1
ATOM 4354 C C . ALA A 1 572 ? 25.914 36.424 -1.471 1.00 93.56 572 ALA A C 1
ATOM 4356 O O . ALA A 1 572 ? 24.909 37.076 -1.179 1.00 93.56 572 ALA A O 1
ATOM 4357 N N . ASP A 1 573 ? 25.914 35.092 -1.495 1.00 96.25 573 ASP A N 1
ATOM 4358 C CA . ASP A 1 573 ? 24.717 34.272 -1.350 1.00 96.25 573 ASP A CA 1
ATOM 4359 C C . ASP A 1 573 ? 24.429 33.936 0.123 1.00 96.25 573 ASP A C 1
ATOM 4361 O O . ASP A 1 573 ? 25.317 33.546 0.886 1.00 96.25 573 ASP A O 1
ATOM 4365 N N . ALA A 1 574 ? 23.176 34.117 0.545 1.00 94.50 574 ALA A N 1
ATOM 4366 C CA . ALA A 1 574 ? 22.781 33.920 1.936 1.00 94.50 574 ALA A CA 1
ATOM 4367 C C . ALA A 1 574 ? 22.807 32.449 2.366 1.00 94.50 574 ALA A C 1
ATOM 4369 O O . ALA A 1 574 ? 23.128 32.177 3.524 1.00 94.50 574 ALA A O 1
ATOM 4370 N N . ASP A 1 575 ? 22.514 31.509 1.466 1.00 96.38 575 ASP A N 1
ATOM 4371 C CA . ASP A 1 575 ? 22.522 30.084 1.789 1.00 96.38 575 ASP A CA 1
ATOM 4372 C C . ASP A 1 575 ? 23.951 29.561 1.936 1.00 96.38 575 ASP A C 1
ATOM 4374 O O . ASP A 1 575 ? 24.215 28.749 2.822 1.00 96.38 575 ASP A O 1
ATOM 4378 N N . VAL A 1 576 ? 24.898 30.084 1.149 1.00 96.62 576 VAL A N 1
ATOM 4379 C CA . VAL A 1 576 ? 26.328 29.770 1.315 1.00 96.62 576 VAL A CA 1
ATOM 4380 C C . VAL A 1 576 ? 26.848 30.290 2.658 1.00 96.62 576 VAL A C 1
ATOM 4382 O O . VAL A 1 576 ? 27.522 29.561 3.385 1.00 96.62 576 VAL A O 1
ATOM 4385 N N . ARG A 1 577 ? 26.508 31.535 3.029 1.00 96.06 577 ARG A N 1
ATOM 4386 C CA . ARG A 1 577 ? 26.884 32.085 4.343 1.00 96.06 577 ARG A CA 1
ATOM 4387 C C . ARG A 1 577 ? 26.268 31.287 5.487 1.00 96.06 577 ARG A C 1
ATOM 4389 O O . ARG A 1 577 ? 26.957 31.002 6.460 1.00 96.06 577 ARG A O 1
ATOM 4396 N N . LYS A 1 578 ? 24.987 30.923 5.367 1.00 95.38 578 LYS A N 1
ATOM 4397 C CA . LYS A 1 578 ? 24.266 30.097 6.347 1.00 95.38 578 LYS A CA 1
ATOM 4398 C C . LYS A 1 578 ? 24.985 28.778 6.587 1.00 95.38 578 LYS A C 1
ATOM 4400 O O . LYS A 1 578 ? 25.200 28.436 7.741 1.00 95.38 578 LYS A O 1
ATOM 4405 N N . GLU A 1 579 ? 25.354 28.085 5.517 1.00 96.38 579 GLU A N 1
ATOM 4406 C CA . GLU A 1 579 ? 26.096 26.829 5.600 1.00 96.38 579 GLU A CA 1
ATOM 4407 C C . GLU A 1 579 ? 27.409 27.014 6.367 1.00 96.38 579 GLU A C 1
ATOM 4409 O O . GLU A 1 579 ? 27.689 26.304 7.324 1.00 96.38 579 GLU A O 1
ATOM 4414 N N . ALA A 1 580 ? 28.172 28.055 6.026 1.00 95.75 580 ALA A N 1
ATOM 4415 C CA . ALA A 1 580 ? 29.426 28.338 6.707 1.00 95.75 580 ALA A CA 1
ATOM 4416 C C . ALA A 1 580 ? 29.246 28.703 8.194 1.00 95.75 580 ALA A C 1
ATOM 4418 O O . ALA A 1 580 ? 30.098 28.354 9.004 1.00 95.75 580 ALA A O 1
ATOM 4419 N N . PHE A 1 581 ? 28.152 29.374 8.577 1.00 95.81 581 PHE A N 1
ATOM 4420 C CA . PHE A 1 581 ? 27.866 29.700 9.980 1.00 95.81 581 PHE A CA 1
ATOM 4421 C C . PHE A 1 581 ? 27.542 28.477 10.843 1.00 95.81 581 PHE A C 1
ATOM 4423 O O . PHE A 1 581 ? 27.825 28.515 12.037 1.00 95.81 581 PHE A O 1
ATOM 4430 N N . GLN A 1 582 ? 26.967 27.412 10.276 1.00 93.25 582 GLN A N 1
ATOM 4431 C CA . GLN A 1 582 ? 26.554 26.230 11.047 1.00 93.25 582 GLN A CA 1
ATOM 4432 C C . GLN A 1 582 ? 27.728 25.504 11.715 1.00 93.25 582 GLN A C 1
ATOM 4434 O O . GLN A 1 582 ? 27.560 24.944 12.794 1.00 93.25 582 GLN A O 1
ATOM 4439 N N . GLU A 1 583 ? 28.911 25.563 11.106 1.00 92.50 583 GLU A N 1
ATOM 4440 C CA . GLU A 1 583 ? 30.116 24.861 11.563 1.00 92.50 583 GLU A CA 1
ATOM 4441 C C . GLU A 1 583 ? 31.111 25.785 12.306 1.00 92.50 583 GLU A C 1
ATOM 4443 O O . GLU A 1 583 ? 32.227 25.377 12.636 1.00 92.50 583 GLU A O 1
ATOM 4448 N N . LEU A 1 584 ? 30.737 27.045 12.577 1.00 94.88 584 LEU A N 1
ATOM 4449 C CA . LEU A 1 584 ? 31.561 28.014 13.312 1.00 94.88 584 LEU A CA 1
ATOM 4450 C C . LEU A 1 584 ? 31.166 28.106 14.789 1.00 94.88 584 LEU A C 1
ATOM 4452 O O . LEU A 1 584 ? 30.003 27.986 15.159 1.00 94.88 584 LEU A O 1
ATOM 4456 N N . ASP A 1 585 ? 32.142 28.396 15.650 1.00 94.44 585 ASP A N 1
ATOM 4457 C CA . ASP A 1 585 ? 31.882 28.678 17.060 1.00 94.44 585 ASP A CA 1
ATOM 4458 C C . ASP A 1 585 ? 31.315 30.093 17.273 1.00 94.44 585 ASP A C 1
ATOM 4460 O O . ASP A 1 585 ? 31.633 31.036 16.539 1.00 94.44 585 ASP A O 1
ATOM 4464 N N . GLU A 1 586 ? 30.533 30.273 18.340 1.00 93.62 586 GLU A N 1
ATOM 4465 C CA . GLU A 1 586 ? 29.858 31.545 18.621 1.00 93.62 586 GLU A CA 1
ATOM 4466 C C . GLU A 1 586 ? 30.818 32.735 18.795 1.00 93.62 586 GLU A C 1
ATOM 4468 O O . GLU A 1 586 ? 30.454 33.865 18.464 1.00 93.62 586 GLU A O 1
ATOM 4473 N N . LYS A 1 587 ? 32.071 32.529 19.238 1.00 93.62 587 LYS A N 1
ATOM 4474 C CA . LYS A 1 587 ? 33.036 33.640 19.362 1.00 93.62 587 LYS A CA 1
ATOM 4475 C C . LYS A 1 587 ? 33.475 34.137 17.990 1.00 93.62 587 LYS A C 1
ATOM 4477 O O . LYS A 1 587 ? 33.603 35.350 17.792 1.00 93.62 587 LYS A O 1
ATOM 4482 N N . THR A 1 588 ? 33.691 33.219 17.053 1.00 93.88 588 THR A N 1
ATOM 4483 C CA . THR A 1 588 ? 34.004 33.540 15.657 1.00 93.88 588 THR A CA 1
ATOM 4484 C C . THR A 1 588 ? 32.814 34.216 14.974 1.00 93.88 588 THR A C 1
ATOM 4486 O O . THR A 1 588 ? 32.987 35.264 14.347 1.00 93.88 588 THR A O 1
ATOM 4489 N N . ILE A 1 589 ? 31.594 33.708 15.175 1.00 94.12 589 ILE A N 1
ATOM 4490 C CA . ILE A 1 589 ? 30.359 34.319 14.649 1.00 94.12 589 ILE A CA 1
ATOM 4491 C C . ILE A 1 589 ? 30.169 35.740 15.203 1.00 94.12 589 ILE A C 1
ATOM 4493 O O . ILE A 1 589 ? 29.920 36.677 14.441 1.00 94.12 589 ILE A O 1
ATOM 4497 N N . ALA A 1 590 ? 30.384 35.948 16.506 1.00 91.00 590 ALA A N 1
ATOM 4498 C CA . ALA A 1 590 ? 30.291 37.266 17.130 1.00 91.00 590 ALA A CA 1
ATOM 4499 C C . ALA A 1 590 ? 31.343 38.252 16.593 1.00 91.00 590 ALA A C 1
ATOM 4501 O O . ALA A 1 590 ? 31.072 39.446 16.454 1.00 91.00 590 ALA A O 1
ATOM 4502 N N . ALA A 1 591 ? 32.545 37.778 16.250 1.00 90.50 591 ALA A N 1
ATOM 4503 C CA . ALA A 1 591 ? 33.548 38.611 15.590 1.00 90.50 591 ALA A CA 1
ATOM 4504 C C . ALA A 1 591 ? 33.095 39.059 14.189 1.00 90.50 591 ALA A C 1
ATOM 4506 O O . ALA A 1 591 ? 33.264 40.232 13.849 1.00 90.50 591 ALA A O 1
ATOM 4507 N N . ILE A 1 592 ? 32.465 38.167 13.416 1.00 91.88 592 ILE A N 1
ATOM 4508 C CA . ILE A 1 592 ? 31.896 38.492 12.100 1.00 91.88 592 ILE A CA 1
ATOM 4509 C C . ILE A 1 592 ? 30.781 39.533 12.249 1.00 91.88 592 ILE A C 1
ATOM 4511 O O . ILE A 1 592 ? 30.839 40.567 11.582 1.00 91.88 592 ILE A O 1
ATOM 4515 N N . ALA A 1 593 ? 29.838 39.322 13.174 1.00 90.00 593 ALA A N 1
ATOM 4516 C CA . ALA A 1 593 ? 28.731 40.243 13.449 1.00 90.00 593 ALA A CA 1
ATOM 4517 C C . ALA A 1 593 ? 29.197 41.669 13.797 1.00 90.00 593 ALA A C 1
ATOM 4519 O O . ALA A 1 593 ? 28.571 42.649 13.394 1.00 90.00 593 ALA A O 1
ATOM 4520 N N . ARG A 1 594 ? 30.321 41.806 14.517 1.00 86.31 594 ARG A N 1
ATOM 4521 C CA . ARG A 1 594 ? 30.848 43.114 14.935 1.00 86.31 594 ARG A CA 1
ATOM 4522 C C . ARG A 1 594 ? 31.463 43.921 13.798 1.00 86.31 594 ARG A C 1
ATOM 4524 O O . ARG A 1 594 ? 31.280 45.137 13.773 1.00 86.31 594 ARG A O 1
ATOM 4531 N N . SER A 1 595 ? 32.258 43.290 12.929 1.00 81.50 595 SER A N 1
ATOM 4532 C CA . SER A 1 595 ? 33.215 44.056 12.117 1.00 81.50 595 SER A CA 1
ATOM 4533 C C . SER A 1 595 ? 33.576 43.489 10.745 1.00 81.50 595 SER A C 1
ATOM 4535 O O . SER A 1 595 ? 34.496 44.031 10.131 1.00 81.50 595 SER A O 1
ATOM 4537 N N . THR A 1 596 ? 32.918 42.439 10.225 1.00 86.19 596 THR A N 1
ATOM 4538 C CA . THR A 1 596 ? 33.150 42.084 8.804 1.00 86.19 596 THR A CA 1
ATOM 4539 C C . THR A 1 596 ? 32.738 43.242 7.896 1.00 86.19 596 THR A C 1
ATOM 4541 O O . THR A 1 596 ? 31.959 44.077 8.326 1.00 86.19 596 THR A O 1
ATOM 4544 N N . ALA A 1 597 ? 33.225 43.319 6.656 1.00 86.25 597 ALA A N 1
ATOM 4545 C CA . ALA A 1 597 ? 32.866 44.381 5.715 1.00 86.25 597 ALA A CA 1
ATOM 4546 C C . ALA A 1 597 ? 31.416 44.268 5.202 1.00 86.25 597 ALA A C 1
ATOM 4548 O O . ALA A 1 597 ? 30.755 45.293 5.036 1.00 86.25 597 ALA A O 1
ATOM 4549 N N . SER A 1 598 ? 30.910 43.045 4.996 1.00 88.62 598 SER A N 1
ATOM 4550 C CA . SER A 1 598 ? 29.581 42.784 4.422 1.00 88.62 598 SER A CA 1
ATOM 4551 C C . SER A 1 598 ? 28.443 43.042 5.430 1.00 88.62 598 SER A C 1
ATOM 4553 O O . SER A 1 598 ? 28.359 42.321 6.428 1.00 88.62 598 SER A O 1
ATOM 4555 N N . PRO A 1 599 ? 27.530 44.008 5.179 1.00 87.06 599 PRO A N 1
ATOM 4556 C CA . PRO A 1 599 ? 26.365 44.245 6.039 1.00 87.06 599 PRO A CA 1
ATOM 4557 C C . PRO A 1 599 ? 25.458 43.022 6.166 1.00 87.06 599 PRO A C 1
ATOM 4559 O O . PRO A 1 599 ? 25.084 42.641 7.271 1.00 87.06 599 PRO A O 1
ATOM 4562 N N . ALA A 1 600 ? 25.194 42.346 5.046 1.00 87.94 600 ALA A N 1
ATOM 4563 C CA . ALA A 1 600 ? 24.354 41.152 5.017 1.00 87.94 600 ALA A CA 1
ATOM 4564 C C . ALA A 1 600 ? 24.946 40.001 5.850 1.00 87.94 600 ALA A C 1
ATOM 4566 O O . ALA A 1 600 ? 24.208 39.261 6.494 1.00 87.94 600 ALA A O 1
ATOM 4567 N N . ALA A 1 601 ? 26.277 39.856 5.873 1.00 91.31 601 ALA A N 1
ATOM 4568 C CA . ALA A 1 601 ? 26.936 38.859 6.713 1.00 91.31 601 ALA A CA 1
ATOM 4569 C C . ALA A 1 601 ? 26.853 39.213 8.206 1.00 91.31 601 ALA A C 1
ATOM 4571 O O . ALA A 1 601 ? 26.647 38.317 9.022 1.00 91.31 601 ALA A O 1
ATOM 4572 N N . ARG A 1 602 ? 26.974 40.502 8.568 1.00 91.31 602 ARG A N 1
ATOM 4573 C CA . ARG A 1 602 ? 26.812 40.953 9.961 1.00 91.31 602 ARG A CA 1
ATOM 4574 C C . ARG A 1 602 ? 25.405 40.675 10.481 1.00 91.31 602 ARG A C 1
ATOM 4576 O O . ARG A 1 602 ? 25.261 40.120 11.564 1.00 91.31 602 ARG A O 1
ATOM 4583 N N . GLU A 1 603 ? 24.393 41.038 9.694 1.00 88.56 603 GLU A N 1
ATOM 4584 C CA . GLU A 1 603 ? 22.978 40.812 10.011 1.00 88.56 603 GLU A CA 1
ATOM 4585 C C . GLU A 1 603 ? 22.689 39.310 10.168 1.00 88.56 603 GLU A C 1
ATOM 4587 O O . GLU A 1 603 ? 22.140 38.848 11.167 1.00 88.56 603 GLU A O 1
ATOM 4592 N N . GLN A 1 604 ? 23.150 38.496 9.219 1.00 91.56 604 GLN A N 1
ATOM 4593 C CA . GLN A 1 604 ? 22.925 37.057 9.269 1.00 91.56 604 GLN A CA 1
ATOM 4594 C C . GLN A 1 604 ? 23.624 36.378 10.458 1.00 91.56 604 GLN A C 1
ATOM 4596 O O . GLN A 1 604 ? 23.018 35.505 11.074 1.00 91.56 604 GLN A O 1
ATOM 4601 N N . ALA A 1 605 ? 24.843 36.797 10.820 1.00 93.50 605 ALA A N 1
ATOM 4602 C CA . ALA A 1 605 ? 25.608 36.230 11.935 1.00 93.50 605 ALA A CA 1
ATOM 4603 C C . ALA A 1 605 ? 24.865 36.312 13.280 1.00 93.50 605 ALA A C 1
ATOM 4605 O O . ALA A 1 605 ? 24.915 35.368 14.065 1.00 93.50 605 ALA A O 1
ATOM 4606 N N . VAL A 1 606 ? 24.132 37.404 13.535 1.00 91.62 606 VAL A N 1
ATOM 4607 C CA . VAL A 1 606 ? 23.358 37.582 14.779 1.00 91.62 606 VAL A CA 1
ATOM 4608 C C . VAL A 1 606 ? 22.323 36.470 14.968 1.00 91.62 606 VAL A C 1
ATOM 4610 O O . VAL A 1 606 ? 22.095 36.036 16.092 1.00 91.62 606 VAL A O 1
ATOM 4613 N N . GLY A 1 607 ? 21.734 35.967 13.879 1.00 90.12 607 GLY A N 1
ATOM 4614 C CA . GLY A 1 607 ? 20.741 34.891 13.927 1.00 90.12 607 GLY A CA 1
ATOM 4615 C C . GLY A 1 607 ? 21.290 33.515 14.325 1.00 90.12 607 GLY A C 1
ATOM 4616 O O . GLY A 1 607 ? 20.493 32.617 14.579 1.00 90.12 607 GLY A O 1
ATOM 4617 N N . PHE A 1 608 ? 22.615 33.338 14.373 1.00 92.94 608 PHE A N 1
ATOM 4618 C CA . PHE A 1 608 ? 23.270 32.079 14.760 1.00 92.94 608 PHE A CA 1
ATOM 4619 C C . PHE A 1 608 ? 23.842 32.104 16.183 1.00 92.94 608 PHE A C 1
ATOM 4621 O O . PHE A 1 608 ? 24.415 31.111 16.621 1.00 92.94 608 PHE A O 1
ATOM 4628 N N . LEU A 1 609 ? 23.708 33.218 16.905 1.00 93.06 609 LEU A N 1
ATOM 4629 C CA . LEU A 1 609 ? 24.183 33.335 18.282 1.00 93.06 609 LEU A CA 1
ATOM 4630 C C . LEU A 1 609 ? 23.094 32.924 19.266 1.00 93.06 609 LEU A C 1
ATOM 4632 O O . LEU A 1 609 ? 21.927 33.282 19.095 1.00 93.06 609 LEU A O 1
ATOM 4636 N N . THR A 1 610 ? 23.489 32.223 20.327 1.00 91.88 610 THR A N 1
ATOM 4637 C CA . THR A 1 610 ? 22.594 31.887 21.443 1.00 91.88 610 THR A CA 1
ATOM 4638 C C . THR A 1 610 ? 23.109 32.423 22.777 1.00 91.88 610 THR A C 1
ATOM 4640 O O . THR A 1 610 ? 22.303 32.738 23.660 1.00 91.88 610 THR A O 1
ATOM 4643 N N . ASP A 1 611 ? 24.425 32.624 22.904 1.00 93.56 611 ASP A N 1
ATOM 4644 C CA . ASP A 1 611 ? 25.069 33.231 24.063 1.00 93.56 611 ASP A CA 1
ATOM 4645 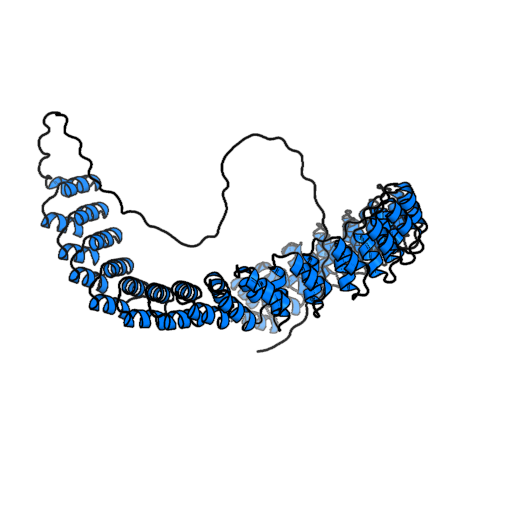C C . ASP A 1 611 ? 24.610 34.685 24.238 1.00 93.56 611 ASP A C 1
ATOM 4647 O O . ASP A 1 611 ? 24.941 35.595 23.471 1.00 93.56 611 ASP A O 1
ATOM 4651 N N . GLN A 1 612 ? 23.833 34.898 25.296 1.00 92.06 612 GLN A N 1
ATOM 4652 C CA . GLN A 1 612 ? 23.225 36.186 25.606 1.00 92.06 612 GLN A CA 1
ATOM 4653 C C . GLN A 1 612 ? 24.279 37.263 25.889 1.00 92.06 612 GLN A C 1
ATOM 4655 O O . GLN A 1 612 ? 24.074 38.419 25.525 1.00 92.06 612 GLN A O 1
ATOM 4660 N N . GLY A 1 613 ? 25.437 36.902 26.450 1.00 90.62 613 GLY A N 1
ATOM 4661 C CA . GLY A 1 613 ? 26.544 37.829 26.672 1.00 90.62 613 GLY A CA 1
ATOM 4662 C C . GLY A 1 613 ? 27.144 38.333 25.359 1.00 90.62 613 GLY A C 1
ATOM 4663 O O . GLY A 1 613 ? 27.309 39.541 25.182 1.00 90.62 613 GLY A O 1
ATOM 4664 N N . LEU A 1 614 ? 27.402 37.434 24.403 1.00 92.19 614 LEU A N 1
ATOM 4665 C CA . LEU A 1 614 ? 27.905 37.804 23.073 1.00 92.19 614 LEU A CA 1
ATOM 4666 C C . LEU A 1 614 ? 26.892 38.649 22.286 1.00 92.19 614 LEU A C 1
ATOM 4668 O O . LEU A 1 614 ? 27.279 39.638 21.656 1.00 92.19 614 LEU A O 1
ATOM 4672 N N . ILE A 1 615 ? 25.601 38.311 22.356 1.00 90.94 615 ILE A N 1
ATOM 4673 C CA . ILE A 1 615 ? 24.527 39.101 21.733 1.00 90.94 615 ILE A CA 1
ATOM 4674 C C . ILE A 1 615 ? 24.472 40.511 22.348 1.00 90.94 615 ILE A C 1
ATOM 4676 O O . ILE A 1 615 ? 24.390 41.502 21.616 1.00 90.94 615 ILE A O 1
ATOM 4680 N N . GLY A 1 616 ? 24.595 40.625 23.675 1.00 88.31 616 GLY A N 1
ATOM 4681 C CA . GLY A 1 616 ? 24.643 41.907 24.383 1.00 88.31 616 GLY A CA 1
ATOM 4682 C C . GLY A 1 616 ? 25.842 42.769 23.980 1.00 88.31 616 GLY A C 1
ATOM 4683 O O . GLY A 1 616 ? 25.698 43.968 23.730 1.00 88.31 616 GLY A O 1
ATOM 4684 N N . GLU A 1 617 ? 27.024 42.165 23.825 1.00 88.25 617 GLU A N 1
ATOM 4685 C CA . GLU A 1 617 ? 28.204 42.870 23.310 1.00 88.25 617 GLU A CA 1
ATOM 4686 C C . GLU A 1 617 ? 27.980 43.430 21.899 1.00 88.25 617 GLU A C 1
ATOM 4688 O O . GLU A 1 617 ? 28.411 44.548 21.607 1.00 88.25 617 GLU A O 1
ATOM 4693 N N . ILE A 1 618 ? 27.311 42.680 21.018 1.00 89.81 618 ILE A N 1
ATOM 4694 C CA . ILE A 1 618 ? 27.018 43.103 19.640 1.00 89.81 618 ILE A CA 1
ATOM 4695 C C . ILE A 1 618 ? 26.006 44.248 19.626 1.00 89.81 618 ILE A C 1
ATOM 4697 O O . ILE A 1 618 ? 26.231 45.235 18.924 1.00 89.81 618 ILE A O 1
ATOM 4701 N N . ALA A 1 619 ? 24.950 44.175 20.441 1.00 87.50 619 ALA A N 1
ATOM 4702 C CA . ALA A 1 619 ? 23.975 45.258 20.593 1.00 87.50 619 ALA A CA 1
ATOM 4703 C C . ALA A 1 619 ? 24.647 46.595 20.967 1.00 87.50 619 ALA A C 1
ATOM 4705 O O . ALA A 1 619 ? 24.258 47.666 20.486 1.00 87.50 619 ALA A O 1
ATOM 4706 N N . LEU A 1 620 ? 25.709 46.537 21.775 1.00 85.12 620 LEU A N 1
ATOM 4707 C CA . LEU A 1 620 ? 26.453 47.715 22.215 1.00 85.12 620 LEU A CA 1
ATOM 4708 C C . LEU A 1 620 ? 27.543 48.168 21.241 1.00 85.12 620 LEU A C 1
ATOM 4710 O O . LEU A 1 620 ? 27.753 49.373 21.102 1.00 85.12 620 LEU A O 1
ATOM 4714 N N . ARG A 1 621 ? 28.252 47.233 20.597 1.00 83.69 621 ARG A N 1
ATOM 4715 C CA . ARG A 1 621 ? 29.524 47.514 19.906 1.00 83.69 621 ARG A CA 1
ATOM 4716 C C . ARG A 1 621 ? 29.499 47.340 18.390 1.00 83.69 621 ARG A C 1
ATOM 4718 O O . ARG A 1 621 ? 30.486 47.704 17.753 1.00 83.69 621 ARG A O 1
ATOM 4725 N N . ALA A 1 622 ? 28.443 46.775 17.804 1.00 83.31 622 ALA A N 1
ATOM 4726 C CA . ALA A 1 622 ? 28.354 46.670 16.349 1.00 83.31 622 ALA A CA 1
ATOM 4727 C C . ALA A 1 622 ? 28.290 48.062 15.705 1.00 83.31 622 ALA A C 1
ATOM 4729 O O . ALA A 1 622 ? 27.723 49.001 16.259 1.00 83.31 622 ALA A O 1
ATOM 4730 N N . THR A 1 623 ? 28.891 48.202 14.527 1.00 79.56 623 THR A N 1
ATOM 4731 C CA . THR A 1 623 ? 29.042 49.499 13.849 1.00 79.56 623 THR A CA 1
ATOM 4732 C C . THR A 1 623 ? 27.762 49.995 13.176 1.00 79.56 623 THR A C 1
ATOM 4734 O O . THR A 1 623 ? 27.645 51.186 12.901 1.00 79.56 623 THR A O 1
ATOM 4737 N N . GLU A 1 624 ? 26.792 49.113 12.926 1.00 82.81 624 GLU A N 1
ATOM 4738 C CA . GLU A 1 624 ? 25.544 49.433 12.229 1.00 82.81 624 GLU A CA 1
ATOM 4739 C C . GLU A 1 624 ? 24.317 49.256 13.116 1.00 82.81 624 GLU A C 1
ATOM 4741 O O . GLU A 1 624 ? 24.112 48.203 13.721 1.00 82.81 624 GLU A O 1
ATOM 4746 N N . ASN A 1 625 ? 23.436 50.257 13.107 1.00 83.12 625 ASN A N 1
ATOM 4747 C CA . ASN A 1 625 ? 22.210 50.235 13.902 1.00 83.12 625 ASN A CA 1
ATOM 4748 C C . ASN A 1 625 ? 21.274 49.065 13.543 1.00 83.12 625 ASN A C 1
ATOM 4750 O O . ASN A 1 625 ? 20.626 48.535 14.438 1.00 83.12 625 ASN A O 1
ATOM 4754 N N . GLY A 1 626 ? 21.246 48.597 12.288 1.00 84.06 626 GLY A N 1
ATOM 4755 C CA . GLY A 1 626 ? 20.447 47.425 11.892 1.00 84.06 626 GLY A CA 1
ATOM 4756 C C . GLY A 1 626 ? 20.866 46.137 12.613 1.00 84.06 626 GLY A C 1
ATOM 4757 O O . GLY A 1 626 ? 20.029 45.447 13.192 1.00 84.06 626 GLY A O 1
ATOM 4758 N N . VAL A 1 627 ? 22.174 45.872 12.672 1.00 86.31 627 VAL A N 1
ATOM 4759 C CA . VAL A 1 627 ? 22.756 44.711 13.369 1.00 86.31 627 VAL A CA 1
ATOM 4760 C C . VAL A 1 627 ? 22.524 44.817 14.879 1.00 86.31 627 VAL A C 1
ATOM 4762 O O . VAL A 1 627 ? 22.162 43.837 15.527 1.00 86.31 627 VAL A O 1
ATOM 4765 N N . ARG A 1 628 ? 22.664 46.027 15.443 1.00 87.56 628 ARG A N 1
ATOM 4766 C CA . ARG A 1 628 ? 22.394 46.296 16.866 1.00 87.56 628 ARG A CA 1
ATOM 4767 C C . ARG A 1 628 ? 20.928 46.042 17.224 1.00 87.56 628 ARG A C 1
ATOM 4769 O O . ARG A 1 628 ? 20.657 45.376 18.218 1.00 87.56 628 ARG A O 1
ATOM 4776 N N . LEU A 1 629 ? 19.988 46.514 16.400 1.00 86.56 629 LEU A N 1
ATOM 4777 C CA . LEU A 1 629 ? 18.551 46.276 16.578 1.00 86.56 629 LEU A CA 1
ATOM 4778 C C . LEU A 1 629 ? 18.208 44.786 16.511 1.00 86.56 629 LEU A C 1
ATOM 4780 O O . LEU A 1 629 ? 17.419 44.299 17.318 1.00 86.56 629 LEU A O 1
ATOM 4784 N N . GLN A 1 630 ? 18.796 44.051 15.569 1.00 87.06 630 GLN A N 1
ATOM 4785 C CA . GLN A 1 630 ? 18.581 42.612 15.470 1.00 87.06 630 GLN A CA 1
ATOM 4786 C C . GLN A 1 630 ? 19.147 41.862 16.682 1.00 87.06 630 GLN A C 1
ATOM 4788 O O . GLN A 1 630 ? 18.485 40.958 17.185 1.00 87.06 630 GLN A O 1
ATOM 4793 N N . ALA A 1 631 ? 20.315 42.264 17.193 1.00 89.38 631 ALA A N 1
ATOM 4794 C CA . ALA A 1 631 ? 20.879 41.685 18.410 1.00 89.38 631 ALA A CA 1
ATOM 4795 C C . ALA A 1 631 ? 19.958 41.924 19.615 1.00 89.38 631 ALA A C 1
ATOM 4797 O O . ALA A 1 631 ? 19.664 40.988 20.349 1.00 89.38 631 ALA A O 1
ATOM 4798 N N . ILE A 1 632 ? 19.402 43.134 19.759 1.00 88.50 632 ILE A N 1
ATOM 4799 C CA . ILE A 1 632 ? 18.423 43.455 20.811 1.00 88.50 632 ILE A CA 1
ATOM 4800 C C . ILE A 1 632 ? 17.179 42.561 20.723 1.00 88.50 632 ILE A C 1
ATOM 4802 O O . ILE A 1 632 ? 16.702 42.076 21.745 1.00 88.50 632 ILE A O 1
ATOM 4806 N N . ARG A 1 633 ? 16.675 42.283 19.514 1.00 87.25 633 ARG A N 1
ATOM 4807 C CA . ARG A 1 633 ? 15.546 41.352 19.326 1.00 87.25 633 ARG A CA 1
ATOM 4808 C C . ARG A 1 633 ? 15.876 39.925 19.775 1.00 87.25 633 ARG A C 1
ATOM 4810 O O . ARG A 1 633 ? 14.978 39.229 20.233 1.00 87.25 633 ARG A O 1
ATOM 4817 N N . GLY A 1 634 ? 17.136 39.506 19.646 1.00 85.00 634 GLY A N 1
ATOM 4818 C CA . GLY A 1 634 ? 17.627 38.194 20.079 1.00 85.00 634 GLY A CA 1
ATOM 4819 C C . GLY A 1 634 ? 17.932 38.080 21.578 1.00 85.00 634 GLY A C 1
ATOM 4820 O O . GLY A 1 634 ? 18.209 36.979 22.054 1.00 85.00 634 GLY A O 1
ATOM 4821 N N . LEU A 1 635 ? 17.880 39.183 22.333 1.00 88.94 635 LEU A N 1
ATOM 4822 C CA . LEU A 1 635 ? 18.080 39.160 23.779 1.00 88.94 635 LEU A CA 1
ATOM 4823 C C . LEU A 1 635 ? 16.821 38.682 24.511 1.00 88.94 635 LEU A C 1
ATOM 4825 O O . LEU A 1 635 ? 15.696 39.103 24.232 1.00 88.94 635 LEU A O 1
ATOM 4829 N N . SER A 1 636 ? 17.042 37.814 25.487 1.00 87.62 636 SER A N 1
ATOM 4830 C CA . SER A 1 636 ? 16.037 37.252 26.391 1.00 87.62 636 SER A CA 1
ATOM 4831 C C . SER A 1 636 ? 16.500 37.235 27.849 1.00 87.62 636 SER A C 1
ATOM 4833 O O . SER A 1 636 ? 15.656 37.174 28.738 1.00 87.62 636 SER A O 1
ATOM 4835 N N . ASP A 1 637 ? 17.810 37.335 28.110 1.00 88.69 637 ASP A N 1
ATOM 4836 C CA . ASP A 1 637 ? 18.345 37.470 29.466 1.00 88.69 637 ASP A CA 1
ATOM 4837 C C . ASP A 1 637 ? 18.059 38.881 30.030 1.00 88.69 637 ASP A C 1
ATOM 4839 O O . ASP A 1 637 ? 18.568 39.873 29.488 1.00 88.69 637 ASP A O 1
ATOM 4843 N N . PRO A 1 638 ? 17.279 38.998 31.125 1.00 84.94 638 PRO A N 1
ATOM 4844 C CA . PRO A 1 638 ? 16.922 40.284 31.722 1.00 84.94 638 PRO A CA 1
ATOM 4845 C C . PRO A 1 638 ? 18.115 41.098 32.238 1.00 84.94 638 PRO A C 1
ATOM 4847 O O . PRO A 1 638 ? 18.063 42.329 32.223 1.00 84.94 638 PRO A O 1
ATOM 4850 N N . GLU A 1 639 ? 19.185 40.445 32.700 1.00 87.56 639 GLU A N 1
ATOM 4851 C CA . GLU A 1 639 ? 20.371 41.138 33.214 1.00 87.56 639 GLU A CA 1
ATOM 4852 C C . GLU A 1 639 ? 21.198 41.724 32.066 1.00 87.56 639 GLU A C 1
ATOM 4854 O O . GLU A 1 639 ? 21.646 42.871 32.138 1.00 87.56 639 GLU A O 1
ATOM 4859 N N . VAL A 1 640 ? 21.323 40.987 30.957 1.00 87.25 640 VAL A N 1
ATOM 4860 C CA . VAL A 1 640 ? 21.976 41.499 29.745 1.00 87.25 640 VAL A CA 1
ATOM 4861 C C . VAL A 1 640 ? 21.154 42.629 29.118 1.00 87.25 640 VAL A C 1
ATOM 4863 O O . VAL A 1 640 ? 21.721 43.659 28.752 1.00 87.25 640 VAL A O 1
ATOM 4866 N N . LEU A 1 641 ? 19.825 42.489 29.037 1.00 85.19 641 LEU A N 1
ATOM 4867 C CA . LEU A 1 641 ? 18.925 43.543 28.546 1.00 85.19 641 LEU A CA 1
ATOM 4868 C C . LEU A 1 641 ? 19.055 44.834 29.359 1.00 85.19 641 LEU A C 1
ATOM 4870 O O . LEU A 1 641 ? 19.162 45.915 28.776 1.00 85.19 641 LEU A O 1
ATOM 4874 N N . ARG A 1 642 ? 19.102 44.730 30.695 1.00 84.50 642 ARG A N 1
ATOM 4875 C CA . ARG A 1 642 ? 19.313 45.885 31.580 1.00 84.50 642 ARG A CA 1
ATOM 4876 C C . ARG A 1 642 ? 20.649 46.565 31.291 1.00 84.50 642 ARG A C 1
ATOM 4878 O O . ARG A 1 642 ? 20.686 47.782 31.137 1.00 84.50 642 ARG A O 1
ATOM 4885 N N . HIS A 1 643 ? 21.721 45.789 31.143 1.00 86.25 643 HIS A N 1
ATOM 4886 C CA . HIS A 1 643 ? 23.034 46.338 30.810 1.00 86.25 643 HIS A CA 1
ATOM 4887 C C . HIS A 1 643 ? 23.044 47.053 29.447 1.00 86.25 643 HIS A C 1
ATOM 4889 O O . HIS A 1 643 ? 23.634 48.126 29.310 1.00 86.25 643 HIS A O 1
ATOM 4895 N N . VAL A 1 644 ? 22.358 46.497 28.441 1.00 84.75 644 VAL A N 1
ATOM 4896 C CA . VAL A 1 644 ? 22.231 47.127 27.120 1.00 84.75 644 VAL A CA 1
ATOM 4897 C C . VAL A 1 644 ? 21.436 48.434 27.195 1.00 84.75 644 VAL A C 1
ATOM 4899 O O . VAL A 1 644 ? 21.848 49.418 26.585 1.00 84.75 644 VAL A O 1
ATOM 4902 N N . LEU A 1 645 ? 20.350 48.478 27.975 1.00 83.31 645 LEU A N 1
ATOM 4903 C CA . LEU A 1 645 ? 19.549 49.687 28.214 1.00 83.31 645 LEU A CA 1
ATOM 4904 C C . LEU A 1 645 ? 20.349 50.804 28.891 1.00 83.31 645 LEU A C 1
ATOM 4906 O O . LEU A 1 645 ? 20.238 51.962 28.499 1.00 83.31 645 LEU A O 1
ATOM 4910 N N . GLU A 1 646 ? 21.167 50.461 29.886 1.00 83.88 646 GLU A N 1
ATOM 4911 C CA . GLU A 1 646 ? 22.001 51.426 30.611 1.00 83.88 646 GLU A CA 1
ATOM 4912 C C . GLU A 1 646 ? 23.110 52.026 29.733 1.00 83.88 646 GLU A C 1
ATOM 4914 O O . GLU A 1 646 ? 23.523 53.167 29.947 1.00 83.88 646 GLU A O 1
ATOM 4919 N N . ALA 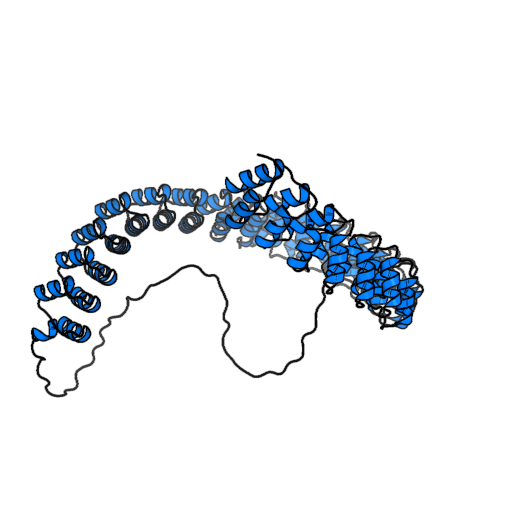A 1 647 ? 23.590 51.275 28.737 1.00 81.50 647 ALA A N 1
ATOM 4920 C CA . ALA A 1 647 ? 24.700 51.677 27.876 1.00 81.50 647 ALA A CA 1
ATOM 4921 C C . ALA A 1 647 ? 24.277 52.201 26.485 1.00 81.50 647 ALA A C 1
ATOM 4923 O O . ALA A 1 647 ? 25.101 52.793 25.779 1.00 81.50 647 ALA A O 1
ATOM 4924 N N . ALA A 1 648 ? 23.023 52.014 26.059 1.00 74.69 648 ALA A N 1
ATOM 4925 C CA . ALA A 1 648 ? 22.527 52.495 24.770 1.00 74.69 648 ALA A CA 1
ATOM 4926 C C . ALA A 1 648 ? 22.250 54.011 24.795 1.00 74.69 648 ALA A C 1
ATOM 4928 O O . ALA A 1 648 ? 21.381 54.491 25.512 1.00 74.69 648 ALA A O 1
ATOM 4929 N N . ALA A 1 649 ? 22.962 54.774 23.961 1.00 73.00 649 ALA A N 1
ATOM 4930 C CA . ALA A 1 649 ? 22.746 56.220 23.802 1.00 73.00 649 ALA A CA 1
ATOM 4931 C C . ALA A 1 649 ? 21.811 56.585 22.628 1.00 73.00 649 ALA A C 1
ATOM 4933 O O . ALA A 1 649 ? 21.386 57.733 22.510 1.00 73.00 649 ALA A O 1
ATOM 4934 N N . ASP A 1 650 ? 21.525 55.629 21.740 1.00 79.50 650 ASP A N 1
ATOM 4935 C CA . ASP A 1 650 ? 20.709 55.832 20.539 1.00 79.50 650 ASP A CA 1
ATOM 4936 C C . ASP A 1 650 ? 19.209 55.639 20.867 1.00 79.50 650 ASP A C 1
ATOM 4938 O O . ASP A 1 650 ? 18.847 54.582 21.400 1.00 79.50 650 ASP A O 1
ATOM 4942 N N . PRO A 1 651 ? 18.331 56.619 20.568 1.00 79.88 651 PRO A N 1
ATOM 4943 C CA . PRO A 1 651 ? 16.903 56.546 20.888 1.00 79.88 651 PRO A CA 1
ATOM 4944 C C . PRO A 1 651 ? 16.164 55.345 20.284 1.00 79.88 651 PRO A C 1
ATOM 4946 O O . PRO A 1 651 ? 15.256 54.810 20.924 1.00 79.88 651 PRO A O 1
ATOM 4949 N N . ASP A 1 652 ? 16.546 54.898 19.084 1.00 79.62 652 ASP A N 1
ATOM 4950 C CA . ASP A 1 652 ? 15.875 53.786 18.404 1.00 79.62 652 ASP A CA 1
ATOM 4951 C C . ASP A 1 652 ? 16.258 52.441 19.040 1.00 79.62 652 ASP A C 1
ATOM 4953 O O . ASP A 1 652 ? 15.419 51.546 19.176 1.00 79.62 652 ASP A O 1
ATOM 4957 N N . LEU A 1 653 ? 17.505 52.313 19.505 1.00 80.06 653 LEU A N 1
ATOM 4958 C CA . LEU A 1 653 ? 17.974 51.138 20.248 1.00 80.06 653 LEU A CA 1
ATOM 4959 C C . LEU A 1 653 ? 17.377 51.072 21.653 1.00 80.06 653 LEU A C 1
ATOM 4961 O O . LEU A 1 653 ? 16.985 49.993 22.093 1.00 80.06 653 LEU A O 1
ATOM 4965 N N . LEU A 1 654 ? 17.262 52.218 22.333 1.00 81.38 654 LEU A N 1
ATOM 4966 C CA . LEU A 1 654 ? 16.596 52.321 23.634 1.00 81.38 654 LEU A CA 1
ATOM 4967 C C . LEU A 1 654 ? 15.142 51.865 23.545 1.00 81.38 654 LEU A C 1
ATOM 4969 O O . LEU A 1 654 ? 14.700 51.059 24.360 1.00 81.38 654 LEU A O 1
ATOM 4973 N N . LYS A 1 655 ? 14.413 52.335 22.527 1.00 84.31 655 LYS A N 1
ATOM 4974 C CA . LYS A 1 655 ? 13.031 51.915 22.291 1.00 84.31 655 LYS A CA 1
ATOM 4975 C C . LYS A 1 655 ? 12.933 50.407 22.047 1.00 84.31 655 LYS A C 1
ATOM 4977 O O . LYS A 1 655 ? 12.140 49.745 22.703 1.00 84.31 655 LYS A O 1
ATOM 4982 N N . ALA A 1 656 ? 13.770 49.856 21.166 1.00 80.75 656 ALA A N 1
ATOM 4983 C CA . ALA A 1 656 ? 13.758 48.424 20.868 1.00 80.75 656 ALA A CA 1
ATOM 4984 C C . ALA A 1 656 ? 14.092 47.549 22.090 1.00 80.75 656 ALA A C 1
ATOM 4986 O O . ALA A 1 656 ? 13.507 46.482 22.259 1.00 80.75 656 ALA A O 1
ATOM 4987 N N . ALA A 1 657 ? 15.019 47.990 22.944 1.00 79.81 657 ALA A N 1
ATOM 4988 C CA . ALA A 1 657 ? 15.378 47.267 24.160 1.00 79.81 657 ALA A CA 1
ATOM 4989 C C . ALA A 1 657 ? 14.284 47.370 25.237 1.00 79.81 657 ALA A C 1
ATOM 4991 O O . ALA A 1 657 ? 14.015 46.383 25.917 1.00 79.81 657 ALA A O 1
ATOM 4992 N N . LEU A 1 658 ? 13.608 48.523 25.350 1.00 81.81 658 LEU A N 1
ATOM 4993 C CA . LEU A 1 658 ? 12.456 48.705 26.241 1.00 81.81 658 LEU A CA 1
ATOM 4994 C C . LEU A 1 658 ? 11.289 47.800 25.838 1.00 81.81 658 LEU A C 1
ATOM 4996 O O . LEU A 1 658 ? 10.739 47.110 26.695 1.00 81.81 658 LEU A O 1
ATOM 5000 N N . ASP A 1 659 ? 10.961 47.748 24.545 1.00 81.81 659 ASP A N 1
ATOM 5001 C CA . ASP A 1 659 ? 9.881 46.902 24.025 1.00 81.81 659 ASP A CA 1
ATOM 5002 C C . ASP A 1 659 ? 10.115 45.415 24.379 1.00 81.81 659 ASP A C 1
ATOM 5004 O O . ASP A 1 659 ? 9.182 44.716 24.763 1.00 81.81 659 ASP A O 1
ATOM 5008 N N . ARG A 1 660 ? 11.375 44.949 24.371 1.00 80.88 660 ARG A N 1
ATOM 5009 C CA . ARG A 1 660 ? 11.758 43.576 24.761 1.00 80.88 660 ARG A CA 1
ATOM 5010 C C . ARG A 1 660 ? 11.759 43.300 26.267 1.00 80.88 660 ARG A C 1
ATOM 5012 O O . ARG A 1 660 ? 11.744 42.138 26.647 1.00 80.88 660 ARG A O 1
ATOM 5019 N N . THR A 1 661 ? 11.800 44.325 27.120 1.00 69.88 661 THR A N 1
ATOM 5020 C CA . THR A 1 661 ? 11.692 44.154 28.586 1.00 69.88 661 THR A CA 1
ATOM 5021 C C . THR A 1 661 ? 10.251 44.092 29.098 1.00 69.88 661 THR A C 1
ATOM 5023 O O . THR A 1 661 ? 10.042 43.773 30.268 1.00 69.88 661 THR A O 1
ATOM 5026 N N . VAL A 1 662 ? 9.273 44.438 28.252 1.00 60.88 662 VAL A N 1
ATOM 5027 C CA . VAL A 1 662 ? 7.838 44.481 28.589 1.00 60.88 662 VAL A CA 1
ATOM 5028 C C . VAL A 1 662 ? 7.082 43.237 28.085 1.00 60.88 662 VAL A C 1
ATOM 5030 O O . VAL A 1 662 ? 6.037 42.908 28.648 1.00 60.88 662 VAL A O 1
ATOM 5033 N N . GLU A 1 663 ? 7.608 42.550 27.063 1.00 51.72 663 GLU A N 1
ATOM 5034 C CA . GLU A 1 663 ? 7.211 41.192 26.629 1.00 51.72 663 GLU A CA 1
ATOM 5035 C C . GLU A 1 663 ? 7.771 40.106 27.552 1.00 51.72 663 GLU A C 1
ATOM 5037 O O . GLU A 1 663 ? 7.014 39.149 27.842 1.00 51.72 663 GLU A O 1
#

Sequence (663 aa):
MRREESDCSSGDFCEDVAQLGPPSSTPPWGRRVVTHASVSARMSVWILAGLFLAAARPSAAQGAPPSPPPQPAALSDPDPAARIRAVDALLDPQVLDKIALTDADPEVRAHAVARIHDDASLSRIATGDSSERVELLAVARIDGQEFLARVARSAPREEVRAEAVRRLSDPDSLEEAYRTGSWVIRKAAVSRIDDQALLMEAAIDDADPYVREEAVARLGDQDLLTRITLKDPSRMVRYKALRGISDPAHLEEVAIRDRTGEMRDVAIPLIADARRLLEIARKVDEPKTRDLAFSRMKDPGLLDQLAQHDPDPAIRKAAVEYLADPAVLGDLALADPDKTIRLAALKRVRDQVLLARVAKGSDPAEIREAAISRLTDRALLADLAVSERSADLRWAAVDVLDDPDALRGIAATEKDPRVRARAASRLKDQALLARIATTDPDAGVRKEAVARVSDPDVRRRVVLEDKAGAVRVAALSGVADDPAMFRSLASKDPDPEVRVYAVARLTDAGLLDRICREDPSPSVRFTALKRVTDPLALAGIARTHPDWVMRKAAAERITDPKVLAEVASSDADADVRKEAFQELDEKTIAAIARSTASPAAREQAVGFLTDQGLIGEIALRATENGVRLQAIRGLSDPEVLRHVLEAAADPDLLKAALDRTVE

Foldseek 3Di:
DDDDDDDDDDDDDDDDDDDDDDDDDDDDDDDDDDDDDDDDDDDDDDDDDDDDDDDDDDDDDDDDPPDPQQDPVQCVDPDLVSNLVNLLSDDDQVVLLCQLVDPPDNVSNLSSLLRHQDLVSLLVSLQDPPDPVSNLSSLVRRPDQVSLLSSLPHRPDLVSNLSSLLNHQDQVSLVVQLVPHDPSSVLSSLLRDLDQVVLLCQLPPPPDVSSNLSSLLNHQDQVSLLVCLQDPPDPSSNQSSLVNHDDLVSLLVCLLRRPVNPSVLVSLLVHQDLVSLVVSLVRDPDLVSVLSSLVNDPDLVVLLCQLPPPPDVSSVLSSLLVHDDLVSLLCQLVDPPDPSSVLSSLLVHPDQVSLLCQLPDPDPPVSNLSSLLNHPPQVSLLCQLPPPPDPVSVQSSLQNHDDQVSLLVCLVDPPDLSSNLSSLLVHPDQVSLLCQLVPPPDLSSVLSSLLNHQDQVSLVCSLVPPPDVSSNLSSLVRHDDDQVSLLCQLVPPPDVSSVLSSLLSHDDQVSLLVQLADPPDPSNNLSSLVNHDDLVSLLCQLQDRPDNVSVQSSLLVHQDLVSLLVSLLDPPDPSSVVSSLVNHDLVSLLVSLADRPDPSSVQSSLVSDLPLQSLLCSLQRHPDPNSNLSSLVNHDDPVSLVVSLVRDPDPVSNVSSVVNNVD

Secondary structure (DSSP, 8-state):
--------------------PPPP--------------------------------PPPP----PPPPSPPTTGGG-SSHHHHHHHHHT---HHHHHHHHHH-S-HHHHHHHHTT---HHHHHHHHHH-S-HHHHHHHHTT---HHHHHHHHHH-SSHHHHHHHHHT---HHHHHHHHHHS-HHHHHHHHTT---HHHHHHHHHH-SSHHHHHHHHTT---HHHHHHHHHH-S-HHHHHHHHHH---HHHHHHHHHH-SSSHHHHHHGGG---HHHHHHHHHH---HHHHHHHHTT---HHHHHHHHHH-S-HHHHHHHHHH---HHHHHHHHHH-S-HHHHHHHHTT---HHHHHHHHHSS--HHHHHHHHTT---HHHHHHHHHH-S-HHHHHHHHHH---HHHHHHHHHH-S-HHHHHHHHHH---HHHHHHHHHH-S-HHHHHHHHHH---HHHHHHHHHH-S-HHHHHHHHTTS---HHHHHHHHHH-SSHHHHHHHHHT---HHHHHHHHHH-S-HHHHHHHHHH---HHHHHHHHHH-SSHHHHHHHHTT---HHHHHHHHHH-S-HHHHHHHHHTS-HHHHHHHHHH-S-HHHHHHHHTT---HHHHHHHHHH-SSHHHHHHHHHH---HHHHHHHHHH--SHHHHHHHHHHHH-

Radius of gyration: 42.99 Å; chains: 1; bounding box: 79×97×115 Å

pLDDT: mean 86.97, std 20.65, range [23.11, 98.5]